Protein AF-A0A352MV51-F1 (afdb_monomer_lite)

Sequence (515 aa):
MKKEKILSKLNLNMKDYNIELEEILDKKAFNVEVQNLLLSMFYKIENFYSDYKQVKRQVPNRDEFIQELIKTISNNCKEIEVIKPKGIKKQEKYSVNSSKGIIETFPNELILIYALYKIDQIKSIEEKALINNAVIDVLNEGRTLNCSELVRDFNGWSWTTMLDKLDSIQYNLVFQNLLLLLGYEKISYISKLSDKNQIALNLQKEIESKYGEENGNEFSRLFFSICILLKSSIDEKYKKEVLNEKKKLTDKLEMLQDKARFLSRITNDKKELTNKIKEIDKILNNVDLLKEEYEKRNANLSKDDAIFSISNLAEIIEAERNEFMQDIKEYNDLIDPRKFGDMKRQIEQRQVFFNKLEVFENKKEPINKYILDIQKQFLKCFKVQIEECTLKKDMIDLIYEYRYYRFLKYNKEKNIKENRYLNKQNQEIINIIIKKAEELKVLEKISNNEEYNKIILEEIFNTRIITLENIFVQIVEDDGKMFVQYFDGNILEDKKEIQVKENGVKLRKKFRLFL

Radius of gyration: 29.6 Å; chains: 1; bounding box: 72×62×98 Å

Secondary structure (DSSP, 8-state):
--SHHHHTTS-TT---HHHHHHHHHHHHT--HHHHHHHHHHHHHHHHHHHHHHHH--SS--HHHHHHHHHHHHHHH-SEEEEPPP-S-TT--SEEEETTTTEEEE-S-HHHHHHHHHHHT--PPPSSS-HHHHHHHHHHHHHHHHHHHHHHHHB-SS-B------HHHHHHHHHHHHHHHHH-HHHHHHHHT-SSGGGHHHHHHHHHHHHHHHHHHHHHHHHHHHHHHHHHHHH-HHHHHHHHHHHHHHHHHHHHHH-HHHHHHHHHHHHHHHHHHHHHHHHHHT-HHHHHHHHHHHHTTS-TTS----HHHHHHHHHHHHHHHHHHHHHHHHTTSHHHHHHHHHHHHHHHHHHHHS---TTS---HHHHHHHHHHHHHHHHHHHHHH---HHHHHHHHHHHHHHHHSBSSSS-BGGG-GGGHHHHHHHHHHHHHHHHHTTSB----SSHHHHHHHHGGGGT---S-GGGEEEEEEEETTEEEEEEEETTEEEEEEEE---GGGS-TT-EEESB-

Structure (mmCIF, N/CA/C/O backbone):
data_AF-A0A352MV51-F1
#
_entry.id   AF-A0A352MV51-F1
#
loop_
_atom_site.group_PDB
_atom_site.id
_atom_site.type_symbol
_atom_site.label_atom_id
_atom_site.label_alt_id
_atom_site.label_comp_id
_atom_site.label_asym_id
_atom_site.label_entity_id
_atom_site.label_seq_id
_atom_site.pdbx_PDB_ins_code
_atom_site.Cartn_x
_atom_site.Cartn_y
_atom_site.Cartn_z
_atom_site.occupancy
_atom_site.B_iso_or_equiv
_atom_site.auth_seq_id
_atom_site.auth_comp_id
_atom_site.auth_asym_id
_atom_site.auth_atom_id
_atom_site.pdbx_PDB_model_num
ATOM 1 N N . MET A 1 1 ? -35.591 -31.429 -7.542 1.00 41.22 1 MET A N 1
ATOM 2 C CA . MET A 1 1 ? -36.884 -30.751 -7.829 1.00 41.22 1 MET A CA 1
ATOM 3 C C . MET A 1 1 ? -37.805 -30.322 -6.665 1.00 41.22 1 MET A C 1
ATOM 5 O O . MET A 1 1 ? -38.649 -29.469 -6.918 1.00 41.22 1 MET A O 1
ATOM 9 N N . LYS A 1 2 ? -37.694 -30.792 -5.405 1.00 35.84 2 LYS A N 1
ATOM 10 C CA . LYS A 1 2 ? -38.398 -30.142 -4.255 1.00 35.84 2 LYS A CA 1
ATOM 11 C C . LYS A 1 2 ? -37.483 -29.596 -3.145 1.00 35.84 2 LYS A C 1
ATOM 13 O O . LYS A 1 2 ? -37.966 -28.842 -2.311 1.00 35.84 2 LYS A O 1
ATOM 18 N N . LYS A 1 3 ? -36.174 -29.889 -3.176 1.00 31.33 3 LYS A N 1
ATOM 19 C CA . LYS A 1 3 ? -35.173 -29.293 -2.266 1.00 31.33 3 LYS A CA 1
ATOM 20 C C . LYS A 1 3 ? -34.492 -28.029 -2.822 1.00 31.33 3 LYS A C 1
ATOM 22 O O . LYS A 1 3 ? -34.143 -27.160 -2.039 1.00 31.33 3 LYS A O 1
ATOM 27 N N . GLU A 1 4 ? -34.416 -27.854 -4.144 1.00 36.44 4 GLU A N 1
ATOM 28 C CA . GLU A 1 4 ? -33.812 -26.651 -4.762 1.00 36.44 4 GLU A CA 1
ATOM 29 C C . GLU A 1 4 ? -34.675 -25.385 -4.624 1.00 36.44 4 GLU A C 1
ATOM 31 O O . GLU A 1 4 ? -34.157 -24.276 -4.607 1.00 36.44 4 GLU A O 1
ATOM 36 N N . LYS A 1 5 ? -35.996 -25.526 -4.442 1.00 37.03 5 LYS A N 1
ATOM 37 C CA . LYS A 1 5 ? -36.923 -24.380 -4.355 1.00 37.03 5 LYS A CA 1
ATOM 38 C C . LYS A 1 5 ? -36.963 -23.672 -2.996 1.00 37.03 5 LYS A C 1
ATOM 40 O O . LYS A 1 5 ? -37.629 -22.644 -2.884 1.00 37.03 5 LYS A O 1
ATOM 45 N N . ILE A 1 6 ? -36.309 -24.218 -1.968 1.00 32.31 6 ILE A N 1
ATOM 46 C CA . ILE A 1 6 ? -36.275 -23.596 -0.633 1.00 32.31 6 ILE A CA 1
ATOM 47 C C . ILE A 1 6 ? -35.035 -22.699 -0.484 1.00 32.31 6 ILE A C 1
ATOM 49 O O . ILE A 1 6 ? -35.129 -21.654 0.149 1.00 32.31 6 ILE A O 1
ATOM 53 N N . LEU A 1 7 ? -33.926 -23.019 -1.161 1.00 32.97 7 LEU A N 1
ATOM 54 C CA . LEU A 1 7 ? -32.728 -22.167 -1.206 1.00 32.97 7 LEU A CA 1
ATOM 55 C C . LEU A 1 7 ? -32.863 -21.011 -2.212 1.00 32.97 7 LEU A C 1
ATOM 57 O O . LEU A 1 7 ? -32.407 -19.904 -1.945 1.00 32.97 7 LEU A O 1
ATOM 61 N N . SER A 1 8 ? -33.588 -21.212 -3.317 1.00 33.09 8 SER A N 1
ATOM 62 C CA . SER A 1 8 ? -33.770 -20.181 -4.350 1.00 33.09 8 SER A CA 1
ATOM 63 C C . SER A 1 8 ? -34.720 -19.037 -3.958 1.00 33.09 8 SER A C 1
ATOM 65 O O . SER A 1 8 ? -34.856 -18.069 -4.701 1.00 33.09 8 SER A O 1
ATOM 67 N N . LYS A 1 9 ? -35.423 -19.133 -2.820 1.00 32.84 9 LYS A N 1
ATOM 68 C CA . LYS A 1 9 ? -36.375 -18.103 -2.359 1.00 32.84 9 LYS A CA 1
ATOM 69 C C . LYS A 1 9 ? -35.766 -17.043 -1.435 1.00 32.84 9 LYS A C 1
ATOM 71 O O . LYS A 1 9 ? -36.475 -16.103 -1.089 1.00 32.84 9 LYS A O 1
ATOM 76 N N . LEU A 1 10 ? -34.485 -17.159 -1.073 1.00 33.34 10 LEU A N 1
ATOM 77 C CA . LEU A 1 10 ? -33.792 -16.199 -0.199 1.00 33.34 10 LEU A CA 1
ATOM 78 C C . LEU A 1 10 ? -32.763 -15.301 -0.916 1.00 33.34 10 LEU A C 1
ATOM 80 O O . LEU A 1 10 ? -32.284 -14.363 -0.297 1.00 33.34 10 LEU A O 1
ATOM 84 N N . ASN A 1 11 ? -32.481 -15.505 -2.211 1.00 36.47 11 ASN A N 1
ATOM 85 C CA . ASN A 1 11 ? -31.472 -14.738 -2.968 1.00 36.47 11 ASN A CA 1
ATOM 86 C C . ASN A 1 11 ? -31.966 -14.333 -4.372 1.00 36.47 11 ASN A C 1
ATOM 88 O O . ASN A 1 11 ? -31.351 -14.645 -5.384 1.00 36.47 11 ASN A O 1
ATOM 92 N N . LEU A 1 12 ? -33.097 -13.632 -4.463 1.00 31.91 12 LEU A N 1
ATOM 93 C CA . LEU A 1 12 ? -33.750 -13.318 -5.746 1.00 31.91 12 LEU A CA 1
ATOM 94 C C . LEU A 1 12 ? -33.127 -12.162 -6.561 1.00 31.91 12 LEU A C 1
ATOM 96 O O . LEU A 1 12 ? -33.780 -11.676 -7.471 1.00 31.91 12 LEU A O 1
ATOM 100 N N . ASN A 1 13 ? -31.892 -11.727 -6.281 1.00 35.25 13 ASN A N 1
ATOM 101 C CA . ASN A 1 13 ? -31.204 -10.690 -7.077 1.00 35.25 13 ASN A CA 1
ATOM 102 C C . ASN A 1 13 ? -29.659 -10.749 -7.012 1.00 35.25 13 ASN A C 1
ATOM 104 O O . ASN A 1 13 ? -28.998 -9.752 -7.295 1.00 35.25 13 ASN A O 1
ATOM 108 N N . MET A 1 14 ? -29.056 -11.879 -6.626 1.00 48.78 14 MET A N 1
ATOM 109 C CA . MET A 1 14 ? -27.592 -12.010 -6.627 1.00 48.78 14 MET A CA 1
ATOM 110 C C . MET A 1 14 ? -27.138 -12.745 -7.888 1.00 48.78 14 MET A C 1
ATOM 112 O O . MET A 1 14 ? -27.683 -13.798 -8.209 1.00 48.78 14 MET A O 1
ATOM 116 N N . LYS A 1 15 ? -26.160 -12.178 -8.612 1.00 61.25 15 LYS A N 1
ATOM 117 C CA . LYS A 1 15 ? -25.418 -12.925 -9.635 1.00 61.25 15 LYS A CA 1
ATOM 118 C C . LYS A 1 15 ? -24.867 -14.189 -8.983 1.00 61.25 15 LYS A C 1
ATOM 120 O O . LYS A 1 15 ? -24.231 -14.099 -7.935 1.00 61.25 15 LYS A O 1
ATOM 125 N N . ASP A 1 16 ? -25.130 -15.337 -9.588 1.00 73.75 16 ASP A N 1
ATOM 126 C CA . ASP A 1 16 ? -24.600 -16.603 -9.101 1.00 73.75 16 ASP A CA 1
ATOM 127 C C . ASP A 1 16 ? -23.189 -16.792 -9.660 1.00 73.75 16 ASP A C 1
ATOM 129 O O . ASP A 1 16 ? -22.983 -17.314 -10.757 1.00 73.75 16 ASP A O 1
ATOM 133 N N . TYR A 1 17 ? -22.207 -16.274 -8.925 1.00 75.44 17 TYR A N 1
ATOM 134 C CA . TYR A 1 17 ? -20.803 -16.364 -9.311 1.00 75.44 17 TYR A CA 1
ATOM 135 C C . TYR A 1 17 ? -20.286 -17.800 -9.322 1.00 75.44 17 TYR A C 1
ATOM 137 O O . TYR A 1 17 ? -19.310 -18.070 -10.019 1.00 75.44 17 TYR A O 1
ATOM 145 N N . ASN A 1 18 ? -20.943 -18.719 -8.605 1.00 73.69 18 ASN A N 1
ATOM 146 C CA . ASN A 1 18 ? -20.601 -20.134 -8.669 1.00 73.69 18 ASN A CA 1
ATOM 147 C C . ASN A 1 18 ? -20.944 -20.698 -10.047 1.00 73.69 18 ASN A C 1
ATOM 149 O O . ASN A 1 18 ? -20.098 -21.357 -10.637 1.00 73.69 18 ASN A O 1
ATOM 153 N N . ILE A 1 19 ? -22.103 -20.342 -10.615 1.00 77.75 19 ILE A N 1
ATOM 154 C CA . ILE A 1 19 ? -22.465 -20.736 -11.988 1.00 77.75 19 ILE A CA 1
ATOM 155 C C . ILE A 1 19 ? -21.473 -20.149 -13.003 1.00 77.75 19 ILE A C 1
ATOM 157 O O . ILE A 1 19 ? -20.968 -20.869 -13.860 1.00 77.75 19 ILE A O 1
ATOM 161 N N . GLU A 1 20 ? -21.146 -18.856 -12.902 1.00 79.50 20 GLU A N 1
ATOM 162 C CA . GLU A 1 20 ? -20.197 -18.212 -13.827 1.00 79.50 20 GLU A CA 1
ATOM 163 C C . GLU A 1 20 ? -18.793 -18.831 -13.744 1.00 79.50 20 GLU A C 1
ATOM 165 O O . GLU A 1 20 ? -18.124 -19.021 -14.763 1.00 79.50 20 GLU A O 1
ATOM 170 N N . LEU A 1 21 ? -18.346 -19.169 -12.532 1.00 81.44 21 LEU A N 1
ATOM 171 C CA . LEU A 1 21 ? -17.084 -19.861 -12.323 1.00 81.44 21 LEU A CA 1
ATOM 172 C C . LEU A 1 21 ? -17.134 -21.282 -12.892 1.00 81.44 21 LEU A C 1
ATOM 174 O O . LEU A 1 21 ? -16.229 -21.643 -13.640 1.00 81.44 21 LEU A O 1
ATOM 178 N N . GLU A 1 22 ? -18.173 -22.063 -12.595 1.00 80.50 22 GLU A N 1
ATOM 179 C CA . GLU A 1 22 ? -18.365 -23.422 -13.121 1.00 80.50 22 GLU A CA 1
ATOM 180 C C . GLU A 1 22 ? -18.330 -23.441 -14.656 1.00 80.50 22 GLU A C 1
ATOM 182 O O . GLU A 1 22 ? -17.573 -24.214 -15.240 1.00 80.50 22 GLU A O 1
ATOM 187 N N . GLU A 1 23 ? -19.010 -22.503 -15.324 1.00 83.25 23 GLU A N 1
ATOM 188 C CA . GLU A 1 23 ? -18.965 -22.377 -16.787 1.00 83.25 23 GLU A CA 1
ATOM 189 C C . GLU A 1 23 ? -17.550 -22.123 -17.340 1.00 83.25 23 GLU A C 1
ATOM 191 O O . GLU A 1 23 ? -17.224 -22.540 -18.458 1.00 83.25 23 GLU A O 1
ATOM 196 N N . ILE A 1 24 ? -16.701 -21.399 -16.603 1.00 82.44 24 ILE A N 1
ATOM 197 C CA . ILE A 1 24 ? -15.301 -21.160 -16.984 1.00 82.44 24 ILE A CA 1
ATOM 198 C C . ILE A 1 24 ? -14.455 -22.404 -16.721 1.00 82.44 24 ILE A C 1
ATOM 200 O O . ILE A 1 24 ? -13.618 -22.756 -17.557 1.00 82.44 24 ILE A O 1
ATOM 204 N N . LEU A 1 25 ? -14.668 -23.067 -15.582 1.00 82.31 25 LEU A N 1
ATOM 205 C CA . LEU A 1 25 ? -13.963 -24.291 -15.208 1.00 82.31 25 LEU A CA 1
ATOM 206 C C . LEU A 1 25 ? -14.224 -25.413 -16.222 1.00 82.31 25 LEU A C 1
ATOM 208 O O . LEU A 1 25 ? -13.269 -26.074 -16.640 1.00 82.31 25 LEU A O 1
ATOM 212 N N . ASP A 1 26 ? -15.464 -25.541 -16.699 1.00 77.88 26 ASP A N 1
ATOM 213 C CA . ASP A 1 26 ? -15.862 -26.494 -17.740 1.00 77.88 26 ASP A CA 1
ATOM 214 C C . ASP A 1 26 ? -15.140 -26.237 -19.071 1.00 77.88 26 ASP A C 1
ATOM 216 O O . ASP A 1 26 ? -14.734 -27.170 -19.767 1.00 77.88 26 ASP A O 1
ATOM 220 N N . LYS A 1 27 ? -14.924 -24.964 -19.429 1.00 83.81 27 LYS A N 1
ATOM 221 C CA . LYS A 1 27 ? -14.249 -24.574 -20.681 1.00 83.81 27 LYS A CA 1
ATOM 222 C C . LYS A 1 27 ? -12.726 -24.710 -20.620 1.00 83.81 27 LYS A C 1
ATOM 224 O O . LYS A 1 27 ? -12.097 -24.933 -21.652 1.00 83.81 27 LYS A O 1
ATOM 229 N N . LYS A 1 28 ? -12.113 -24.521 -19.447 1.00 82.38 28 LYS A N 1
ATOM 230 C CA . LYS A 1 28 ? -10.648 -24.435 -19.272 1.00 82.38 28 LYS A CA 1
ATOM 231 C C . LYS A 1 28 ? -9.941 -25.783 -19.109 1.00 82.38 28 LYS A C 1
ATOM 233 O O . LYS A 1 28 ? -8.715 -25.800 -19.076 1.00 82.38 28 LYS A O 1
ATOM 238 N N . ALA A 1 29 ? -10.681 -26.892 -19.026 1.00 81.00 29 ALA A N 1
ATOM 239 C CA . ALA A 1 29 ? -10.139 -28.243 -18.836 1.00 81.00 29 ALA A CA 1
ATOM 240 C C . ALA A 1 29 ? -9.181 -28.374 -17.628 1.00 81.00 29 ALA A C 1
ATOM 242 O O . ALA A 1 29 ? -8.262 -29.194 -17.636 1.00 81.00 29 ALA A O 1
ATOM 243 N N . PHE A 1 30 ? -9.387 -27.575 -16.575 1.00 88.44 30 PHE A N 1
ATOM 244 C CA . PHE A 1 30 ? -8.636 -27.725 -15.329 1.00 88.44 30 PHE A CA 1
ATOM 245 C C . PHE A 1 30 ? -8.978 -29.049 -14.648 1.00 88.44 30 PHE A C 1
ATOM 247 O O . PHE A 1 30 ? -10.117 -29.512 -14.706 1.00 88.44 30 PHE A O 1
ATOM 254 N N . ASN A 1 31 ? -7.999 -29.650 -13.971 1.00 88.75 31 ASN A N 1
ATOM 255 C CA . ASN A 1 31 ? -8.231 -30.887 -13.237 1.00 88.75 31 ASN A CA 1
ATOM 256 C C . ASN A 1 31 ? -9.140 -30.659 -12.008 1.00 88.75 31 ASN A C 1
ATOM 258 O O . ASN A 1 31 ? -9.290 -29.541 -11.511 1.00 88.75 31 ASN A O 1
ATOM 262 N N . VAL A 1 32 ? -9.720 -31.743 -11.489 1.00 88.69 32 VAL A N 1
ATOM 263 C CA . VAL A 1 32 ? -10.671 -31.704 -10.361 1.00 88.69 32 VAL A CA 1
ATOM 264 C C . VAL A 1 32 ? -10.063 -31.083 -9.095 1.00 88.69 32 VAL A C 1
ATOM 266 O O . VAL A 1 32 ? -10.756 -30.403 -8.343 1.00 88.69 32 VAL A O 1
ATOM 269 N N . GLU A 1 33 ? -8.767 -31.284 -8.847 1.00 92.25 33 GLU A N 1
ATOM 270 C CA . GLU A 1 33 ? -8.085 -30.721 -7.675 1.00 92.25 33 GLU A CA 1
ATOM 271 C C . GLU A 1 33 ? -8.031 -29.186 -7.741 1.00 92.25 33 GLU A C 1
ATOM 273 O O . GLU A 1 33 ? -8.361 -28.511 -6.766 1.00 92.25 33 GLU A O 1
ATOM 278 N N . VAL A 1 34 ? -7.706 -28.632 -8.912 1.00 93.50 34 VAL A N 1
ATOM 279 C CA . VAL A 1 34 ? -7.707 -27.187 -9.186 1.00 93.50 34 VAL A CA 1
ATOM 280 C C . VAL A 1 34 ? -9.114 -26.608 -9.081 1.00 93.50 34 VAL A C 1
ATOM 282 O O . VAL A 1 34 ? -9.293 -25.564 -8.456 1.00 93.50 34 VAL A O 1
ATOM 285 N N . GLN A 1 35 ? -10.112 -27.281 -9.664 1.00 91.56 35 GLN A N 1
ATOM 286 C CA . GLN A 1 35 ? -11.510 -26.843 -9.606 1.00 91.56 35 GLN A CA 1
ATOM 287 C C . GLN A 1 35 ? -11.987 -26.723 -8.154 1.00 91.56 35 GLN A C 1
ATOM 289 O O . GLN A 1 35 ? -12.488 -25.674 -7.751 1.00 91.56 35 GLN A O 1
ATOM 294 N N . ASN A 1 36 ? -11.741 -27.751 -7.337 1.00 91.50 36 ASN A N 1
ATOM 295 C CA . ASN A 1 36 ? -12.093 -27.740 -5.917 1.00 91.50 36 ASN A CA 1
ATOM 296 C C . ASN A 1 36 ? -11.363 -26.635 -5.141 1.00 91.50 36 ASN A C 1
ATOM 298 O O . ASN A 1 36 ? -11.957 -25.991 -4.275 1.00 91.50 36 ASN A O 1
ATOM 302 N N . LEU A 1 37 ? -10.084 -26.394 -5.448 1.00 95.06 37 LEU A N 1
ATOM 303 C CA . LEU A 1 37 ? -9.303 -25.345 -4.796 1.00 95.06 37 LEU A CA 1
ATOM 304 C C . LEU A 1 37 ? -9.835 -23.943 -5.132 1.00 95.06 37 LEU A C 1
ATOM 306 O O . LEU A 1 37 ? -9.934 -23.096 -4.241 1.00 95.06 37 LEU A O 1
ATOM 310 N N . LEU A 1 38 ? -10.219 -23.709 -6.391 1.00 94.75 38 LEU A N 1
ATOM 311 C CA . LEU A 1 38 ? -10.862 -22.469 -6.824 1.00 94.75 38 LEU A CA 1
ATOM 312 C C . LEU A 1 38 ? -12.217 -22.290 -6.135 1.00 94.75 38 LEU A C 1
ATOM 314 O O . LEU A 1 38 ? -12.432 -21.257 -5.507 1.00 94.75 38 LEU A O 1
ATOM 318 N N . LEU A 1 39 ? -13.090 -23.300 -6.161 1.00 91.88 39 LEU A N 1
ATOM 319 C CA . LEU A 1 39 ? -14.399 -23.243 -5.497 1.00 91.88 39 LEU A CA 1
ATOM 320 C C . LEU A 1 39 ? -14.273 -22.941 -3.993 1.00 91.88 39 LEU A C 1
ATOM 322 O O . LEU A 1 39 ? -14.964 -22.060 -3.483 1.00 91.88 39 LEU A O 1
ATOM 326 N N . SER A 1 40 ? -13.338 -23.592 -3.288 1.00 92.81 40 SER A N 1
ATOM 327 C CA . SER A 1 40 ? -13.062 -23.305 -1.867 1.00 92.81 40 SER A CA 1
ATOM 328 C C . SER A 1 40 ? -12.617 -21.854 -1.647 1.00 92.81 40 SER A C 1
ATOM 330 O O . SER A 1 40 ? -13.064 -21.186 -0.710 1.00 92.81 40 SER A O 1
ATOM 332 N N . MET A 1 41 ? -11.754 -21.334 -2.527 1.00 94.94 41 MET A N 1
ATOM 333 C CA . MET A 1 41 ? -11.285 -19.949 -2.465 1.00 94.94 41 MET A CA 1
ATOM 334 C C . MET A 1 41 ? -12.440 -18.953 -2.640 1.00 94.94 41 MET A C 1
ATOM 336 O O . MET A 1 41 ? -12.561 -18.035 -1.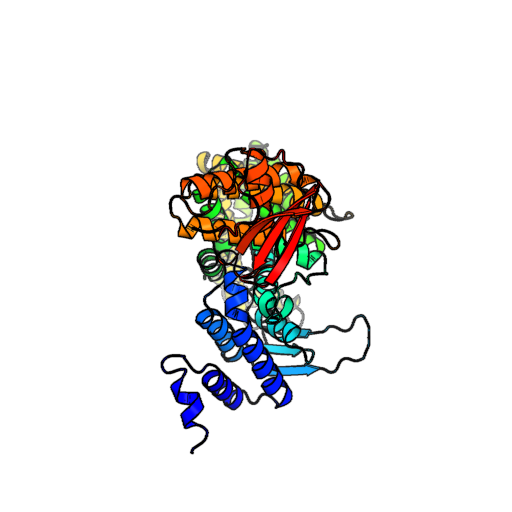829 1.00 94.94 41 MET A O 1
ATOM 340 N N . PHE A 1 42 ? -13.305 -19.140 -3.644 1.00 93.62 42 PHE A N 1
ATOM 341 C CA . PHE A 1 42 ? -14.471 -18.274 -3.862 1.00 93.62 42 PHE A CA 1
ATOM 342 C C . PHE A 1 42 ? -15.476 -18.366 -2.711 1.00 93.62 42 PHE A C 1
ATOM 344 O O . PHE A 1 42 ? -15.923 -17.330 -2.227 1.00 93.62 42 PHE A O 1
ATOM 351 N N . TYR A 1 43 ? -15.723 -19.560 -2.167 1.00 90.31 43 TYR A N 1
ATOM 352 C CA . TYR A 1 43 ? -16.561 -19.724 -0.979 1.00 90.31 43 TYR A CA 1
ATOM 353 C C . TYR A 1 43 ? -16.027 -18.927 0.225 1.00 90.31 43 TYR A C 1
ATOM 355 O O . TYR A 1 43 ? -16.788 -18.243 0.912 1.00 90.31 43 TYR A O 1
ATOM 363 N N . LYS A 1 44 ? -14.711 -18.955 0.492 1.00 91.44 44 LYS A N 1
ATOM 364 C CA . LYS A 1 44 ? -14.107 -18.125 1.556 1.00 91.44 44 LYS A CA 1
ATOM 365 C C . LYS A 1 44 ? -14.290 -16.632 1.285 1.00 91.44 44 LYS A C 1
ATOM 367 O O . LYS A 1 44 ? -14.627 -15.889 2.205 1.00 91.44 44 LYS A O 1
ATOM 372 N N . ILE A 1 45 ? -14.087 -16.199 0.039 1.00 92.88 45 ILE A N 1
ATOM 373 C CA . ILE A 1 45 ? -14.279 -14.801 -0.363 1.00 92.88 45 ILE A CA 1
ATOM 374 C C . ILE A 1 45 ? -15.716 -14.368 -0.072 1.00 92.88 45 ILE A C 1
ATOM 376 O O . ILE A 1 45 ? -15.912 -13.361 0.602 1.00 92.88 45 ILE A O 1
ATOM 380 N N . GLU A 1 46 ? -16.711 -15.137 -0.515 1.00 89.94 46 GLU A N 1
ATOM 381 C CA . GLU A 1 46 ? -18.128 -14.806 -0.337 1.00 89.94 46 GLU A CA 1
ATOM 382 C C . GLU A 1 46 ? -18.531 -14.682 1.134 1.00 89.94 46 GLU A C 1
ATOM 384 O O . GLU A 1 46 ? -19.230 -13.734 1.495 1.00 89.94 46 GLU A O 1
ATOM 389 N N . ASN A 1 47 ? -18.056 -15.593 1.985 1.00 89.62 47 ASN A N 1
ATOM 390 C CA . ASN A 1 47 ? -18.420 -15.605 3.401 1.00 89.62 47 ASN A CA 1
ATOM 391 C C . ASN A 1 47 ? -17.760 -14.489 4.213 1.00 89.62 47 ASN A C 1
ATOM 393 O O . ASN A 1 47 ? -18.341 -14.035 5.194 1.00 89.62 47 ASN A O 1
ATOM 397 N N . PHE A 1 48 ? -16.549 -14.061 3.846 1.00 92.44 48 PHE A N 1
ATOM 398 C CA . PHE A 1 48 ? -15.769 -13.125 4.665 1.00 92.44 48 PHE A CA 1
ATOM 399 C C . PHE A 1 48 ? -15.770 -11.689 4.120 1.00 92.44 48 PHE A C 1
ATOM 401 O O . PHE A 1 48 ? -15.275 -10.780 4.790 1.00 92.44 48 PHE A O 1
ATOM 408 N N . TYR A 1 49 ? -16.322 -11.447 2.922 1.00 93.38 49 TYR A N 1
ATOM 409 C CA . TYR A 1 49 ? -16.212 -10.141 2.262 1.00 93.38 49 TYR A CA 1
ATOM 410 C C . TYR A 1 49 ? -16.885 -9.001 3.028 1.00 93.38 49 TYR A C 1
ATOM 412 O O . TYR A 1 49 ? -16.371 -7.883 3.032 1.00 93.38 49 TYR A O 1
ATOM 420 N N . SER A 1 50 ? -18.045 -9.251 3.647 1.00 92.88 50 SER A N 1
ATOM 421 C CA . SER A 1 50 ? -18.772 -8.220 4.401 1.00 92.88 50 SER A CA 1
ATOM 422 C C . SER A 1 50 ? -17.917 -7.669 5.534 1.00 92.88 50 SER A C 1
ATOM 424 O O . SER A 1 50 ? -17.774 -6.455 5.666 1.00 92.88 50 SER A O 1
ATOM 426 N N . ASP A 1 51 ? -17.288 -8.566 6.286 1.00 93.56 51 ASP A N 1
ATOM 427 C CA . ASP A 1 51 ? -16.462 -8.226 7.439 1.00 93.56 51 ASP A CA 1
ATOM 428 C C . ASP A 1 51 ? -15.161 -7.567 6.990 1.00 93.56 51 ASP A C 1
ATOM 430 O O . ASP A 1 51 ? -14.743 -6.555 7.553 1.00 93.56 51 ASP A O 1
ATOM 434 N N . TYR A 1 52 ? -14.559 -8.086 5.917 1.00 94.38 52 TYR A N 1
ATOM 435 C CA . TYR A 1 52 ? -13.395 -7.483 5.276 1.00 94.38 52 TYR A CA 1
ATOM 436 C C . TYR A 1 52 ? -13.654 -6.047 4.841 1.00 94.38 52 TYR A C 1
ATOM 438 O O . TYR A 1 52 ? -12.894 -5.155 5.210 1.00 94.38 52 TYR A O 1
ATOM 446 N N . LYS A 1 53 ? -14.753 -5.800 4.125 1.00 95.12 53 LYS A N 1
ATOM 447 C CA . LYS A 1 53 ? -15.135 -4.459 3.674 1.00 95.12 53 LYS A CA 1
ATOM 448 C C . LYS A 1 53 ? -15.509 -3.540 4.837 1.00 95.12 53 LYS A C 1
ATOM 450 O O . LYS A 1 53 ? -15.255 -2.337 4.770 1.00 95.12 53 LYS A O 1
ATOM 455 N N . GLN A 1 54 ? -16.108 -4.082 5.898 1.00 94.25 54 GLN A N 1
ATOM 456 C CA . GLN A 1 54 ? -16.422 -3.306 7.094 1.00 94.25 54 GLN A CA 1
ATOM 457 C C . GLN A 1 54 ? -15.140 -2.853 7.800 1.00 94.25 54 GLN A C 1
ATOM 459 O O . GLN A 1 54 ? -15.013 -1.680 8.133 1.00 94.25 54 GLN A O 1
ATOM 464 N N . VAL A 1 55 ? -14.171 -3.753 7.993 1.00 93.50 55 VAL A N 1
ATOM 465 C CA . VAL A 1 55 ? -12.897 -3.447 8.661 1.00 93.50 55 VAL A CA 1
ATOM 466 C C . VAL A 1 55 ? -11.999 -2.564 7.794 1.00 93.50 55 VAL A C 1
ATOM 468 O O . VAL A 1 55 ? -11.438 -1.591 8.298 1.00 93.50 55 VAL A O 1
ATOM 471 N N . LYS A 1 56 ? -11.864 -2.894 6.509 1.00 94.44 56 LYS A N 1
ATOM 472 C CA . LYS A 1 56 ? -10.970 -2.245 5.550 1.00 94.44 56 LYS A CA 1
ATOM 473 C C . LYS A 1 56 ? -11.797 -1.511 4.498 1.00 94.44 56 LYS A C 1
ATOM 475 O O . LYS A 1 56 ? -12.109 -2.059 3.449 1.00 94.44 56 LYS A O 1
ATOM 480 N N . ARG A 1 57 ? -12.144 -0.254 4.785 1.00 94.50 57 ARG A N 1
ATOM 481 C CA . ARG A 1 57 ? -13.037 0.574 3.949 1.00 94.50 57 ARG A CA 1
ATOM 482 C C . ARG A 1 57 ? -12.563 0.733 2.500 1.00 94.50 57 ARG A C 1
ATOM 484 O O . ARG A 1 57 ? -13.381 0.708 1.585 1.00 94.50 57 ARG A O 1
ATOM 491 N N . GLN A 1 58 ? -11.250 0.852 2.289 1.00 95.75 58 GLN A N 1
ATOM 492 C CA . GLN A 1 58 ? -10.638 1.109 0.979 1.00 95.75 58 GLN A CA 1
ATOM 493 C C . GLN A 1 58 ? -10.398 -0.175 0.172 1.00 95.75 58 GLN A C 1
ATOM 495 O O . GLN A 1 58 ? -9.260 -0.588 -0.063 1.00 95.75 58 GLN A O 1
ATOM 500 N N . VAL A 1 59 ? -11.495 -0.809 -0.246 1.00 95.62 59 VAL A N 1
ATOM 501 C CA . VAL A 1 59 ? -11.533 -2.054 -1.034 1.00 95.62 59 VAL A CA 1
ATOM 502 C C . VAL A 1 59 ? -12.646 -1.978 -2.088 1.00 95.62 59 VAL A C 1
ATOM 504 O O . VAL A 1 59 ? -13.591 -1.204 -1.906 1.00 95.62 59 VAL A O 1
ATOM 507 N N . PRO A 1 60 ? -12.588 -2.769 -3.179 1.00 95.19 60 PRO A N 1
ATOM 508 C CA . PRO A 1 60 ? -13.685 -2.821 -4.146 1.00 95.19 60 PRO A CA 1
ATOM 509 C C . PRO A 1 60 ? -14.978 -3.316 -3.490 1.00 95.19 60 PRO A C 1
ATOM 511 O O . PRO A 1 60 ? -14.987 -3.846 -2.372 1.00 95.19 60 PRO A O 1
ATOM 514 N N . ASN A 1 61 ? -16.108 -3.202 -4.184 1.00 93.69 61 ASN A N 1
ATOM 515 C CA . ASN A 1 61 ? -17.265 -3.992 -3.764 1.00 93.69 61 ASN A CA 1
ATOM 516 C C . ASN A 1 61 ? -17.041 -5.489 -4.070 1.00 93.69 61 ASN A C 1
ATOM 518 O O . ASN A 1 61 ? -16.156 -5.862 -4.840 1.00 93.69 61 ASN A O 1
ATOM 522 N N . ARG A 1 62 ? -17.823 -6.355 -3.415 1.00 93.62 62 ARG A N 1
ATOM 523 C CA . ARG A 1 62 ? -17.676 -7.817 -3.521 1.00 93.62 62 ARG A CA 1
ATOM 524 C C . ARG A 1 62 ? -17.745 -8.285 -4.971 1.00 93.62 62 ARG A C 1
ATOM 526 O O . ARG A 1 62 ? -16.943 -9.103 -5.407 1.00 93.62 62 ARG A O 1
ATOM 533 N N . ASP A 1 63 ? -18.707 -7.741 -5.698 1.00 91.56 63 ASP A N 1
ATOM 534 C CA . ASP A 1 63 ? -19.028 -8.140 -7.057 1.00 91.56 63 ASP A CA 1
ATOM 535 C C . ASP A 1 63 ? -17.882 -7.781 -8.019 1.00 91.56 63 ASP A C 1
ATOM 537 O O . ASP A 1 63 ? -17.492 -8.602 -8.845 1.00 91.56 63 ASP A O 1
ATOM 541 N N . GLU A 1 64 ? -17.279 -6.599 -7.864 1.00 93.75 64 GLU A N 1
ATOM 542 C CA . GLU A 1 64 ? -16.059 -6.187 -8.570 1.00 93.75 64 GLU A CA 1
ATOM 543 C C . GLU A 1 64 ? -14.866 -7.089 -8.249 1.00 93.75 64 GLU A C 1
ATOM 545 O O . GLU A 1 64 ? -14.157 -7.506 -9.165 1.00 93.75 64 GLU A O 1
ATOM 550 N N . PHE A 1 65 ? -14.658 -7.417 -6.970 1.00 95.06 65 PHE A N 1
ATOM 551 C CA . PHE A 1 65 ? -13.553 -8.272 -6.531 1.00 95.06 65 PHE A CA 1
ATOM 552 C C . PHE A 1 65 ? -13.631 -9.668 -7.158 1.00 95.06 65 PHE A C 1
ATOM 554 O O . PHE A 1 65 ? -12.658 -10.161 -7.730 1.00 95.06 65 PHE A O 1
ATOM 561 N N . ILE A 1 66 ? -14.810 -10.293 -7.091 1.00 94.12 66 ILE A N 1
ATOM 562 C CA . ILE A 1 66 ? -15.063 -11.619 -7.663 1.00 94.12 66 ILE A CA 1
ATOM 563 C C . ILE A 1 66 ? -14.895 -11.583 -9.186 1.00 94.12 66 ILE A C 1
ATOM 565 O O . ILE A 1 66 ? -14.210 -12.431 -9.757 1.00 94.12 66 ILE A O 1
ATOM 569 N N . GLN A 1 67 ? -15.452 -10.569 -9.848 1.00 92.12 67 GLN A N 1
ATOM 570 C CA . GLN A 1 67 ? -15.350 -10.407 -11.299 1.00 92.12 67 GLN A CA 1
ATOM 571 C C . GLN A 1 67 ? -13.913 -10.198 -11.785 1.00 92.12 67 GLN A C 1
ATOM 573 O O . GLN A 1 67 ? -13.548 -10.681 -12.855 1.00 92.12 67 GLN A O 1
ATOM 578 N N . GLU A 1 68 ? -13.080 -9.496 -11.020 1.00 93.75 68 GLU A N 1
ATOM 579 C CA . GLU A 1 68 ? -11.661 -9.329 -11.335 1.00 93.75 68 GLU A CA 1
ATOM 580 C C . GLU A 1 68 ? -10.915 -10.675 -11.322 1.00 93.75 68 GLU A C 1
ATOM 582 O O . GLU A 1 68 ? -10.162 -10.978 -12.254 1.00 93.75 68 GLU A O 1
ATOM 587 N N . LEU A 1 69 ? -11.177 -11.520 -10.318 1.00 95.44 69 LEU A N 1
ATOM 588 C CA . LEU A 1 69 ? -10.601 -12.865 -10.227 1.00 95.44 69 LEU A CA 1
ATOM 589 C C . LEU A 1 69 ? -11.087 -13.770 -11.361 1.00 95.44 69 LEU A C 1
ATOM 591 O O . LEU A 1 69 ? -10.271 -14.404 -12.029 1.00 95.44 69 LEU A O 1
ATOM 595 N N . ILE A 1 70 ? -12.395 -13.780 -11.625 1.00 93.38 70 ILE A N 1
ATOM 596 C CA . ILE A 1 70 ? -13.007 -14.525 -12.732 1.00 93.38 70 ILE A CA 1
ATOM 597 C C . ILE A 1 70 ? -12.359 -14.137 -14.068 1.00 93.38 70 ILE A C 1
ATOM 599 O O . ILE A 1 70 ? -11.929 -15.004 -14.830 1.00 93.38 70 ILE A O 1
ATOM 603 N N . LYS A 1 71 ? -12.200 -12.834 -14.335 1.00 92.94 71 LYS A N 1
ATOM 604 C CA . LYS A 1 71 ? -11.530 -12.337 -15.549 1.00 92.94 71 LYS A CA 1
ATOM 605 C C . LYS A 1 71 ? -10.071 -12.763 -15.618 1.00 92.94 71 LYS A C 1
ATOM 607 O O . LYS A 1 71 ? -9.608 -13.140 -16.690 1.00 92.94 71 LYS A O 1
ATOM 612 N N . THR A 1 72 ? -9.358 -12.739 -14.497 1.00 94.75 72 THR A N 1
ATOM 613 C CA . THR A 1 72 ? -7.961 -13.186 -14.429 1.00 94.75 72 THR A CA 1
ATOM 614 C C . THR A 1 72 ? -7.836 -14.669 -14.781 1.00 94.75 72 THR A C 1
ATOM 616 O O . THR A 1 72 ? -7.004 -15.046 -15.607 1.00 94.75 72 THR A O 1
ATOM 619 N N . ILE A 1 73 ? -8.707 -15.511 -14.222 1.00 94.69 73 ILE A N 1
ATOM 620 C CA . ILE A 1 73 ? -8.746 -16.951 -14.508 1.00 94.69 73 ILE A CA 1
ATOM 621 C C . ILE A 1 73 ? -9.108 -17.195 -15.979 1.00 94.69 73 ILE A C 1
ATOM 623 O O . ILE A 1 73 ? -8.437 -17.954 -16.676 1.00 94.69 73 ILE A O 1
ATOM 627 N N . SER A 1 74 ? -10.134 -16.508 -16.483 1.00 91.81 74 SER A N 1
ATOM 628 C CA . SER A 1 74 ? -10.593 -16.653 -17.865 1.00 91.81 74 SER A CA 1
ATOM 629 C C . SER A 1 74 ? -9.545 -16.199 -18.886 1.00 91.81 74 SER A C 1
ATOM 631 O O . SER A 1 74 ? -9.299 -16.891 -19.874 1.00 91.81 74 SER A O 1
ATOM 633 N N . ASN A 1 75 ? -8.906 -15.051 -18.667 1.00 91.94 75 ASN A N 1
ATOM 634 C CA . ASN A 1 75 ? -8.141 -14.378 -19.718 1.00 91.94 75 ASN A CA 1
ATOM 635 C C . ASN A 1 75 ? -6.634 -14.614 -19.603 1.00 91.94 75 ASN A C 1
ATOM 637 O O . ASN A 1 75 ? -5.959 -14.720 -20.626 1.00 91.94 75 ASN A O 1
ATOM 641 N N . ASN A 1 76 ? -6.112 -14.737 -18.380 1.00 92.81 76 ASN A N 1
ATOM 642 C CA . ASN A 1 76 ? -4.670 -14.774 -18.136 1.00 92.81 76 ASN A CA 1
ATOM 643 C C . ASN A 1 76 ? -4.168 -16.177 -17.762 1.00 92.81 76 ASN A C 1
ATOM 645 O O . ASN A 1 76 ? -2.985 -16.461 -17.936 1.00 92.81 76 ASN A O 1
ATOM 649 N N . CYS A 1 77 ? -5.049 -17.068 -17.291 1.00 93.12 77 CYS A N 1
ATOM 650 C CA . CYS A 1 77 ? -4.680 -18.428 -16.896 1.00 93.12 77 CYS A CA 1
ATOM 651 C C . CYS A 1 77 ? -5.021 -19.427 -18.010 1.00 93.12 77 CYS A C 1
ATOM 653 O O . CYS A 1 77 ? -6.188 -19.641 -18.347 1.00 93.12 77 CYS A O 1
ATOM 655 N N . LYS A 1 78 ? -3.997 -20.046 -18.596 1.00 92.56 78 LYS A N 1
ATOM 656 C CA . LYS A 1 78 ? -4.133 -21.186 -19.512 1.00 92.56 78 LYS A CA 1
ATOM 657 C C . LYS A 1 78 ? -4.092 -22.510 -18.762 1.00 92.56 78 LYS A C 1
ATOM 659 O O . LYS A 1 78 ? -4.864 -23.397 -19.095 1.00 92.56 78 LYS A O 1
ATOM 664 N N . GLU A 1 79 ? -3.236 -22.616 -17.750 1.00 93.38 79 GLU A N 1
ATOM 665 C CA . GLU A 1 79 ? -3.042 -23.835 -16.968 1.00 93.38 79 GLU A CA 1
ATOM 666 C C . GLU A 1 79 ? -2.759 -23.493 -15.503 1.00 93.38 79 GLU A C 1
ATOM 668 O O . GLU A 1 79 ? -2.057 -22.523 -15.203 1.00 93.38 79 GLU A O 1
ATOM 673 N N . ILE A 1 80 ? -3.321 -24.292 -14.597 1.00 95.06 80 ILE A N 1
ATOM 674 C CA . ILE A 1 80 ? -3.008 -24.259 -13.170 1.00 95.06 80 ILE A CA 1
ATOM 675 C C . ILE A 1 80 ? -2.672 -25.690 -12.756 1.00 95.06 80 ILE A C 1
ATOM 677 O O . ILE A 1 80 ? -3.478 -26.594 -12.968 1.00 95.06 80 ILE A O 1
ATOM 681 N N . GLU A 1 81 ? -1.506 -25.888 -12.155 1.00 94.12 81 GLU A N 1
ATOM 682 C CA . GLU A 1 81 ? -1.050 -27.176 -11.643 1.00 94.12 81 GLU A CA 1
ATOM 683 C C . GLU A 1 81 ? -0.918 -27.125 -10.118 1.00 94.12 81 GLU A C 1
ATOM 685 O O . GLU A 1 81 ? -0.300 -26.219 -9.549 1.00 94.12 81 GLU A O 1
ATOM 690 N N . VAL A 1 82 ? -1.495 -28.121 -9.439 1.00 94.12 82 VAL A N 1
ATOM 691 C CA . VAL A 1 82 ? -1.338 -28.283 -7.992 1.00 94.12 82 VAL A CA 1
ATOM 692 C C . VAL A 1 82 ? -0.118 -29.153 -7.710 1.00 94.12 82 VAL A C 1
ATOM 694 O O . VAL A 1 82 ? -0.093 -30.342 -8.026 1.00 94.12 82 VAL A O 1
ATOM 697 N N . ILE A 1 83 ? 0.897 -28.567 -7.077 1.00 92.88 83 ILE A N 1
ATOM 698 C CA . ILE A 1 83 ? 2.146 -29.255 -6.738 1.00 92.88 83 ILE A CA 1
ATOM 699 C C . ILE A 1 83 ? 2.135 -29.730 -5.281 1.00 92.88 83 ILE A C 1
ATOM 701 O O . ILE A 1 83 ? 1.735 -29.019 -4.354 1.00 92.88 83 ILE A O 1
ATOM 705 N N . LYS A 1 84 ? 2.621 -30.955 -5.053 1.00 87.00 84 LYS A N 1
ATOM 706 C CA . LYS A 1 84 ? 2.641 -31.563 -3.715 1.00 87.00 84 LYS A CA 1
ATOM 707 C C . LYS A 1 84 ? 3.778 -30.996 -2.848 1.00 87.00 84 LYS A C 1
ATOM 709 O O . LYS A 1 84 ? 4.936 -30.972 -3.290 1.00 87.00 84 LYS A O 1
ATOM 714 N N . PRO A 1 85 ? 3.504 -30.609 -1.586 1.00 86.19 85 PRO A N 1
ATOM 715 C CA . PRO A 1 85 ? 4.550 -30.249 -0.637 1.00 86.19 85 PRO A CA 1
ATOM 716 C C . PRO A 1 85 ? 5.475 -31.443 -0.368 1.00 86.19 85 PRO A C 1
ATOM 718 O O . PRO A 1 85 ? 5.032 -32.513 0.039 1.00 86.19 85 PRO A O 1
ATOM 721 N N . LYS A 1 86 ? 6.781 -31.252 -0.550 1.00 84.31 86 LYS A N 1
ATOM 722 C CA . LYS A 1 86 ? 7.828 -32.263 -0.320 1.00 84.31 86 LYS A CA 1
ATOM 723 C C . LYS A 1 86 ? 8.395 -32.221 1.107 1.00 84.31 86 LYS A C 1
ATOM 725 O O . LYS A 1 86 ? 9.394 -32.869 1.389 1.00 84.31 86 LYS A O 1
ATOM 730 N N . GLY A 1 87 ? 7.809 -31.417 2.002 1.00 76.12 87 GLY A N 1
ATOM 731 C CA . GLY A 1 87 ? 8.265 -31.263 3.393 1.00 76.12 87 GLY A CA 1
ATOM 732 C C . GLY A 1 87 ? 9.585 -30.493 3.565 1.00 76.12 87 GLY A C 1
ATOM 733 O O . GLY A 1 87 ? 10.144 -30.459 4.659 1.00 76.12 87 GLY A O 1
ATOM 734 N N . ILE A 1 88 ? 10.097 -29.851 2.510 1.00 79.12 88 ILE A N 1
ATOM 735 C CA . ILE A 1 88 ? 11.354 -29.093 2.547 1.00 79.12 88 ILE A CA 1
ATOM 736 C C . ILE A 1 88 ? 11.062 -27.654 2.991 1.00 79.12 88 ILE A C 1
ATOM 738 O O . ILE A 1 88 ? 10.283 -26.948 2.354 1.00 79.12 88 ILE A O 1
ATOM 742 N N . LYS A 1 89 ? 11.740 -27.177 4.048 1.00 70.44 89 LYS A N 1
ATOM 743 C CA . LYS A 1 89 ? 11.516 -25.845 4.659 1.00 70.44 89 LYS A CA 1
ATOM 744 C C . LYS A 1 89 ? 11.603 -24.647 3.694 1.00 70.44 89 LYS A C 1
ATOM 746 O O . LYS A 1 89 ? 11.090 -23.585 4.025 1.00 70.44 89 LYS A O 1
ATOM 751 N N . LYS A 1 90 ? 12.271 -24.789 2.544 1.00 77.12 90 LYS A N 1
ATOM 752 C CA . LYS A 1 90 ? 12.483 -23.727 1.540 1.00 77.12 90 LYS A CA 1
ATOM 753 C C . LYS A 1 90 ? 11.876 -24.042 0.169 1.00 77.12 90 LYS A C 1
ATOM 755 O O . LYS A 1 90 ? 12.295 -23.454 -0.819 1.00 77.12 90 LYS A O 1
ATOM 760 N N . GLN A 1 91 ? 10.943 -24.987 0.084 1.00 82.12 91 GLN A N 1
ATOM 761 C CA . GLN A 1 91 ? 10.273 -25.250 -1.186 1.00 82.12 91 GLN A CA 1
ATOM 762 C C . GLN A 1 91 ? 9.470 -24.015 -1.616 1.00 82.12 91 GLN A C 1
ATOM 764 O O . GLN A 1 91 ? 8.719 -23.454 -0.811 1.00 82.12 91 GLN A O 1
ATOM 769 N N . GLU A 1 92 ? 9.630 -23.603 -2.874 1.00 85.81 92 GLU A N 1
ATOM 770 C CA . GLU A 1 92 ? 8.771 -22.586 -3.471 1.00 85.81 92 GLU A CA 1
ATOM 771 C C . GLU A 1 92 ? 7.332 -23.084 -3.470 1.00 85.81 92 GLU A C 1
ATOM 773 O O . GLU A 1 92 ? 7.034 -24.202 -3.895 1.00 85.81 92 GLU A O 1
ATOM 778 N N . LYS A 1 93 ? 6.449 -22.264 -2.902 1.00 91.19 93 LYS A N 1
ATOM 779 C CA . LYS A 1 93 ? 5.052 -22.643 -2.712 1.00 91.19 93 LYS A CA 1
ATOM 780 C C . LYS A 1 93 ? 4.199 -22.401 -3.955 1.00 91.19 93 LYS A C 1
ATOM 782 O O . LYS A 1 93 ? 3.091 -22.921 -4.036 1.00 91.19 93 LYS A O 1
ATOM 787 N N . TYR A 1 94 ? 4.692 -21.571 -4.865 1.00 94.38 94 TYR A N 1
ATOM 788 C CA . TYR A 1 94 ? 4.059 -21.265 -6.133 1.00 94.38 94 TYR A CA 1
ATOM 789 C C . TYR A 1 94 ? 5.119 -20.822 -7.145 1.00 94.38 94 TYR A C 1
ATOM 791 O O . TYR A 1 94 ? 6.171 -20.316 -6.747 1.00 94.38 94 TYR A O 1
ATOM 799 N N . SER A 1 95 ? 4.807 -20.957 -8.428 1.00 94.62 95 SER A N 1
ATOM 800 C CA . SER A 1 95 ? 5.541 -20.367 -9.545 1.00 94.62 95 SER A CA 1
ATOM 801 C C . SER A 1 95 ? 4.528 -19.793 -10.544 1.00 94.62 95 SER A C 1
ATOM 803 O O . SER A 1 95 ? 3.406 -20.289 -10.665 1.00 94.62 95 SER A O 1
ATOM 805 N N . VAL A 1 96 ? 4.875 -18.692 -11.215 1.00 95.50 96 VAL A N 1
ATOM 806 C CA . VAL A 1 96 ? 3.997 -18.057 -12.208 1.00 95.50 96 VAL A CA 1
ATOM 807 C C . VAL A 1 96 ? 4.787 -17.750 -13.463 1.00 95.50 96 VAL A C 1
ATOM 809 O O . VAL A 1 96 ? 5.802 -17.057 -13.425 1.00 95.50 96 VAL A O 1
ATOM 812 N N . ASN A 1 97 ? 4.277 -18.228 -14.593 1.00 93.81 97 ASN A N 1
ATOM 813 C CA . ASN A 1 97 ? 4.764 -17.880 -15.914 1.00 93.81 97 ASN A CA 1
ATOM 814 C C . ASN A 1 97 ? 3.704 -17.050 -16.646 1.00 93.81 97 ASN A C 1
ATOM 816 O O . ASN A 1 97 ? 2.850 -17.589 -17.354 1.00 93.81 97 ASN A O 1
ATOM 820 N N . SER A 1 98 ? 3.770 -15.726 -16.493 1.00 91.12 98 SER A N 1
ATOM 821 C CA . SER A 1 98 ? 2.765 -14.812 -17.050 1.00 91.12 98 SER A CA 1
ATOM 822 C C . SER A 1 98 ? 2.746 -14.764 -18.581 1.00 91.12 98 SER A C 1
ATOM 824 O O . SER A 1 98 ? 1.712 -14.439 -19.155 1.00 91.12 98 SER A O 1
ATOM 826 N N . SER A 1 99 ? 3.845 -15.101 -19.271 1.00 88.81 99 SER A N 1
ATOM 827 C CA . SER A 1 99 ? 3.862 -15.136 -20.744 1.00 88.81 99 SER A CA 1
ATOM 828 C C . SER A 1 99 ? 3.178 -16.384 -21.299 1.00 88.81 99 SER A C 1
ATOM 830 O O . SER A 1 99 ? 2.495 -16.316 -22.322 1.00 88.81 99 SER A O 1
ATOM 832 N N . LYS A 1 100 ? 3.318 -17.523 -20.611 1.00 92.38 100 LYS A N 1
ATOM 833 C CA . LYS A 1 100 ? 2.635 -18.768 -20.978 1.00 92.38 100 LYS A CA 1
ATOM 834 C C . LYS A 1 100 ? 1.233 -18.882 -20.386 1.00 92.38 100 LYS A C 1
ATOM 836 O O . LYS A 1 100 ? 0.432 -19.633 -20.930 1.00 92.38 100 LYS A O 1
ATOM 841 N N . GLY A 1 101 ? 0.915 -18.123 -19.341 1.00 93.62 101 GLY A N 1
ATOM 842 C CA . GLY A 1 101 ? -0.357 -18.231 -18.633 1.00 93.62 101 GLY A CA 1
ATOM 843 C C . GLY A 1 101 ? -0.405 -19.431 -17.680 1.00 93.62 101 GLY A C 1
ATOM 844 O O . GLY A 1 101 ? -1.470 -20.017 -17.518 1.00 93.62 101 GLY A O 1
ATOM 845 N N . ILE A 1 102 ? 0.736 -19.852 -17.125 1.00 95.69 102 ILE A N 1
ATOM 846 C CA . ILE A 1 102 ? 0.849 -21.071 -16.306 1.00 95.69 102 ILE A CA 1
ATOM 847 C C . ILE A 1 102 ? 1.074 -20.688 -14.843 1.00 95.69 102 ILE A C 1
ATOM 849 O O . ILE A 1 102 ? 1.916 -19.832 -14.553 1.00 95.69 102 ILE A O 1
ATOM 853 N N . ILE A 1 103 ? 0.342 -21.336 -13.937 1.00 96.88 103 ILE A N 1
ATOM 854 C CA . ILE A 1 103 ? 0.514 -21.231 -12.485 1.00 96.88 103 ILE A CA 1
ATOM 855 C C . ILE A 1 103 ? 0.801 -22.618 -11.919 1.00 96.88 103 ILE A C 1
ATOM 857 O O . ILE A 1 103 ? 0.007 -23.530 -12.111 1.00 96.88 103 ILE A O 1
ATOM 861 N N . GLU A 1 104 ? 1.866 -22.758 -11.141 1.00 95.44 104 GLU A N 1
ATOM 862 C CA . GLU A 1 104 ? 2.061 -23.913 -10.262 1.00 95.44 104 GLU A CA 1
ATOM 863 C C . GLU A 1 104 ? 1.828 -23.450 -8.824 1.00 95.44 104 GLU A C 1
ATOM 865 O O . GLU A 1 104 ? 2.336 -22.403 -8.419 1.00 95.44 104 GLU A O 1
ATOM 870 N N . THR A 1 105 ? 1.053 -24.186 -8.030 1.00 95.94 105 THR A N 1
ATOM 871 C CA . THR A 1 105 ? 0.682 -23.744 -6.678 1.00 95.94 105 THR A CA 1
ATOM 872 C C . THR A 1 105 ? 0.498 -24.902 -5.706 1.00 95.94 105 THR A C 1
ATOM 874 O O . THR A 1 105 ? 0.091 -25.999 -6.077 1.00 95.94 105 THR A O 1
ATOM 877 N N . PHE A 1 106 ? 0.788 -24.671 -4.429 1.00 94.62 106 PHE A N 1
ATOM 878 C CA . PHE A 1 106 ? 0.421 -25.601 -3.361 1.00 94.62 106 PHE A CA 1
ATOM 879 C C . PHE A 1 106 ? -1.110 -25.658 -3.194 1.00 94.62 106 PHE A C 1
ATOM 881 O O . PHE A 1 106 ? -1.788 -24.667 -3.479 1.00 94.62 106 PHE A O 1
ATOM 888 N N . PRO A 1 107 ? -1.671 -26.763 -2.660 1.00 94.06 107 PRO A N 1
ATOM 889 C CA . PRO A 1 107 ? -3.108 -26.906 -2.404 1.00 94.06 107 PRO A CA 1
ATOM 890 C C . PRO A 1 107 ? -3.559 -26.038 -1.213 1.00 94.06 107 PRO A C 1
ATOM 892 O O . PRO A 1 107 ? -3.808 -26.526 -0.112 1.00 94.06 107 PRO A O 1
ATOM 895 N N . ASN A 1 108 ? -3.583 -24.720 -1.402 1.00 94.25 108 ASN A N 1
ATOM 896 C CA . ASN A 1 108 ? -3.922 -23.731 -0.386 1.00 94.25 108 ASN A CA 1
ATOM 897 C C . ASN A 1 108 ? -4.487 -22.459 -1.038 1.00 94.25 108 ASN A C 1
ATOM 899 O O . ASN A 1 108 ? -3.856 -21.874 -1.920 1.00 94.25 108 ASN A O 1
ATOM 903 N N . GLU A 1 109 ? -5.650 -21.998 -0.576 1.00 94.81 109 GLU A N 1
ATOM 904 C CA . GLU A 1 109 ? -6.380 -20.896 -1.215 1.00 94.81 109 GLU A CA 1
ATOM 905 C C . GLU A 1 109 ? -5.632 -19.564 -1.126 1.00 94.81 109 GLU A C 1
ATOM 907 O O . GLU A 1 109 ? -5.676 -18.773 -2.065 1.00 94.81 109 GLU A O 1
ATOM 912 N N . LEU A 1 110 ? -4.902 -19.325 -0.029 1.00 94.56 110 LEU A N 1
ATOM 913 C CA . LEU A 1 110 ? -4.094 -18.116 0.129 1.00 94.56 110 LEU A CA 1
ATOM 914 C C . LEU A 1 110 ? -2.956 -18.076 -0.899 1.00 94.56 110 LEU A C 1
ATOM 916 O O . LEU A 1 110 ? -2.632 -17.019 -1.436 1.00 94.56 110 LEU A O 1
ATOM 920 N N . ILE A 1 111 ? -2.339 -19.221 -1.176 1.00 95.06 111 ILE A N 1
ATOM 921 C CA . ILE A 1 111 ? -1.228 -19.306 -2.128 1.00 95.06 111 ILE A CA 1
ATOM 922 C C . ILE A 1 111 ? -1.761 -19.172 -3.559 1.00 95.06 111 ILE A C 1
ATOM 924 O O . ILE A 1 111 ? -1.181 -18.433 -4.353 1.00 95.06 111 ILE A O 1
ATOM 928 N N . LEU A 1 112 ? -2.903 -19.800 -3.858 1.00 96.44 112 LEU A N 1
ATOM 929 C CA . LEU A 1 112 ? -3.572 -19.675 -5.151 1.00 96.44 112 LEU A CA 1
ATOM 930 C C . LEU A 1 112 ? -4.000 -18.231 -5.446 1.00 96.44 112 LEU A C 1
ATOM 932 O O . LEU A 1 112 ? -3.637 -17.712 -6.498 1.00 96.44 112 LEU A O 1
ATOM 936 N N . ILE A 1 113 ? -4.715 -17.557 -4.534 1.00 96.56 113 ILE A N 1
ATOM 937 C CA . ILE A 1 113 ? -5.141 -16.167 -4.771 1.00 96.56 113 ILE A CA 1
ATOM 938 C C . ILE A 1 113 ? -3.929 -15.252 -4.961 1.00 96.56 113 ILE A C 1
ATOM 940 O O . ILE A 1 113 ? -3.925 -14.394 -5.841 1.00 96.56 113 ILE A O 1
ATOM 944 N N . TYR A 1 114 ? -2.861 -15.477 -4.190 1.00 95.94 114 TYR A N 1
ATOM 945 C CA . TYR A 1 114 ? -1.613 -14.741 -4.342 1.00 95.94 114 TYR A CA 1
ATOM 946 C C . TYR A 1 114 ? -1.021 -14.944 -5.749 1.00 95.94 114 TYR A C 1
ATOM 948 O O . TYR A 1 114 ? -0.682 -13.966 -6.412 1.00 95.94 114 TYR A O 1
ATOM 956 N N . ALA A 1 115 ? -0.962 -16.184 -6.246 1.00 96.69 115 ALA A N 1
ATOM 957 C CA . ALA A 1 115 ? -0.469 -16.499 -7.589 1.00 96.69 115 ALA A CA 1
ATOM 958 C C . ALA A 1 115 ? -1.358 -15.932 -8.717 1.00 96.69 115 ALA A C 1
ATOM 960 O O . ALA A 1 115 ? -0.833 -15.444 -9.719 1.00 96.69 115 ALA A O 1
ATOM 961 N N . LEU A 1 116 ? -2.684 -15.907 -8.543 1.00 97.19 116 LEU A N 1
ATOM 962 C CA . LEU A 1 116 ? -3.610 -15.279 -9.496 1.00 97.19 116 LEU A CA 1
ATOM 963 C C . LEU A 1 116 ? -3.334 -13.774 -9.648 1.00 97.19 116 LEU A C 1
ATOM 965 O O . LEU A 1 116 ? -3.299 -13.250 -10.757 1.00 97.19 116 LEU A O 1
ATOM 969 N N . TYR A 1 117 ? -3.037 -13.067 -8.559 1.00 95.94 117 TYR A N 1
ATOM 970 C CA . TYR A 1 117 ? -2.640 -11.657 -8.653 1.00 95.94 117 TYR A CA 1
ATOM 971 C C . TYR A 1 117 ? -1.229 -11.454 -9.221 1.00 95.94 117 TYR A C 1
ATOM 973 O O . TYR A 1 117 ? -0.952 -10.410 -9.810 1.00 95.94 117 TYR A O 1
ATOM 981 N N . LYS A 1 118 ? -0.337 -12.446 -9.093 1.00 95.44 118 LYS A N 1
ATOM 982 C CA . LYS A 1 118 ? 0.985 -12.423 -9.741 1.00 95.44 118 LYS A CA 1
ATOM 983 C C . LYS A 1 118 ? 0.913 -12.586 -11.256 1.00 95.44 118 LYS A C 1
ATOM 985 O O . LYS A 1 118 ? 1.756 -12.024 -11.951 1.00 95.44 118 LYS A O 1
ATOM 990 N N . ILE A 1 119 ? -0.064 -13.327 -11.781 1.00 95.06 119 ILE A N 1
ATOM 991 C CA . ILE A 1 119 ? -0.174 -13.512 -13.232 1.00 95.06 119 ILE A CA 1
ATOM 992 C C . ILE A 1 119 ? -0.705 -12.257 -13.944 1.00 95.06 119 ILE A C 1
ATOM 994 O O . ILE A 1 119 ? -0.292 -11.977 -15.067 1.00 95.06 119 ILE A O 1
ATOM 998 N N . ASP A 1 120 ? -1.542 -11.463 -13.267 1.00 91.75 120 ASP A N 1
ATOM 999 C CA . ASP A 1 120 ? -2.155 -10.214 -13.758 1.00 91.75 120 ASP A CA 1
ATOM 1000 C C . ASP A 1 120 ? -1.388 -8.943 -13.325 1.00 91.75 120 ASP A C 1
ATOM 1002 O O . ASP A 1 120 ? -1.959 -7.944 -12.879 1.00 91.75 120 ASP A O 1
ATOM 1006 N N . GLN A 1 121 ? -0.058 -8.976 -13.401 1.00 93.38 121 GLN A N 1
ATOM 1007 C CA . GLN A 1 121 ? 0.774 -7.839 -13.006 1.00 93.38 121 GLN A CA 1
ATOM 1008 C C . GLN A 1 121 ? 0.913 -6.780 -14.101 1.00 93.38 121 GLN A C 1
ATOM 1010 O O . GLN A 1 121 ? 1.000 -7.069 -15.298 1.00 93.38 121 GLN A O 1
ATOM 1015 N N . ILE A 1 122 ? 1.054 -5.525 -13.668 1.00 93.50 122 ILE A N 1
ATOM 1016 C CA . ILE A 1 122 ? 1.476 -4.431 -14.540 1.00 93.50 122 ILE A CA 1
ATOM 1017 C C . ILE A 1 122 ? 2.896 -4.755 -15.011 1.00 93.50 122 ILE A C 1
ATOM 1019 O O . ILE A 1 122 ? 3.826 -4.792 -14.202 1.00 93.50 122 ILE A O 1
ATOM 1023 N N . LYS A 1 123 ? 3.082 -5.002 -16.315 1.00 90.81 123 LYS A N 1
ATOM 1024 C CA . LYS A 1 123 ? 4.427 -5.290 -16.845 1.00 90.81 123 LYS A CA 1
ATOM 1025 C C . LYS A 1 123 ? 5.325 -4.066 -16.684 1.00 90.81 123 LYS A C 1
ATOM 1027 O O . LYS A 1 123 ? 4.850 -2.953 -16.921 1.00 90.81 123 LYS A O 1
ATOM 1032 N N . SER A 1 124 ? 6.601 -4.285 -16.383 1.00 86.81 124 SER A N 1
ATOM 1033 C CA . SER A 1 124 ? 7.623 -3.238 -16.383 1.00 86.81 124 SER A CA 1
ATOM 1034 C C . SER A 1 124 ? 7.674 -2.486 -17.713 1.00 86.81 124 SER A C 1
ATOM 1036 O O . SER A 1 124 ? 7.263 -2.996 -18.758 1.00 86.81 124 SER A O 1
ATOM 1038 N N . ILE A 1 125 ? 8.176 -1.263 -17.649 1.00 86.12 125 ILE A N 1
ATOM 1039 C CA . ILE A 1 125 ? 8.427 -0.406 -18.799 1.00 86.12 125 ILE A CA 1
ATOM 1040 C C . ILE A 1 125 ? 9.814 -0.753 -19.345 1.00 86.12 125 ILE A C 1
ATOM 1042 O O . ILE A 1 125 ? 10.774 -0.848 -18.572 1.00 86.12 125 ILE A O 1
ATOM 1046 N N . GLU A 1 126 ? 9.891 -0.986 -20.654 1.00 67.56 126 GLU A N 1
ATOM 1047 C CA . GLU A 1 126 ? 11.149 -1.095 -21.399 1.00 67.56 126 GLU A CA 1
ATOM 1048 C C . GLU A 1 126 ? 11.801 0.299 -21.455 1.00 67.56 126 GLU A C 1
ATOM 1050 O O . GLU A 1 126 ? 11.083 1.288 -21.497 1.00 67.56 126 GLU A O 1
ATOM 1055 N N . GLU A 1 127 ? 13.136 0.393 -21.422 1.00 60.91 127 GLU A N 1
ATOM 1056 C CA . GLU A 1 127 ? 13.920 1.636 -21.217 1.00 60.91 127 GLU A CA 1
ATOM 1057 C C . GLU A 1 127 ? 14.121 2.068 -19.743 1.00 60.91 127 GLU A C 1
ATOM 1059 O O . GLU A 1 127 ? 13.531 1.534 -18.804 1.00 60.91 127 GLU A O 1
ATOM 1064 N N . LYS A 1 128 ? 15.040 3.025 -19.514 1.00 62.22 128 LYS A N 1
ATOM 1065 C CA . LYS A 1 128 ? 15.603 3.436 -18.201 1.00 62.22 128 LYS A CA 1
ATOM 1066 C C . LYS A 1 128 ? 14.617 4.211 -17.298 1.00 62.22 128 LYS A C 1
ATOM 1068 O O . LYS A 1 128 ? 14.978 5.215 -16.682 1.00 62.22 128 LYS A O 1
ATOM 1073 N N . ALA A 1 129 ? 13.376 3.753 -17.170 1.00 83.69 129 ALA A N 1
ATOM 1074 C CA . ALA A 1 129 ? 12.332 4.365 -16.353 1.00 83.69 129 ALA A CA 1
ATOM 1075 C C . ALA A 1 129 ? 12.408 3.911 -14.879 1.00 83.69 129 ALA A C 1
ATOM 1077 O O . ALA A 1 129 ? 11.468 3.320 -14.348 1.00 83.69 129 ALA A O 1
ATOM 1078 N N . LEU A 1 130 ? 13.535 4.185 -14.204 1.00 89.75 130 LEU A N 1
ATOM 1079 C CA . LEU A 1 130 ? 13.837 3.674 -12.854 1.00 89.75 130 LEU A CA 1
ATOM 1080 C C . LEU A 1 130 ? 12.703 3.907 -11.843 1.00 89.75 130 LEU A C 1
ATOM 1082 O O . LEU A 1 130 ? 12.209 2.961 -11.235 1.00 89.75 130 LEU A O 1
ATOM 1086 N N . ILE A 1 131 ? 12.254 5.160 -11.702 1.00 92.31 131 ILE A N 1
ATOM 1087 C CA . ILE A 1 131 ? 11.204 5.528 -10.739 1.00 92.31 131 ILE A CA 1
ATOM 1088 C C . ILE A 1 131 ? 9.896 4.804 -11.068 1.00 92.31 131 ILE A C 1
ATOM 1090 O O . ILE A 1 131 ? 9.308 4.191 -10.183 1.00 92.31 131 ILE A O 1
ATOM 1094 N N . ASN A 1 132 ? 9.464 4.820 -12.333 1.00 93.31 132 ASN A N 1
ATOM 1095 C CA . ASN A 1 132 ? 8.230 4.152 -12.748 1.00 93.31 132 ASN A CA 1
ATOM 1096 C C . ASN A 1 132 ? 8.290 2.643 -12.491 1.00 93.31 132 ASN A C 1
ATOM 1098 O O . ASN A 1 132 ? 7.360 2.089 -11.916 1.00 93.31 132 ASN A O 1
ATOM 1102 N N . ASN A 1 133 ? 9.396 1.983 -12.841 1.00 94.50 133 ASN A N 1
ATOM 1103 C CA . ASN A 1 133 ? 9.563 0.548 -12.616 1.00 94.50 133 ASN A CA 1
ATOM 1104 C C . ASN A 1 133 ? 9.600 0.185 -11.124 1.00 94.50 133 ASN A C 1
ATOM 1106 O O . ASN A 1 133 ? 9.095 -0.871 -10.748 1.00 94.50 133 ASN A O 1
ATOM 1110 N N . ALA A 1 134 ? 10.142 1.051 -10.265 1.00 96.19 134 ALA A N 1
ATOM 1111 C CA . ALA A 1 134 ? 10.073 0.884 -8.815 1.00 96.19 134 ALA A CA 1
ATOM 1112 C C . ALA A 1 134 ? 8.665 1.110 -8.246 1.00 96.19 134 ALA A C 1
ATOM 1114 O O . ALA A 1 134 ? 8.240 0.388 -7.349 1.00 96.19 134 ALA A O 1
ATOM 1115 N N . VAL A 1 135 ? 7.922 2.086 -8.768 1.00 97.81 135 VAL A N 1
ATOM 1116 C CA . VAL A 1 135 ? 6.529 2.329 -8.369 1.00 97.81 135 VAL A CA 1
ATOM 1117 C C . VAL A 1 135 ? 5.635 1.164 -8.794 1.00 97.81 135 VAL A C 1
ATOM 1119 O O . VAL A 1 135 ? 4.859 0.670 -7.983 1.00 97.81 135 VAL A O 1
ATOM 1122 N N . ILE A 1 136 ? 5.779 0.680 -10.030 1.00 96.88 136 ILE A N 1
ATOM 1123 C CA . ILE A 1 136 ? 5.054 -0.487 -10.553 1.00 96.88 136 ILE A CA 1
ATOM 1124 C C . ILE A 1 136 ? 5.307 -1.724 -9.684 1.00 96.88 136 ILE A C 1
ATOM 1126 O O . ILE A 1 136 ? 4.371 -2.456 -9.378 1.00 96.88 136 ILE A O 1
ATOM 1130 N N . ASP A 1 137 ? 6.550 -1.933 -9.248 1.00 96.50 137 ASP A N 1
ATOM 1131 C CA . ASP A 1 137 ? 6.931 -3.015 -8.336 1.00 96.50 137 ASP A CA 1
ATOM 1132 C C . ASP A 1 137 ? 6.139 -2.952 -7.019 1.00 96.50 137 ASP A C 1
ATOM 1134 O O . ASP A 1 137 ? 5.480 -3.922 -6.638 1.00 96.50 137 ASP A O 1
ATOM 1138 N N . VAL A 1 138 ? 6.092 -1.773 -6.384 1.00 97.94 138 VAL A N 1
ATOM 1139 C CA . VAL A 1 138 ? 5.311 -1.552 -5.157 1.00 97.94 138 VAL A CA 1
ATOM 1140 C C . VAL A 1 138 ? 3.809 -1.717 -5.385 1.00 97.94 138 VAL A C 1
ATOM 1142 O O . VAL A 1 138 ? 3.141 -2.318 -4.545 1.00 97.94 138 VAL A O 1
ATOM 1145 N N . LEU A 1 139 ? 3.264 -1.228 -6.503 1.00 98.00 139 LEU A N 1
ATOM 1146 C CA . LEU A 1 139 ? 1.845 -1.394 -6.831 1.00 98.00 139 LEU A CA 1
ATOM 1147 C C . LEU A 1 139 ? 1.482 -2.869 -7.053 1.00 98.00 139 LEU A C 1
ATOM 1149 O O . LEU A 1 139 ? 0.457 -3.324 -6.552 1.00 98.00 139 LEU A O 1
ATOM 1153 N N . ASN A 1 140 ? 2.328 -3.630 -7.750 1.00 96.88 140 ASN A N 1
ATOM 1154 C CA . ASN A 1 140 ? 2.115 -5.054 -8.005 1.00 96.88 140 ASN A CA 1
ATOM 1155 C C . ASN A 1 140 ? 2.190 -5.884 -6.713 1.00 96.88 140 ASN A C 1
ATOM 1157 O O . ASN A 1 140 ? 1.276 -6.662 -6.422 1.00 96.88 140 ASN A O 1
ATOM 1161 N N . GLU A 1 141 ? 3.254 -5.727 -5.917 1.00 96.56 141 GLU A N 1
ATOM 1162 C CA . GLU A 1 141 ? 3.400 -6.425 -4.632 1.00 96.56 141 GLU A CA 1
ATOM 1163 C C . GLU A 1 141 ? 2.306 -6.013 -3.642 1.00 96.56 141 GLU A C 1
ATOM 1165 O O . GLU A 1 141 ? 1.660 -6.867 -3.029 1.00 96.56 141 GLU A O 1
ATOM 1170 N N . GLY A 1 142 ? 2.048 -4.709 -3.539 1.00 97.06 142 GLY A N 1
ATOM 1171 C CA . GLY A 1 142 ? 1.014 -4.128 -2.694 1.00 97.06 142 GLY A CA 1
ATOM 1172 C C . GLY A 1 142 ? -0.386 -4.636 -3.035 1.00 97.06 142 GLY A C 1
ATOM 1173 O O . GLY A 1 142 ? -1.076 -5.124 -2.142 1.00 97.06 142 GLY A O 1
ATOM 1174 N N . ARG A 1 143 ? -0.785 -4.624 -4.318 1.00 96.50 143 ARG A N 1
ATOM 1175 C CA . ARG A 1 143 ? -2.073 -5.177 -4.789 1.00 96.50 143 ARG A CA 1
ATOM 1176 C C . ARG A 1 143 ? -2.199 -6.659 -4.446 1.00 96.50 143 ARG A C 1
ATOM 1178 O O . ARG A 1 143 ? -3.222 -7.071 -3.906 1.00 96.50 143 ARG A O 1
ATOM 1185 N N . THR A 1 144 ? -1.147 -7.443 -4.683 1.00 96.12 144 THR A N 1
ATOM 1186 C CA . THR A 1 144 ? -1.138 -8.883 -4.371 1.00 96.12 144 THR A CA 1
ATOM 1187 C C . THR A 1 144 ? -1.376 -9.127 -2.871 1.00 96.12 144 THR A C 1
ATOM 1189 O O . THR A 1 144 ? -2.215 -9.942 -2.477 1.00 96.12 144 THR A O 1
ATOM 1192 N N . LEU A 1 145 ? -0.668 -8.396 -2.004 1.00 96.12 145 LEU A N 1
ATOM 1193 C CA . LEU A 1 145 ? -0.799 -8.502 -0.545 1.00 96.12 145 LEU A CA 1
ATOM 1194 C C . LEU A 1 145 ? -2.153 -7.999 -0.033 1.00 96.12 145 LEU A C 1
ATOM 1196 O O . LEU A 1 145 ? -2.714 -8.593 0.890 1.00 96.12 145 LEU A O 1
ATOM 1200 N N . ASN A 1 146 ? -2.666 -6.934 -0.648 1.00 95.38 146 ASN A N 1
ATOM 1201 C CA . ASN A 1 146 ? -3.944 -6.315 -0.330 1.00 95.38 146 ASN A CA 1
ATOM 1202 C C . ASN A 1 146 ? -5.127 -7.237 -0.629 1.00 95.38 146 ASN A C 1
ATOM 1204 O O . ASN A 1 146 ? -6.025 -7.356 0.200 1.00 95.38 146 ASN A O 1
ATOM 1208 N N . CYS A 1 147 ? -5.133 -7.881 -1.797 1.00 93.69 147 CYS A N 1
ATOM 1209 C CA . CYS A 1 147 ? -6.250 -8.721 -2.219 1.00 93.69 147 CYS A CA 1
ATOM 1210 C C . CYS A 1 147 ? -6.202 -10.126 -1.604 1.00 93.69 147 CYS A C 1
ATOM 1212 O O . CYS A 1 147 ? -7.242 -10.723 -1.347 1.00 93.69 147 CYS A O 1
ATOM 1214 N N . SER A 1 148 ? -5.010 -10.638 -1.284 1.00 94.75 148 SER A N 1
ATOM 1215 C CA . SER A 1 148 ? -4.870 -11.888 -0.520 1.00 94.75 148 SER A CA 1
ATOM 1216 C C . SER A 1 148 ? -5.229 -11.742 0.966 1.00 94.75 148 SER A C 1
ATOM 1218 O O . SER A 1 148 ? -5.417 -12.744 1.652 1.00 94.75 148 SER A O 1
ATOM 1220 N N . GLU A 1 149 ? -5.356 -10.512 1.473 1.00 95.06 149 GLU A N 1
ATOM 1221 C CA . GLU A 1 149 ? -5.674 -10.221 2.875 1.00 95.06 149 GLU A CA 1
ATOM 1222 C C . GLU A 1 149 ? -6.995 -10.828 3.340 1.00 95.06 149 GLU A C 1
ATOM 1224 O O . GLU A 1 149 ? -7.049 -11.373 4.436 1.00 95.06 149 GLU A O 1
ATOM 1229 N N . LEU A 1 150 ? -8.025 -10.792 2.494 1.00 94.25 150 LEU A N 1
ATOM 1230 C CA . LEU A 1 150 ? -9.331 -11.379 2.786 1.00 94.25 150 LEU A CA 1
ATOM 1231 C C . LEU A 1 150 ? -9.219 -12.864 3.165 1.00 94.25 150 LEU A C 1
ATOM 1233 O O . LEU A 1 150 ? -9.837 -13.308 4.123 1.00 94.25 150 LEU A O 1
ATOM 1237 N N . VAL A 1 151 ? -8.393 -13.627 2.445 1.00 93.75 151 VAL A N 1
ATOM 1238 C CA . VAL A 1 151 ? -8.187 -15.063 2.703 1.00 93.75 151 VAL A CA 1
ATOM 1239 C C . VAL A 1 151 ? -7.169 -15.293 3.826 1.00 93.75 151 VAL A C 1
ATOM 1241 O O . VAL A 1 151 ? -7.224 -16.309 4.516 1.00 93.75 151 VAL A O 1
ATOM 1244 N N . ARG A 1 152 ? -6.221 -14.366 4.004 1.00 93.06 152 ARG A N 1
ATOM 1245 C CA . ARG A 1 152 ? -5.133 -14.468 4.985 1.00 93.06 152 ARG A CA 1
ATOM 1246 C C . ARG A 1 152 ? -5.584 -14.147 6.408 1.00 93.06 152 ARG A C 1
ATOM 1248 O O . ARG A 1 152 ? -5.203 -14.850 7.337 1.00 93.06 152 ARG A O 1
ATOM 1255 N N . ASP A 1 153 ? -6.325 -13.057 6.570 1.00 92.81 153 ASP A N 1
ATOM 1256 C CA . ASP A 1 153 ? -6.494 -12.389 7.859 1.00 92.81 153 ASP A CA 1
ATOM 1257 C C . ASP A 1 153 ? -7.914 -12.533 8.432 1.00 92.81 153 ASP A C 1
ATOM 1259 O O . ASP A 1 153 ? -8.094 -12.236 9.613 1.00 92.81 153 ASP A O 1
ATOM 1263 N N . PHE A 1 154 ? -8.893 -13.026 7.659 1.00 91.44 154 PHE A N 1
ATOM 1264 C CA . PHE A 1 154 ? -10.296 -13.173 8.076 1.00 91.44 154 PHE A CA 1
ATOM 1265 C C . PHE A 1 154 ? -10.715 -14.645 8.158 1.00 91.44 154 PHE A C 1
ATOM 1267 O O . PHE A 1 154 ? -10.347 -15.462 7.316 1.00 91.44 154 PHE A O 1
ATOM 1274 N N . ASN A 1 155 ? -11.498 -14.984 9.188 1.00 81.19 155 ASN A N 1
ATOM 1275 C CA . ASN A 1 155 ? -11.971 -16.353 9.440 1.00 81.19 155 ASN A CA 1
ATOM 1276 C C . ASN A 1 155 ? -13.479 -16.455 9.753 1.00 81.19 155 ASN A C 1
ATOM 1278 O O . ASN A 1 155 ? -13.926 -17.485 10.257 1.00 81.19 155 ASN A O 1
ATOM 1282 N N . GLY A 1 156 ? -14.247 -15.394 9.485 1.00 69.06 156 GLY A N 1
ATOM 1283 C CA . GLY A 1 156 ? -15.704 -15.339 9.688 1.00 69.06 156 GLY A CA 1
ATOM 1284 C C . GLY A 1 156 ? -16.169 -15.012 11.109 1.00 69.06 156 GLY A C 1
ATOM 1285 O O . GLY A 1 156 ? -17.366 -14.897 11.337 1.00 69.06 156 GLY A O 1
ATOM 1286 N N . TRP A 1 157 ? -15.246 -14.860 12.061 1.00 68.31 157 TRP A N 1
ATOM 1287 C CA . TRP A 1 157 ? -15.558 -14.461 13.443 1.00 68.31 157 TRP A CA 1
ATOM 1288 C C . TRP A 1 157 ? -14.679 -13.316 13.928 1.00 68.31 157 TRP A C 1
ATOM 1290 O O . TRP A 1 157 ? -15.064 -12.526 14.782 1.00 68.31 157 TRP A O 1
ATOM 1300 N N . SER A 1 158 ? -13.461 -13.245 13.401 1.00 76.94 158 SER A N 1
ATOM 1301 C CA . SER A 1 158 ? -12.486 -12.226 13.743 1.00 76.94 158 SER A CA 1
ATOM 1302 C C . SER A 1 158 ? -11.611 -11.913 12.541 1.00 76.94 158 SER A C 1
ATOM 1304 O O . SER A 1 158 ? -11.568 -12.638 11.541 1.00 76.94 158 SER A O 1
ATOM 1306 N N . TRP A 1 159 ? -10.874 -10.821 12.677 1.00 89.88 159 TRP A N 1
ATOM 1307 C CA . TRP A 1 159 ? -9.796 -10.475 11.775 1.00 89.88 159 TRP A CA 1
ATOM 1308 C C . TRP A 1 159 ? -8.492 -10.394 12.558 1.00 89.88 159 TRP A C 1
ATOM 1310 O O . TRP A 1 159 ? -8.454 -9.969 13.715 1.00 89.88 159 TRP A O 1
ATOM 1320 N N . THR A 1 160 ? -7.402 -10.800 11.926 1.00 86.19 160 THR A N 1
ATOM 1321 C CA . THR A 1 160 ? -6.057 -10.834 12.507 1.00 86.19 160 THR A CA 1
ATOM 1322 C C . THR A 1 160 ? -5.084 -10.061 11.614 1.00 86.19 160 THR A C 1
ATOM 1324 O O . THR A 1 160 ? -5.497 -9.225 10.814 1.00 86.19 160 THR A O 1
ATOM 1327 N N . THR A 1 161 ? -3.777 -10.219 11.810 1.00 82.19 161 THR A N 1
ATOM 1328 C CA . THR A 1 161 ? -2.767 -9.608 10.935 1.00 82.19 161 THR A CA 1
ATOM 1329 C C . THR A 1 161 ? -1.604 -10.584 10.820 1.00 82.19 161 THR A C 1
ATOM 1331 O O . THR A 1 161 ? -0.657 -10.520 11.606 1.00 82.19 161 THR A O 1
ATOM 1334 N N . MET A 1 162 ? -1.709 -11.533 9.888 1.00 79.25 162 MET A N 1
ATOM 1335 C CA . MET A 1 162 ? -0.826 -12.704 9.795 1.00 79.25 162 MET A CA 1
ATOM 1336 C C . MET A 1 162 ? 0.359 -12.513 8.831 1.00 79.25 162 MET A C 1
ATOM 1338 O O . MET A 1 162 ? 0.897 -13.480 8.297 1.00 79.25 162 MET A O 1
ATOM 1342 N N . LEU A 1 163 ? 0.790 -11.271 8.593 1.00 83.19 163 LEU A N 1
ATOM 1343 C CA . LEU A 1 163 ? 1.913 -10.970 7.702 1.00 83.19 163 LEU A CA 1
ATOM 1344 C C . LEU A 1 163 ? 3.259 -11.016 8.449 1.00 83.19 163 LEU A C 1
ATOM 1346 O O . LEU A 1 163 ? 3.475 -10.248 9.387 1.00 83.19 163 LEU A O 1
ATOM 1350 N N . ASP A 1 164 ? 4.170 -11.897 8.024 1.00 76.56 164 ASP A N 1
ATOM 1351 C CA . ASP A 1 164 ? 5.398 -12.248 8.758 1.00 76.56 164 ASP A CA 1
ATOM 1352 C C . ASP A 1 164 ? 6.714 -11.985 7.989 1.00 76.56 164 ASP A C 1
ATOM 1354 O O . ASP A 1 164 ? 7.771 -11.755 8.595 1.00 76.56 164 ASP A O 1
ATOM 1358 N N . LYS A 1 165 ? 6.680 -11.974 6.649 1.00 78.75 165 LYS A N 1
ATOM 1359 C CA . LYS A 1 165 ? 7.841 -11.641 5.809 1.00 78.75 165 LYS A CA 1
ATOM 1360 C C . LYS A 1 165 ? 8.103 -10.132 5.827 1.00 78.75 165 LYS A C 1
ATOM 1362 O O . LYS A 1 165 ? 7.229 -9.346 5.483 1.00 78.75 165 LYS A O 1
ATOM 1367 N N . LEU A 1 166 ? 9.332 -9.730 6.178 1.00 70.62 166 LEU A N 1
ATOM 1368 C CA . LEU A 1 166 ? 9.695 -8.315 6.364 1.00 70.62 166 LEU A CA 1
ATOM 1369 C C . LEU A 1 166 ? 9.478 -7.472 5.104 1.00 70.62 166 LEU A C 1
ATOM 1371 O O . LEU A 1 166 ? 8.861 -6.418 5.201 1.00 70.62 166 LEU A O 1
ATOM 1375 N N . ASP A 1 167 ? 9.933 -7.943 3.943 1.00 76.75 167 ASP A N 1
ATOM 1376 C CA . ASP A 1 167 ? 9.764 -7.198 2.690 1.00 76.75 167 ASP A CA 1
ATOM 1377 C C . ASP A 1 167 ? 8.273 -7.017 2.395 1.00 76.75 167 ASP A C 1
ATOM 1379 O O . ASP A 1 167 ? 7.814 -5.911 2.132 1.00 76.75 167 ASP A O 1
ATOM 1383 N N . SER A 1 168 ? 7.480 -8.082 2.557 1.00 86.44 168 SER A N 1
ATOM 1384 C CA . SER A 1 168 ? 6.027 -8.020 2.401 1.00 86.44 168 SER A CA 1
ATOM 1385 C C . SER A 1 168 ? 5.381 -7.041 3.381 1.00 86.44 168 SER A C 1
ATOM 1387 O O . SER A 1 168 ? 4.467 -6.322 2.995 1.00 86.44 168 SER A O 1
ATOM 1389 N N . ILE A 1 169 ? 5.867 -6.958 4.624 1.00 92.69 169 ILE A N 1
ATOM 1390 C CA . ILE A 1 169 ? 5.405 -5.959 5.599 1.00 92.69 169 ILE A CA 1
ATOM 1391 C C . ILE A 1 169 ? 5.671 -4.540 5.084 1.00 92.69 169 ILE A C 1
ATOM 1393 O O . ILE A 1 169 ? 4.774 -3.701 5.144 1.00 92.69 169 ILE A O 1
ATOM 1397 N N . GLN A 1 170 ? 6.860 -4.272 4.542 1.00 94.88 170 GLN A N 1
ATOM 1398 C CA . GLN A 1 170 ? 7.219 -2.948 4.027 1.00 94.88 170 GLN A CA 1
ATOM 1399 C C . GLN A 1 170 ? 6.422 -2.579 2.767 1.00 94.88 170 GLN A C 1
ATOM 1401 O O . GLN A 1 170 ? 5.864 -1.483 2.715 1.00 94.88 170 GLN A O 1
ATOM 1406 N N . TYR A 1 171 ? 6.294 -3.494 1.798 1.00 96.62 171 TYR A N 1
ATOM 1407 C CA . TYR A 1 171 ? 5.438 -3.304 0.620 1.00 96.62 171 TYR A CA 1
ATOM 1408 C C . TYR A 1 171 ? 3.984 -3.039 1.017 1.00 96.62 171 TYR A C 1
ATOM 1410 O O . TYR A 1 171 ? 3.381 -2.079 0.537 1.00 96.62 171 TYR A O 1
ATOM 1418 N N . ASN A 1 172 ? 3.433 -3.851 1.929 1.00 97.06 172 ASN A N 1
ATOM 1419 C CA . ASN A 1 172 ? 2.062 -3.684 2.395 1.00 97.06 172 ASN A CA 1
ATOM 1420 C C . ASN A 1 172 ? 1.872 -2.320 3.060 1.00 97.06 172 ASN A C 1
ATOM 1422 O O . ASN A 1 172 ? 0.962 -1.592 2.691 1.00 97.06 172 ASN A O 1
ATOM 1426 N N . LEU A 1 173 ? 2.741 -1.940 3.999 1.00 97.06 173 LEU A N 1
ATOM 1427 C CA . LEU A 1 173 ? 2.595 -0.690 4.741 1.00 97.06 173 LEU A CA 1
ATOM 1428 C C . LEU A 1 173 ? 2.603 0.539 3.816 1.00 97.06 173 LEU A C 1
ATOM 1430 O O . LEU A 1 173 ? 1.762 1.422 3.949 1.00 97.06 173 LEU A O 1
ATOM 1434 N N . VAL A 1 174 ? 3.514 0.577 2.841 1.00 97.88 174 VAL A N 1
ATOM 1435 C CA . VAL A 1 174 ? 3.601 1.681 1.872 1.00 97.88 174 VAL A CA 1
ATOM 1436 C C . VAL A 1 174 ? 2.372 1.721 0.961 1.00 97.88 174 VAL A C 1
ATOM 1438 O O . VAL A 1 174 ? 1.824 2.795 0.715 1.00 97.88 174 VAL A O 1
ATOM 1441 N N . PHE A 1 175 ? 1.909 0.564 0.488 1.00 98.44 175 PHE A N 1
ATOM 1442 C CA . PHE A 1 175 ? 0.726 0.477 -0.365 1.00 98.44 175 PHE A CA 1
ATOM 1443 C C . PHE A 1 175 ? -0.566 0.844 0.381 1.00 98.44 175 PHE A C 1
ATOM 1445 O O . PHE A 1 175 ? -1.409 1.553 -0.163 1.00 98.44 175 PHE A O 1
ATOM 1452 N N . GLN A 1 176 ? -0.713 0.428 1.643 1.00 98.19 176 GLN A N 1
ATOM 1453 C CA . GLN A 1 176 ? -1.865 0.810 2.463 1.00 98.19 176 GLN A CA 1
ATOM 1454 C C . GLN A 1 176 ? -1.894 2.321 2.722 1.00 98.19 176 GLN A C 1
ATOM 1456 O O . GLN A 1 176 ? -2.966 2.913 2.655 1.00 98.19 176 GLN A O 1
ATOM 1461 N N . ASN A 1 177 ? -0.743 2.977 2.909 1.00 98.56 177 ASN A N 1
ATOM 1462 C CA . ASN A 1 177 ? -0.705 4.440 3.005 1.00 98.56 177 ASN A CA 1
ATOM 1463 C C . ASN A 1 177 ? -1.269 5.105 1.739 1.00 98.56 177 ASN A C 1
ATOM 1465 O O . ASN A 1 177 ? -2.031 6.060 1.848 1.00 98.56 177 ASN A O 1
ATOM 1469 N N . LEU A 1 178 ? -0.959 4.588 0.544 1.00 98.25 178 LEU A N 1
ATOM 1470 C CA . LEU A 1 178 ? -1.553 5.095 -0.698 1.00 98.25 178 LEU A CA 1
ATOM 1471 C C . LEU A 1 178 ? -3.071 4.893 -0.749 1.00 98.25 178 LEU A C 1
ATOM 1473 O O . LEU A 1 178 ? -3.786 5.819 -1.119 1.00 98.25 178 LEU A O 1
ATOM 1477 N N . LEU A 1 179 ? -3.564 3.709 -0.373 1.00 98.25 179 LEU A N 1
ATOM 1478 C CA . LEU A 1 179 ? -5.002 3.421 -0.366 1.00 98.25 179 LEU A CA 1
ATOM 1479 C C . LEU A 1 179 ? -5.766 4.328 0.599 1.00 98.25 179 LEU A C 1
ATOM 1481 O O . LEU A 1 179 ? -6.810 4.849 0.231 1.00 98.25 179 LEU A O 1
ATOM 1485 N N . LEU A 1 180 ? -5.243 4.545 1.804 1.00 98.38 180 LEU A N 1
ATOM 1486 C CA . LEU A 1 180 ? -5.886 5.388 2.814 1.00 98.38 180 LEU A CA 1
ATOM 1487 C C . LEU A 1 180 ? -5.875 6.877 2.429 1.00 98.38 180 LEU A C 1
ATOM 1489 O O . LEU A 1 180 ? -6.816 7.609 2.731 1.00 98.38 180 LEU A O 1
ATOM 1493 N N . LEU A 1 181 ? -4.834 7.336 1.726 1.00 97.88 181 LEU A N 1
ATOM 1494 C CA . LEU A 1 181 ? -4.761 8.724 1.270 1.00 97.88 181 LEU A CA 1
ATOM 1495 C C . LEU A 1 181 ? -5.571 8.970 -0.013 1.00 97.88 181 LEU A C 1
ATOM 1497 O O . LEU A 1 181 ? -6.272 9.973 -0.115 1.00 97.88 181 LEU A O 1
ATOM 1501 N N . LEU A 1 182 ? -5.501 8.087 -1.010 1.00 97.19 182 LEU A N 1
ATOM 1502 C CA . LEU A 1 182 ? -6.068 8.340 -2.346 1.00 97.19 182 LEU A CA 1
ATOM 1503 C C . LEU A 1 182 ? -7.364 7.575 -2.634 1.00 97.19 182 LEU A C 1
ATOM 1505 O O . LEU A 1 182 ? -8.134 7.988 -3.499 1.00 97.19 182 LEU A O 1
ATOM 1509 N N . GLY A 1 183 ? -7.616 6.492 -1.906 1.00 97.19 183 GLY A N 1
ATOM 1510 C CA . GLY A 1 183 ? -8.759 5.608 -2.091 1.00 97.19 183 GLY A CA 1
ATOM 1511 C C . GLY A 1 183 ? -8.534 4.503 -3.127 1.00 97.19 183 GLY A C 1
ATOM 1512 O O . GLY A 1 183 ? -7.751 4.647 -4.072 1.00 97.19 183 GLY A O 1
ATOM 1513 N N . TYR A 1 184 ? -9.244 3.381 -2.963 1.00 96.19 184 TYR A N 1
ATOM 1514 C CA . TYR A 1 184 ? -9.103 2.209 -3.842 1.00 96.19 184 TYR A CA 1
ATOM 1515 C C . TYR A 1 184 ? -9.384 2.533 -5.315 1.00 96.19 184 TYR A C 1
ATOM 1517 O O . TYR A 1 184 ? -8.597 2.158 -6.185 1.00 96.19 184 TYR A O 1
ATOM 1525 N N . GLU A 1 185 ? -10.472 3.254 -5.600 1.00 95.69 185 GLU A N 1
ATOM 1526 C CA . GLU A 1 185 ? -10.883 3.569 -6.973 1.00 95.69 185 GLU A CA 1
ATOM 1527 C C . GLU A 1 185 ? -9.788 4.326 -7.731 1.00 95.69 185 GLU A C 1
ATOM 1529 O O . GLU A 1 185 ? -9.445 3.969 -8.861 1.00 95.69 185 GLU A O 1
ATOM 1534 N N . LYS A 1 186 ? -9.171 5.323 -7.084 1.00 97.38 186 LYS A N 1
ATOM 1535 C CA . LYS A 1 186 ? -8.107 6.133 -7.682 1.00 97.38 186 LYS A CA 1
ATOM 1536 C C . LYS A 1 186 ? -6.846 5.312 -7.941 1.00 97.38 186 LYS A C 1
ATOM 1538 O O . LYS A 1 186 ? -6.296 5.376 -9.040 1.00 97.38 186 LYS A O 1
ATOM 1543 N N . ILE A 1 187 ? -6.409 4.508 -6.969 1.00 97.19 187 ILE A N 1
ATOM 1544 C CA . ILE A 1 187 ? -5.242 3.627 -7.135 1.00 97.19 187 ILE A CA 1
ATOM 1545 C C . ILE A 1 187 ? -5.488 2.594 -8.241 1.00 97.19 187 ILE A C 1
ATOM 1547 O O . ILE A 1 187 ? -4.602 2.359 -9.064 1.00 97.19 187 ILE A O 1
ATOM 1551 N N . SER A 1 188 ? -6.691 2.014 -8.295 1.00 94.94 188 SER A N 1
ATOM 1552 C CA . SER A 1 188 ? -7.105 1.044 -9.318 1.00 94.94 188 SER A CA 1
ATOM 1553 C C . SER A 1 188 ? -7.096 1.672 -10.713 1.00 94.94 188 SER A C 1
ATOM 1555 O O . SER A 1 188 ? -6.543 1.084 -11.642 1.00 94.94 188 SER A O 1
ATOM 1557 N N . TYR A 1 189 ? -7.626 2.892 -10.853 1.00 96.38 189 TYR A N 1
ATOM 1558 C CA . TYR A 1 189 ? -7.593 3.654 -12.102 1.00 96.38 189 TYR A CA 1
ATOM 1559 C C . TYR A 1 189 ? -6.158 3.927 -12.572 1.00 96.38 189 TYR A C 1
ATOM 1561 O O . TYR A 1 189 ? -5.808 3.583 -13.699 1.00 96.38 189 TYR A O 1
ATOM 1569 N N . ILE A 1 190 ? -5.304 4.479 -11.701 1.00 96.81 190 ILE A N 1
ATOM 1570 C CA . ILE A 1 190 ? -3.919 4.821 -12.062 1.00 96.81 190 ILE A CA 1
ATOM 1571 C C . ILE A 1 190 ? -3.125 3.565 -12.441 1.00 96.81 190 ILE A C 1
ATOM 1573 O O . ILE A 1 190 ? -2.371 3.571 -13.410 1.00 96.81 190 ILE A O 1
ATOM 1577 N N . SER A 1 191 ? -3.336 2.463 -11.721 1.00 93.81 191 SER A N 1
ATOM 1578 C CA . SER A 1 191 ? -2.678 1.177 -11.987 1.00 93.81 191 SER A CA 1
ATOM 1579 C C . SER A 1 191 ? -3.057 0.565 -13.343 1.00 93.81 191 SER A C 1
ATOM 1581 O O . SER A 1 191 ? -2.324 -0.275 -13.857 1.00 93.81 191 SER A O 1
ATOM 1583 N N . LYS A 1 192 ? -4.193 0.974 -13.924 1.00 93.38 192 LYS A N 1
ATOM 1584 C CA . LYS A 1 192 ? -4.728 0.478 -15.203 1.00 93.38 192 LYS A CA 1
ATOM 1585 C C . LYS A 1 192 ? -4.474 1.431 -16.379 1.00 93.38 192 LYS A C 1
ATOM 1587 O O . LYS A 1 192 ? -4.999 1.193 -17.466 1.00 93.38 192 LYS A O 1
ATOM 1592 N N . LEU A 1 193 ? -3.690 2.497 -16.189 1.00 93.06 193 LEU A N 1
ATOM 1593 C CA . LEU A 1 193 ? -3.326 3.410 -17.276 1.00 93.06 193 LEU A CA 1
ATOM 1594 C C . LEU A 1 193 ? -2.622 2.657 -18.413 1.00 93.06 193 LEU A C 1
ATOM 1596 O O . LEU A 1 193 ? -1.717 1.855 -18.179 1.00 93.06 193 LEU A O 1
ATOM 1600 N N . SER A 1 194 ? -3.027 2.948 -19.652 1.00 89.50 194 SER A N 1
ATOM 1601 C CA . SER A 1 194 ? -2.414 2.367 -20.851 1.00 89.50 194 SER A CA 1
ATOM 1602 C C . SER A 1 194 ? -0.959 2.811 -21.008 1.00 89.50 194 SER A C 1
ATOM 1604 O O . SER A 1 194 ? -0.084 1.978 -21.245 1.00 89.50 194 SER A O 1
ATOM 1606 N N . ASP A 1 195 ? -0.691 4.109 -20.822 1.00 90.81 195 ASP A N 1
ATOM 1607 C CA . ASP A 1 195 ? 0.666 4.644 -20.739 1.00 90.81 195 ASP A CA 1
ATOM 1608 C C . ASP A 1 195 ? 1.203 4.513 -19.312 1.00 90.81 195 ASP A C 1
ATOM 1610 O O . ASP A 1 195 ? 0.971 5.344 -18.429 1.00 90.81 195 ASP A O 1
ATOM 1614 N N . LYS A 1 196 ? 1.972 3.448 -19.100 1.00 92.00 196 LYS A N 1
ATOM 1615 C CA . LYS A 1 196 ? 2.588 3.133 -17.810 1.00 92.00 196 LYS A CA 1
ATOM 1616 C C . LYS A 1 196 ? 3.582 4.194 -17.346 1.00 92.00 196 LYS A C 1
ATOM 1618 O O . LYS A 1 196 ? 3.811 4.308 -16.142 1.00 92.00 196 LYS A O 1
ATOM 1623 N N . ASN A 1 197 ? 4.148 4.996 -18.254 1.00 89.44 197 ASN A N 1
ATOM 1624 C CA . ASN A 1 197 ? 5.061 6.077 -17.875 1.00 89.44 197 ASN A CA 1
ATOM 1625 C C . ASN A 1 197 ? 4.361 7.172 -17.067 1.00 89.44 197 ASN A C 1
ATOM 1627 O O . ASN A 1 197 ? 5.019 7.915 -16.338 1.00 89.44 197 ASN A O 1
ATOM 1631 N N . GLN A 1 198 ? 3.031 7.246 -17.162 1.00 92.12 198 GLN A N 1
ATOM 1632 C CA . GLN A 1 198 ? 2.216 8.217 -16.446 1.00 92.12 198 GLN A CA 1
ATOM 1633 C C . GLN A 1 198 ? 1.861 7.776 -15.023 1.00 92.12 198 GLN A C 1
ATOM 1635 O O . GLN A 1 198 ? 1.347 8.598 -14.266 1.00 92.12 198 GLN A O 1
ATOM 1640 N N . ILE A 1 199 ? 2.124 6.524 -14.630 1.00 95.12 199 ILE A N 1
ATOM 1641 C CA . ILE A 1 199 ? 1.701 5.981 -13.329 1.00 95.12 199 ILE A CA 1
ATOM 1642 C C . ILE A 1 199 ? 2.292 6.793 -12.170 1.00 95.12 199 ILE A C 1
ATOM 1644 O O . ILE A 1 199 ? 1.539 7.306 -11.341 1.00 95.12 199 ILE A O 1
ATOM 1648 N N . ALA A 1 200 ? 3.620 6.963 -12.116 1.00 95.19 200 ALA A N 1
ATOM 1649 C CA . ALA A 1 200 ? 4.246 7.706 -11.020 1.00 95.19 200 ALA A CA 1
ATOM 1650 C C . ALA A 1 200 ? 3.830 9.184 -11.024 1.00 95.19 200 ALA A C 1
ATOM 1652 O O . ALA A 1 200 ? 3.551 9.745 -9.967 1.00 95.19 200 ALA A O 1
ATOM 1653 N N . LEU A 1 201 ? 3.726 9.795 -12.210 1.00 94.00 201 LEU A N 1
ATOM 1654 C CA . LEU A 1 201 ? 3.329 11.195 -12.346 1.00 94.00 201 LEU A CA 1
ATOM 1655 C C . LEU A 1 201 ? 1.889 11.436 -11.874 1.00 94.00 201 LEU A C 1
ATOM 1657 O O . LEU A 1 201 ? 1.628 12.434 -11.208 1.00 94.00 201 LEU A O 1
ATOM 1661 N N . ASN A 1 202 ? 0.951 10.544 -12.204 1.00 96.44 202 ASN A N 1
ATOM 1662 C CA . ASN A 1 202 ? -0.437 10.678 -11.759 1.00 96.44 202 ASN A CA 1
ATOM 1663 C C . ASN A 1 202 ? -0.558 10.467 -10.250 1.00 96.44 202 ASN A C 1
ATOM 1665 O O . ASN A 1 202 ? -1.263 11.234 -9.605 1.00 96.44 202 ASN A O 1
ATOM 1669 N N . LEU A 1 203 ? 0.172 9.504 -9.670 1.00 96.88 203 LEU A N 1
ATOM 1670 C CA . LEU A 1 203 ? 0.224 9.360 -8.211 1.00 96.88 203 LEU A CA 1
ATOM 1671 C C . LEU A 1 203 ? 0.726 10.642 -7.543 1.00 96.88 203 LEU A C 1
ATOM 1673 O O . LEU A 1 203 ? 0.088 11.131 -6.616 1.00 96.88 203 LEU A O 1
ATOM 1677 N N . GLN A 1 204 ? 1.830 11.204 -8.040 1.00 95.31 204 GLN A N 1
ATOM 1678 C CA . GLN A 1 204 ? 2.389 12.446 -7.515 1.00 95.31 204 GLN A CA 1
ATOM 1679 C C . GLN A 1 204 ? 1.373 13.591 -7.584 1.00 95.31 204 GLN A C 1
ATOM 1681 O O . GLN A 1 204 ? 1.082 14.207 -6.564 1.00 95.31 204 GLN A O 1
ATOM 1686 N N . LYS A 1 205 ? 0.776 13.829 -8.757 1.00 95.19 205 LYS A N 1
ATOM 1687 C CA . LYS A 1 205 ? -0.206 14.905 -8.956 1.00 95.19 205 LYS A CA 1
ATOM 1688 C C . LYS A 1 205 ? -1.412 14.784 -8.031 1.00 95.19 205 LYS A C 1
ATOM 1690 O O . LYS A 1 205 ? -1.861 15.788 -7.493 1.00 95.19 205 LYS A O 1
ATOM 1695 N N . GLU A 1 206 ? -1.936 13.577 -7.838 1.00 96.31 206 GLU A N 1
ATOM 1696 C CA . GLU A 1 206 ? -3.093 13.349 -6.964 1.00 96.31 206 GLU A CA 1
ATOM 1697 C C . GLU A 1 206 ? -2.750 13.611 -5.492 1.00 96.31 206 GLU A C 1
ATOM 1699 O O . GLU A 1 206 ? -3.524 14.245 -4.778 1.00 96.31 206 GLU A O 1
ATOM 1704 N N . ILE A 1 207 ? -1.563 13.190 -5.046 1.00 96.62 207 ILE A N 1
ATOM 1705 C CA . ILE A 1 207 ? -1.075 13.447 -3.684 1.00 96.62 207 ILE A CA 1
ATOM 1706 C C . ILE A 1 207 ? -0.857 14.949 -3.468 1.00 96.62 207 ILE A C 1
ATOM 1708 O O . ILE A 1 207 ? -1.328 15.512 -2.483 1.00 96.62 207 ILE A O 1
ATOM 1712 N N . GLU A 1 208 ? -0.163 15.614 -4.388 1.00 94.06 208 GLU A N 1
ATOM 1713 C CA . GLU A 1 208 ? 0.135 17.047 -4.301 1.00 94.06 208 GLU A CA 1
ATOM 1714 C C . GLU A 1 208 ? -1.135 17.896 -4.369 1.00 94.06 208 GLU A C 1
ATOM 1716 O O . GLU A 1 208 ? -1.297 18.827 -3.582 1.00 94.06 208 GLU A O 1
ATOM 1721 N N . SER A 1 209 ? -2.081 17.536 -5.240 1.00 94.38 209 SER A N 1
ATOM 1722 C CA . SER A 1 209 ? -3.367 18.227 -5.344 1.00 94.38 209 SER A CA 1
ATOM 1723 C C . SER A 1 209 ? -4.203 18.104 -4.073 1.00 94.38 209 SER A C 1
ATOM 1725 O O . SER A 1 209 ? -4.952 19.028 -3.767 1.00 94.38 209 SER A O 1
ATOM 1727 N N . LYS A 1 210 ? -4.126 16.971 -3.364 1.00 95.31 210 LYS A N 1
ATOM 1728 C CA . LYS A 1 210 ? -4.954 16.711 -2.180 1.00 95.31 210 LYS A CA 1
ATOM 1729 C C . LYS A 1 210 ? -4.337 17.241 -0.885 1.00 95.31 210 LYS A C 1
ATOM 1731 O O . LYS A 1 210 ? -5.068 17.608 0.023 1.00 95.31 210 LYS A O 1
ATOM 1736 N N . TYR A 1 211 ? -3.009 17.279 -0.789 1.00 95.50 211 TYR A N 1
ATOM 1737 C CA . TYR A 1 211 ? -2.305 17.604 0.461 1.00 95.50 211 TYR A CA 1
ATOM 1738 C C . TYR A 1 211 ? -1.417 18.852 0.378 1.00 95.50 211 TYR A C 1
ATOM 1740 O O . TYR A 1 211 ? -0.772 19.214 1.364 1.00 95.50 211 TYR A O 1
ATOM 1748 N N . GLY A 1 212 ? -1.384 19.517 -0.776 1.00 90.25 212 GLY A N 1
ATOM 1749 C CA . GLY A 1 212 ? -0.623 20.739 -1.006 1.00 90.25 212 GLY A CA 1
ATOM 1750 C C . GLY A 1 212 ? 0.883 20.518 -1.173 1.00 90.25 212 GLY A C 1
ATOM 1751 O O . GLY A 1 212 ? 1.408 19.412 -1.024 1.00 90.25 212 GLY A O 1
ATOM 1752 N N . GLU A 1 213 ? 1.585 21.614 -1.470 1.00 83.50 213 GLU A N 1
ATOM 1753 C CA . GLU A 1 213 ? 3.005 21.603 -1.842 1.00 83.50 213 GLU A CA 1
ATOM 1754 C C . GLU A 1 213 ? 3.918 21.118 -0.707 1.00 83.50 213 GLU A C 1
ATOM 1756 O O . GLU A 1 213 ? 4.903 20.436 -0.959 1.00 83.50 213 GLU A O 1
ATOM 1761 N N . GLU A 1 214 ? 3.610 21.408 0.558 1.00 90.88 214 GLU A N 1
ATOM 1762 C CA . GLU A 1 214 ? 4.464 20.957 1.662 1.00 90.88 214 GLU A CA 1
ATOM 1763 C C . GLU A 1 214 ? 4.269 19.460 1.949 1.00 90.88 214 GLU A C 1
ATOM 1765 O O . GLU A 1 214 ? 5.205 18.663 1.835 1.00 90.88 214 GLU A O 1
ATOM 1770 N N . ASN A 1 215 ? 3.044 19.054 2.305 1.00 93.69 215 ASN A N 1
ATOM 1771 C CA . ASN A 1 215 ? 2.796 17.683 2.743 1.00 93.69 215 ASN A CA 1
ATOM 1772 C C . ASN A 1 215 ? 2.807 16.680 1.586 1.00 93.69 215 ASN A C 1
ATOM 1774 O O . ASN A 1 215 ? 3.328 15.571 1.749 1.00 93.69 215 ASN A O 1
ATOM 1778 N N . GLY A 1 216 ? 2.247 17.062 0.437 1.00 95.00 216 GLY A N 1
ATOM 1779 C CA . GLY A 1 216 ? 2.152 16.207 -0.738 1.00 95.00 216 GLY A CA 1
ATOM 1780 C C . GLY A 1 216 ? 3.508 15.949 -1.393 1.00 95.00 216 GLY A C 1
ATOM 1781 O O . GLY A 1 216 ? 3.835 14.792 -1.678 1.00 95.00 216 GLY A O 1
ATOM 1782 N N . ASN A 1 217 ? 4.345 16.984 -1.549 1.00 93.38 217 ASN A N 1
ATOM 1783 C CA . ASN A 1 217 ? 5.680 16.816 -2.133 1.00 93.38 217 ASN A CA 1
ATOM 1784 C C . ASN A 1 217 ? 6.572 15.957 -1.233 1.00 93.38 217 ASN A C 1
ATOM 1786 O O . ASN A 1 217 ? 7.281 15.077 -1.722 1.00 93.38 217 ASN A O 1
ATOM 1790 N N . GLU A 1 218 ? 6.537 16.180 0.085 1.00 96.25 218 GLU A N 1
ATOM 1791 C CA . GLU A 1 218 ? 7.359 15.408 1.020 1.00 96.25 218 GLU A CA 1
ATOM 1792 C C . GLU A 1 218 ? 6.923 13.938 1.078 1.00 96.25 218 GLU A C 1
ATOM 1794 O O . GLU A 1 218 ? 7.773 13.043 1.064 1.00 96.25 218 GLU A O 1
ATOM 1799 N N . PHE A 1 219 ? 5.611 13.667 1.067 1.00 97.94 219 PHE A N 1
ATOM 1800 C CA . PHE A 1 219 ? 5.107 12.297 0.968 1.00 97.94 219 PHE A CA 1
ATOM 1801 C C . PHE A 1 219 ? 5.561 11.639 -0.339 1.00 97.94 219 PHE A C 1
ATOM 1803 O O . PHE A 1 219 ? 6.122 10.545 -0.299 1.00 97.94 219 PHE A O 1
ATOM 1810 N N . SER A 1 220 ? 5.388 12.312 -1.482 1.00 96.88 220 SER A N 1
ATOM 1811 C CA . SER A 1 220 ? 5.780 11.795 -2.802 1.00 96.88 220 SER A CA 1
ATOM 1812 C C . SER A 1 220 ? 7.280 11.510 -2.873 1.00 96.88 220 SER A C 1
ATOM 1814 O O . SER A 1 220 ? 7.701 10.438 -3.313 1.00 96.88 220 SER A O 1
ATOM 1816 N N . ARG A 1 221 ? 8.106 12.421 -2.346 1.00 95.44 221 ARG A N 1
ATOM 1817 C CA . ARG A 1 221 ? 9.557 12.239 -2.248 1.00 95.44 221 ARG A CA 1
ATOM 1818 C C . ARG A 1 221 ? 9.908 10.992 -1.438 1.00 95.44 221 ARG A C 1
ATOM 1820 O O . ARG A 1 221 ? 10.732 10.191 -1.889 1.00 95.44 221 ARG A O 1
ATOM 1827 N N . LEU A 1 222 ? 9.319 10.816 -0.252 1.00 97.44 222 LEU A N 1
ATOM 1828 C CA . LEU A 1 222 ? 9.563 9.647 0.599 1.00 97.44 222 LEU A CA 1
ATOM 1829 C C . LEU A 1 222 ? 9.069 8.356 -0.063 1.00 97.44 222 LEU A C 1
ATOM 1831 O O . LEU A 1 222 ? 9.800 7.367 -0.075 1.00 97.44 222 LEU A O 1
ATOM 1835 N N . PHE A 1 223 ? 7.879 8.385 -0.661 1.00 98.12 223 PHE A N 1
ATOM 1836 C CA . PHE A 1 223 ? 7.276 7.262 -1.373 1.00 98.12 223 PHE A CA 1
ATOM 1837 C C . PHE A 1 223 ? 8.174 6.764 -2.509 1.00 98.12 223 PHE A C 1
ATOM 1839 O O . PHE A 1 223 ? 8.562 5.595 -2.513 1.00 98.12 223 PHE A O 1
ATOM 1846 N N . PHE A 1 224 ? 8.595 7.646 -3.422 1.00 96.94 224 PHE A N 1
ATOM 1847 C CA . PHE A 1 224 ? 9.492 7.269 -4.519 1.00 96.94 224 PHE A CA 1
ATOM 1848 C C . PHE A 1 224 ? 10.855 6.792 -4.019 1.00 96.94 224 PHE A C 1
ATOM 1850 O O . PHE A 1 224 ? 11.406 5.833 -4.561 1.00 96.94 224 PHE A O 1
ATOM 1857 N N . SER A 1 225 ? 11.377 7.409 -2.954 1.00 96.75 225 SER A N 1
ATOM 1858 C CA . SER A 1 225 ? 12.620 6.949 -2.326 1.00 96.75 225 SER A CA 1
ATOM 1859 C C . SER A 1 225 ? 12.489 5.505 -1.837 1.00 96.75 225 SER A C 1
ATOM 1861 O O . SER A 1 225 ? 13.347 4.676 -2.130 1.00 96.75 225 SER A O 1
ATOM 1863 N N . ILE A 1 226 ? 11.396 5.181 -1.138 1.00 97.19 226 ILE A N 1
ATOM 1864 C CA . ILE A 1 226 ? 11.142 3.831 -0.621 1.00 97.19 226 ILE A CA 1
ATOM 1865 C C . ILE A 1 226 ? 10.946 2.828 -1.752 1.00 97.19 226 ILE A C 1
ATOM 1867 O O . ILE A 1 226 ? 11.514 1.745 -1.672 1.00 97.19 226 ILE A O 1
ATOM 1871 N N . CYS A 1 227 ? 10.215 3.183 -2.812 1.00 97.25 227 CYS A N 1
ATOM 1872 C CA . CYS A 1 227 ? 10.040 2.308 -3.972 1.00 97.25 227 CYS A CA 1
ATOM 1873 C C . CYS A 1 227 ? 11.400 1.878 -4.544 1.00 97.25 227 CYS A C 1
ATOM 1875 O O . CYS A 1 227 ? 11.649 0.690 -4.750 1.00 97.25 227 CYS A O 1
ATOM 1877 N N . ILE A 1 228 ? 12.308 2.839 -4.756 1.00 96.12 228 ILE A N 1
ATOM 1878 C CA . ILE A 1 228 ? 13.649 2.561 -5.286 1.00 96.12 228 ILE A CA 1
ATOM 1879 C C . ILE A 1 228 ? 14.450 1.690 -4.316 1.00 96.12 228 ILE A C 1
ATOM 1881 O O . ILE A 1 228 ? 15.107 0.748 -4.757 1.00 96.12 228 ILE A O 1
ATOM 1885 N N . LEU A 1 229 ? 14.412 1.991 -3.015 1.00 95.50 229 LEU A N 1
ATOM 1886 C CA . LEU A 1 229 ? 15.162 1.246 -2.002 1.00 95.50 229 LEU A CA 1
ATOM 1887 C C . LEU A 1 229 ? 14.651 -0.194 -1.850 1.00 95.50 229 LEU A C 1
ATOM 1889 O O . LEU A 1 229 ? 15.469 -1.105 -1.762 1.00 95.50 229 LEU A O 1
ATOM 1893 N N . LEU A 1 230 ? 13.330 -0.405 -1.869 1.00 94.75 230 LEU A N 1
ATOM 1894 C CA . LEU A 1 230 ? 12.725 -1.739 -1.817 1.00 94.75 230 LEU A CA 1
ATOM 1895 C C . LEU A 1 230 ? 13.189 -2.573 -3.009 1.00 94.75 230 LEU A C 1
ATOM 1897 O O . LEU A 1 230 ? 13.817 -3.613 -2.813 1.00 94.75 230 LEU A O 1
ATOM 1901 N N . LYS A 1 231 ? 13.002 -2.061 -4.231 1.00 93.81 231 LYS A N 1
ATOM 1902 C CA . LYS A 1 231 ? 13.412 -2.770 -5.448 1.00 93.81 231 LYS A CA 1
ATOM 1903 C C . LYS A 1 231 ? 14.921 -3.029 -5.491 1.00 93.81 231 LYS A C 1
ATOM 1905 O O . LYS A 1 231 ? 15.344 -4.130 -5.822 1.00 93.81 231 LYS A O 1
ATOM 1910 N N . SER A 1 232 ? 15.741 -2.058 -5.082 1.00 93.62 232 SER A N 1
ATOM 1911 C CA . SER A 1 232 ? 17.207 -2.219 -5.034 1.00 93.62 232 SER A CA 1
ATOM 1912 C C . SER A 1 232 ? 17.664 -3.273 -4.026 1.00 93.62 232 SER A C 1
ATOM 1914 O O . SER A 1 232 ? 18.728 -3.850 -4.209 1.00 93.62 232 SER A O 1
ATOM 1916 N N . SER A 1 233 ? 16.886 -3.533 -2.970 1.00 91.06 233 SER A N 1
ATOM 1917 C CA . SER A 1 233 ? 17.255 -4.529 -1.957 1.00 91.06 233 SER A CA 1
ATOM 1918 C C . SER A 1 233 ? 16.978 -5.974 -2.386 1.00 91.06 233 SER A C 1
ATOM 1920 O O . SER A 1 233 ? 17.499 -6.903 -1.767 1.00 91.06 233 SER A O 1
ATOM 1922 N N . ILE A 1 234 ? 16.177 -6.165 -3.442 1.00 89.56 234 ILE A N 1
ATOM 1923 C CA . ILE A 1 234 ? 15.816 -7.482 -3.989 1.00 89.56 234 ILE A CA 1
ATOM 1924 C C . ILE A 1 234 ? 16.392 -7.741 -5.391 1.00 89.56 234 ILE A C 1
ATOM 1926 O O . ILE A 1 234 ? 16.587 -8.899 -5.751 1.00 89.56 234 ILE A O 1
ATOM 1930 N N . ASP A 1 235 ? 16.677 -6.692 -6.171 1.00 90.81 235 ASP A N 1
ATOM 1931 C CA . ASP A 1 235 ? 17.168 -6.775 -7.551 1.00 90.81 235 ASP A CA 1
ATOM 1932 C C . ASP A 1 235 ? 18.521 -6.055 -7.704 1.00 90.81 235 ASP A C 1
ATOM 1934 O O . ASP A 1 235 ? 18.612 -4.827 -7.814 1.00 90.81 235 ASP A O 1
ATOM 1938 N N . GLU A 1 236 ? 19.592 -6.850 -7.757 1.00 90.38 236 GLU A N 1
ATOM 1939 C CA . GLU A 1 236 ? 20.969 -6.371 -7.928 1.00 90.38 236 GLU A CA 1
ATOM 1940 C C . GLU A 1 236 ? 21.219 -5.697 -9.286 1.00 90.38 236 GLU A C 1
ATOM 1942 O O . GLU A 1 236 ? 22.059 -4.796 -9.391 1.00 90.38 236 GLU A O 1
ATOM 1947 N N . LYS A 1 237 ? 20.500 -6.094 -10.345 1.00 90.88 237 LYS A N 1
ATOM 1948 C CA . LYS A 1 237 ? 20.615 -5.435 -11.653 1.00 90.88 237 LYS A CA 1
ATOM 1949 C C . LYS A 1 237 ? 20.036 -4.028 -11.556 1.00 90.88 237 LYS A C 1
ATOM 1951 O O . LYS A 1 237 ? 20.715 -3.064 -11.909 1.00 90.88 237 LYS A O 1
ATOM 1956 N N . TYR A 1 238 ? 18.835 -3.906 -10.996 1.00 91.75 238 TYR A N 1
ATOM 1957 C CA . TYR A 1 238 ? 18.190 -2.616 -10.766 1.00 91.75 238 TYR A CA 1
ATOM 1958 C C . TYR A 1 238 ? 19.036 -1.704 -9.863 1.00 91.75 238 TYR A C 1
ATOM 1960 O O . TYR A 1 238 ? 19.239 -0.526 -10.166 1.00 91.75 238 TYR A O 1
ATOM 1968 N N . LYS A 1 239 ? 19.623 -2.252 -8.794 1.00 92.62 239 LYS A N 1
ATOM 1969 C CA . LYS A 1 239 ? 20.539 -1.520 -7.909 1.00 92.62 239 LYS A CA 1
ATOM 1970 C C . LYS A 1 239 ? 21.724 -0.907 -8.663 1.00 92.62 239 LYS A C 1
ATOM 1972 O O . LYS A 1 239 ? 22.039 0.271 -8.472 1.00 92.62 239 LYS A O 1
ATOM 1977 N N . LYS A 1 240 ? 22.360 -1.671 -9.559 1.00 90.81 240 LYS A N 1
ATOM 1978 C CA . LYS A 1 240 ? 23.449 -1.168 -10.417 1.00 90.81 240 LYS A CA 1
ATOM 1979 C C . LYS A 1 240 ? 22.976 -0.066 -11.361 1.00 90.81 240 LYS A C 1
ATOM 1981 O O . LYS A 1 240 ? 23.701 0.907 -11.567 1.00 90.81 240 LYS A O 1
ATOM 1986 N N . GLU A 1 241 ? 21.767 -0.174 -11.906 1.00 91.06 241 GLU A N 1
ATOM 1987 C CA . GLU A 1 241 ? 21.189 0.866 -12.763 1.00 91.06 241 GLU A CA 1
ATOM 1988 C C . GLU A 1 241 ? 20.969 2.182 -11.998 1.00 91.06 241 GLU A C 1
ATOM 1990 O O . GLU A 1 241 ? 21.314 3.246 -12.515 1.00 91.06 241 GLU A O 1
ATOM 1995 N N . VAL A 1 242 ? 20.506 2.124 -10.744 1.00 91.88 242 VAL A N 1
ATOM 1996 C CA . VAL A 1 242 ? 20.354 3.304 -9.870 1.00 91.88 242 VAL A CA 1
ATOM 1997 C C . VAL A 1 242 ? 21.701 3.971 -9.576 1.00 91.88 242 VAL A C 1
ATOM 1999 O O . VAL A 1 242 ? 21.818 5.197 -9.648 1.00 91.88 242 VAL A O 1
ATOM 2002 N N . LEU A 1 243 ? 22.738 3.186 -9.265 1.00 91.44 243 LEU A N 1
ATOM 2003 C CA . LEU A 1 243 ? 24.092 3.709 -9.034 1.00 91.44 243 LEU A CA 1
ATOM 2004 C C . LEU A 1 243 ? 24.683 4.347 -10.301 1.00 91.44 243 LEU A C 1
ATOM 2006 O O . LEU A 1 243 ? 25.312 5.404 -10.234 1.00 91.44 243 LEU A O 1
ATOM 2010 N N . ASN A 1 244 ? 24.438 3.745 -11.465 1.00 89.50 244 ASN A N 1
ATOM 2011 C CA . ASN A 1 244 ? 24.854 4.300 -12.749 1.00 89.50 244 ASN A CA 1
ATOM 2012 C C . ASN A 1 244 ? 24.126 5.617 -13.066 1.00 89.50 244 ASN A C 1
ATOM 2014 O O . ASN A 1 244 ? 24.752 6.563 -13.535 1.00 89.50 244 ASN A O 1
ATOM 2018 N N . GLU A 1 245 ? 22.825 5.713 -12.780 1.00 88.88 245 GLU A N 1
ATOM 2019 C CA . GLU A 1 245 ? 22.059 6.950 -12.977 1.00 88.88 245 GLU A CA 1
ATOM 2020 C C . GLU A 1 245 ? 22.573 8.087 -12.083 1.00 88.88 245 GLU A C 1
ATOM 2022 O O . GLU A 1 245 ? 22.763 9.205 -12.560 1.00 88.88 245 GLU A O 1
ATOM 2027 N N . LYS A 1 246 ? 22.896 7.801 -10.813 1.00 90.56 246 LYS A N 1
ATOM 2028 C CA . LYS A 1 246 ? 23.550 8.765 -9.907 1.00 90.56 246 LYS A CA 1
ATOM 2029 C C . LYS A 1 246 ? 24.840 9.336 -10.499 1.00 90.56 246 LYS A C 1
ATOM 2031 O O . LYS A 1 246 ? 25.039 10.554 -10.502 1.00 90.56 246 LYS A O 1
ATOM 2036 N N . LYS A 1 247 ? 25.708 8.456 -11.010 1.00 88.38 247 LYS A N 1
ATOM 2037 C CA . LYS A 1 247 ? 26.968 8.854 -11.646 1.00 88.38 247 LYS A CA 1
ATOM 2038 C C . LYS A 1 247 ? 26.705 9.710 -12.887 1.00 88.38 247 LYS A C 1
ATOM 2040 O O . LYS A 1 247 ? 27.207 10.822 -12.972 1.00 88.38 247 LYS A O 1
ATOM 2045 N N . LYS A 1 248 ? 25.822 9.254 -13.781 1.00 86.75 248 LYS A N 1
ATOM 2046 C CA . LYS A 1 248 ? 25.444 9.982 -15.004 1.00 86.75 248 LYS A CA 1
ATOM 2047 C C . LYS A 1 248 ? 24.901 11.380 -14.734 1.00 86.75 248 LYS A C 1
ATOM 2049 O O . LYS A 1 248 ? 25.243 12.303 -15.463 1.00 86.75 248 LYS A O 1
ATOM 2054 N N . LEU A 1 249 ? 24.046 11.549 -13.725 1.00 86.81 249 LEU A N 1
ATOM 2055 C CA . LEU A 1 249 ? 23.503 12.862 -13.361 1.00 86.81 249 LEU A CA 1
ATOM 2056 C C . LEU A 1 249 ? 24.600 13.807 -12.855 1.00 86.81 249 LEU A C 1
ATOM 2058 O O . LEU A 1 249 ? 24.560 14.998 -13.151 1.00 86.81 249 LEU A O 1
ATOM 2062 N N . THR A 1 250 ? 25.586 13.270 -12.136 1.00 86.25 250 THR A N 1
ATOM 2063 C CA . THR A 1 250 ? 26.739 14.036 -11.645 1.00 86.25 250 THR A CA 1
ATOM 2064 C C . THR A 1 250 ? 27.651 14.453 -12.793 1.00 86.25 250 THR A C 1
ATOM 2066 O O . THR A 1 250 ? 27.882 15.648 -12.964 1.00 86.25 250 THR A O 1
ATOM 2069 N N . ASP A 1 251 ? 28.030 13.511 -13.658 1.00 82.19 251 ASP A N 1
ATOM 2070 C CA . ASP A 1 251 ? 28.846 13.781 -14.846 1.00 82.19 251 ASP A CA 1
ATOM 2071 C C . ASP A 1 251 ? 28.157 14.809 -15.771 1.00 82.19 251 ASP A C 1
ATOM 2073 O O . ASP A 1 251 ? 28.784 15.760 -16.242 1.00 82.19 251 ASP A O 1
ATOM 2077 N N . LYS A 1 252 ? 26.837 14.679 -15.995 1.00 79.94 252 LYS A N 1
ATOM 2078 C CA . LYS A 1 252 ? 26.053 15.641 -16.793 1.00 79.94 252 LYS A CA 1
ATOM 2079 C C . LYS A 1 252 ? 26.061 17.045 -16.185 1.00 79.94 252 LYS A C 1
ATOM 2081 O O . LYS A 1 252 ? 26.150 18.015 -16.932 1.00 79.94 252 LYS A O 1
ATOM 2086 N N . LEU A 1 253 ? 25.966 17.187 -14.863 1.00 82.25 253 LEU A N 1
ATOM 2087 C CA . LEU A 1 253 ? 25.976 18.508 -14.225 1.00 82.25 253 LEU A CA 1
ATOM 2088 C C . LEU A 1 253 ? 27.346 19.166 -14.246 1.00 82.25 253 LEU A C 1
ATOM 2090 O O . LEU A 1 253 ? 27.417 20.362 -14.519 1.00 82.25 253 LEU A O 1
ATOM 2094 N N . GLU A 1 254 ? 28.417 18.404 -14.028 1.00 81.19 254 GLU A N 1
ATOM 2095 C CA . GLU A 1 254 ? 29.786 18.903 -14.193 1.00 81.19 254 GLU A CA 1
ATOM 2096 C C . GLU A 1 254 ? 30.008 19.415 -15.623 1.00 81.19 254 GLU A C 1
ATOM 2098 O O . GLU A 1 254 ? 30.517 20.520 -15.821 1.00 81.19 254 GLU A O 1
ATOM 2103 N N . MET A 1 255 ? 29.521 18.676 -16.627 1.00 71.88 255 MET A N 1
ATOM 2104 C CA . MET A 1 255 ? 29.557 19.120 -18.023 1.00 71.88 255 MET A CA 1
ATOM 2105 C C . MET A 1 255 ? 28.790 20.431 -18.254 1.00 71.88 255 MET A C 1
ATOM 2107 O O . MET A 1 255 ? 29.251 21.269 -19.021 1.00 71.88 255 MET A O 1
ATOM 2111 N N . LEU A 1 256 ? 27.645 20.636 -17.595 1.00 73.06 256 LEU A N 1
ATOM 2112 C CA . LEU A 1 256 ? 26.821 21.847 -17.734 1.00 73.06 256 LEU A CA 1
ATOM 2113 C C . LEU A 1 256 ? 27.375 23.069 -16.978 1.00 73.06 256 LEU A C 1
ATOM 2115 O O . LEU A 1 256 ? 26.895 24.189 -17.186 1.00 73.06 256 LEU A O 1
ATOM 2119 N N . GLN A 1 257 ? 28.344 22.882 -16.080 1.00 71.88 257 GLN A N 1
ATOM 2120 C CA . GLN A 1 257 ? 28.999 23.980 -15.363 1.00 71.88 257 GLN A CA 1
ATOM 2121 C C . GLN A 1 257 ? 30.075 24.670 -16.219 1.00 71.88 257 GLN A C 1
ATOM 2123 O O . GLN A 1 257 ? 30.221 25.891 -16.133 1.00 71.88 257 GLN A O 1
ATOM 2128 N N . ASP A 1 258 ? 30.763 23.938 -17.101 1.00 74.19 258 ASP A N 1
ATOM 2129 C CA . ASP A 1 258 ? 31.765 24.492 -18.021 1.00 74.19 258 ASP A CA 1
ATOM 2130 C C . ASP A 1 258 ? 31.141 24.865 -19.376 1.00 74.19 258 ASP A C 1
ATOM 2132 O O . ASP A 1 258 ? 31.145 24.084 -20.328 1.00 74.19 258 ASP A O 1
ATOM 2136 N N . LYS A 1 259 ? 30.614 26.093 -19.486 1.00 66.12 259 LYS A N 1
ATOM 2137 C CA . LYS A 1 259 ? 29.958 26.589 -20.713 1.00 66.12 259 LYS A CA 1
ATOM 2138 C C . LYS A 1 259 ? 30.840 26.489 -21.965 1.00 66.12 259 LYS A C 1
ATOM 2140 O O . LYS A 1 259 ? 30.317 26.246 -23.050 1.00 66.12 259 LYS A O 1
ATOM 2145 N N . ALA A 1 260 ? 32.153 26.689 -21.839 1.00 63.38 260 ALA A N 1
ATOM 2146 C CA . ALA A 1 260 ? 33.063 26.721 -22.982 1.00 63.38 260 ALA A CA 1
ATOM 2147 C C . ALA A 1 260 ? 33.364 25.308 -23.504 1.00 63.38 260 ALA A C 1
ATOM 2149 O O . ALA A 1 260 ? 33.283 25.072 -24.711 1.00 63.38 260 ALA A O 1
ATOM 2150 N N . ARG A 1 261 ? 33.645 24.351 -22.606 1.00 68.12 261 ARG A N 1
ATOM 2151 C CA . ARG A 1 261 ? 33.810 22.935 -22.983 1.00 68.12 261 ARG A CA 1
ATOM 2152 C C . ARG A 1 261 ? 32.498 22.288 -23.410 1.00 68.12 261 ARG A C 1
ATOM 2154 O O . ARG A 1 261 ? 32.499 21.443 -24.298 1.00 68.12 261 ARG A O 1
ATOM 2161 N N . PHE A 1 262 ? 31.384 22.692 -22.809 1.00 72.00 262 PHE A N 1
ATOM 2162 C CA . PHE A 1 262 ? 30.058 22.216 -23.178 1.00 72.00 262 PHE A CA 1
ATOM 2163 C C . PHE A 1 262 ? 29.700 22.603 -24.616 1.00 72.00 262 PHE A C 1
ATOM 2165 O O . PHE A 1 262 ? 29.368 21.734 -25.418 1.00 72.00 262 PHE A O 1
ATOM 2172 N N . LEU A 1 263 ? 29.846 23.884 -24.977 1.00 69.62 263 LEU A N 1
ATOM 2173 C CA . LEU A 1 263 ? 29.556 24.358 -26.333 1.00 69.62 263 LEU A CA 1
ATOM 2174 C C . LEU A 1 263 ? 30.490 23.740 -27.379 1.00 69.62 263 LEU A C 1
ATOM 2176 O O . LEU A 1 263 ? 30.025 23.355 -28.453 1.00 69.62 263 LEU A O 1
ATOM 2180 N N . SER A 1 264 ? 31.787 23.600 -27.079 1.00 71.25 264 SER A N 1
ATOM 2181 C CA . SER A 1 264 ? 32.734 22.989 -28.019 1.00 71.25 264 SER A CA 1
ATOM 2182 C C . SER A 1 264 ? 32.449 21.502 -28.237 1.00 71.25 264 SER A C 1
ATOM 2184 O O . SER A 1 264 ? 32.455 21.040 -29.378 1.00 71.25 264 SER A O 1
ATOM 2186 N N . ARG A 1 265 ? 32.113 20.763 -27.172 1.00 72.94 265 ARG A N 1
ATOM 2187 C CA . ARG A 1 265 ? 31.756 19.346 -27.260 1.00 72.94 265 ARG A CA 1
ATOM 2188 C C . ARG A 1 265 ? 30.431 19.129 -27.976 1.00 72.94 265 ARG A C 1
ATOM 2190 O O . ARG A 1 265 ? 30.405 18.327 -28.893 1.00 72.94 265 ARG A O 1
ATOM 2197 N N . ILE A 1 266 ? 29.375 19.882 -27.654 1.00 78.62 266 ILE A N 1
ATOM 2198 C CA . ILE A 1 266 ? 28.100 19.808 -28.392 1.00 78.62 266 ILE A CA 1
ATOM 2199 C C . ILE A 1 266 ? 28.313 20.063 -29.880 1.00 78.62 266 ILE A C 1
ATOM 2201 O O . ILE A 1 266 ? 27.748 19.373 -30.724 1.00 78.62 266 ILE A O 1
ATOM 2205 N N . THR A 1 267 ? 29.141 21.051 -30.213 1.00 76.25 267 THR A N 1
ATOM 2206 C CA . THR A 1 267 ? 29.440 21.371 -31.609 1.00 76.25 267 THR A CA 1
ATOM 2207 C C . THR A 1 267 ? 30.165 20.213 -32.304 1.00 76.25 267 THR A C 1
ATOM 2209 O O . THR A 1 267 ? 29.833 19.887 -33.445 1.00 76.25 267 THR A O 1
ATOM 2212 N N . ASN A 1 268 ? 31.107 19.554 -31.621 1.00 82.94 268 ASN A N 1
ATOM 2213 C CA . ASN A 1 268 ? 31.828 18.394 -32.148 1.00 82.94 268 ASN A CA 1
ATOM 2214 C C . ASN A 1 268 ? 30.945 17.140 -32.243 1.00 82.94 268 ASN A C 1
ATOM 2216 O O . ASN A 1 268 ? 30.890 16.534 -33.310 1.00 82.94 268 ASN A O 1
ATOM 2220 N N . ASP A 1 269 ? 30.201 16.799 -31.191 1.00 81.62 269 ASP A N 1
ATOM 2221 C CA . ASP A 1 269 ? 29.305 15.638 -31.147 1.00 81.62 269 ASP A CA 1
ATOM 2222 C C . ASP A 1 269 ? 28.217 15.760 -32.232 1.00 81.62 269 ASP A C 1
ATOM 2224 O O . ASP A 1 269 ? 27.982 14.822 -32.993 1.00 81.62 269 ASP A O 1
ATOM 2228 N N . LYS A 1 270 ? 27.617 16.950 -32.413 1.00 82.38 270 LYS A N 1
ATOM 2229 C CA . LYS A 1 270 ? 26.672 17.197 -33.520 1.00 82.38 270 LYS A CA 1
ATOM 2230 C C . LYS A 1 270 ? 27.318 17.020 -34.886 1.00 82.38 270 LYS A C 1
ATOM 2232 O O . LYS A 1 270 ? 26.660 16.531 -35.804 1.00 82.38 270 LYS A O 1
ATOM 2237 N N . LYS A 1 271 ? 28.579 17.426 -35.049 1.00 86.19 271 LYS A N 1
ATOM 2238 C CA . LYS A 1 271 ? 29.315 17.253 -36.306 1.00 86.19 271 LYS A CA 1
ATOM 2239 C C . LYS A 1 271 ? 29.553 15.770 -36.595 1.00 86.19 271 LYS A C 1
ATOM 2241 O O . LYS A 1 271 ? 29.348 15.346 -37.730 1.00 86.19 271 LYS A O 1
ATOM 2246 N N . GLU A 1 272 ? 29.918 14.982 -35.585 1.00 88.19 272 GLU A N 1
ATOM 2247 C CA . GLU A 1 272 ? 30.063 13.529 -35.713 1.00 88.19 272 GLU A CA 1
ATOM 2248 C C . GLU A 1 272 ? 28.738 12.842 -36.044 1.00 88.19 272 GLU A C 1
ATOM 2250 O O . GLU A 1 272 ? 28.685 12.070 -36.999 1.00 88.19 272 GLU A O 1
ATOM 2255 N N . LEU A 1 273 ? 27.658 13.157 -35.325 1.00 86.25 273 LEU A N 1
ATOM 2256 C CA . LEU A 1 273 ? 26.327 12.605 -35.599 1.00 86.25 273 LEU A CA 1
ATOM 2257 C C . LEU A 1 273 ? 25.835 12.975 -36.999 1.00 86.25 273 LEU A C 1
ATOM 2259 O O . LEU A 1 273 ? 25.339 12.119 -37.724 1.00 86.25 273 LEU A O 1
ATOM 2263 N N . THR A 1 274 ? 26.051 14.221 -37.428 1.00 86.56 274 THR A N 1
ATOM 2264 C CA . THR A 1 274 ? 25.712 14.658 -38.792 1.00 86.56 274 THR A CA 1
ATOM 2265 C C . THR A 1 274 ? 26.485 13.854 -39.839 1.00 86.56 274 THR A C 1
ATOM 2267 O O . THR A 1 274 ? 25.936 13.515 -40.883 1.00 86.56 274 THR A O 1
ATOM 2270 N N . ASN A 1 275 ? 27.753 13.525 -39.577 1.00 90.06 275 ASN A N 1
ATOM 2271 C CA . ASN A 1 275 ? 28.539 12.684 -40.477 1.00 90.06 275 ASN A CA 1
ATOM 2272 C C . ASN A 1 275 ? 28.043 11.231 -40.477 1.00 90.06 275 ASN A C 1
ATOM 2274 O O . ASN A 1 275 ? 27.921 10.650 -41.548 1.00 90.06 275 ASN A O 1
ATOM 2278 N N . LYS A 1 276 ? 27.690 10.665 -39.316 1.00 88.38 276 LYS A N 1
ATOM 2279 C CA . LYS A 1 276 ? 27.104 9.316 -39.229 1.00 88.38 276 LYS A CA 1
ATOM 2280 C C . LYS A 1 276 ? 25.775 9.216 -39.976 1.00 88.38 276 LYS A C 1
ATOM 2282 O O . LYS A 1 276 ? 25.573 8.257 -40.708 1.00 88.38 276 LYS A O 1
ATOM 2287 N N . ILE A 1 277 ? 24.908 10.223 -39.855 1.00 89.00 277 ILE A N 1
ATOM 2288 C CA . ILE A 1 277 ? 23.645 10.289 -40.604 1.00 89.00 277 ILE A CA 1
ATOM 2289 C C . ILE A 1 277 ? 23.915 10.346 -42.109 1.00 89.00 277 ILE A C 1
ATOM 2291 O O . ILE A 1 277 ? 23.266 9.628 -42.857 1.00 89.00 277 ILE A O 1
ATOM 2295 N N . LYS A 1 278 ? 24.909 11.126 -42.560 1.00 90.69 278 LYS A N 1
ATOM 2296 C CA . LYS A 1 278 ? 25.302 11.157 -43.980 1.00 90.69 278 LYS A CA 1
ATOM 2297 C C . LYS A 1 278 ? 25.788 9.800 -44.489 1.00 90.69 278 LYS A C 1
ATOM 2299 O O . LYS A 1 278 ? 25.462 9.436 -45.614 1.00 90.69 278 LYS A O 1
ATOM 2304 N N . GLU A 1 279 ? 26.564 9.069 -43.691 1.00 89.31 279 GLU A N 1
ATOM 2305 C CA . GLU A 1 279 ? 27.008 7.718 -44.052 1.00 89.31 279 GLU A CA 1
ATOM 2306 C C . GLU A 1 279 ? 25.829 6.737 -44.098 1.00 89.31 279 GLU A C 1
ATOM 2308 O O . GLU A 1 279 ? 25.708 5.982 -45.060 1.00 89.31 279 GLU A O 1
ATOM 2313 N N . ILE A 1 280 ? 24.907 6.800 -43.131 1.00 88.81 280 ILE A N 1
ATOM 2314 C CA . ILE A 1 280 ? 23.673 6.005 -43.162 1.00 88.81 280 ILE A CA 1
ATOM 2315 C C . ILE A 1 280 ? 22.837 6.333 -44.406 1.00 88.81 280 ILE A C 1
ATOM 2317 O O . ILE A 1 280 ? 22.446 5.422 -45.132 1.00 88.81 280 ILE A O 1
ATOM 2321 N N . ASP A 1 281 ? 22.608 7.615 -44.694 1.00 87.75 281 ASP A N 1
ATOM 2322 C CA . ASP A 1 281 ? 21.860 8.059 -45.874 1.00 87.75 281 ASP A CA 1
ATOM 2323 C C . ASP A 1 281 ? 22.518 7.547 -47.164 1.00 87.75 281 ASP A C 1
ATOM 2325 O O . ASP A 1 281 ? 21.832 7.176 -48.114 1.00 87.75 281 ASP A O 1
ATOM 2329 N N . LYS A 1 282 ? 23.851 7.483 -47.212 1.00 91.31 282 LYS A N 1
ATOM 2330 C CA . LYS A 1 282 ? 24.592 6.935 -48.352 1.00 91.31 282 LYS A CA 1
ATOM 2331 C C . LYS A 1 282 ? 24.402 5.421 -48.499 1.00 91.31 282 LYS A C 1
ATOM 2333 O O . LYS A 1 282 ? 24.260 4.953 -49.627 1.00 91.31 282 LYS A O 1
ATOM 2338 N N . ILE A 1 283 ? 24.401 4.676 -47.392 1.00 87.31 283 ILE A N 1
ATOM 2339 C CA . ILE A 1 283 ? 24.196 3.219 -47.380 1.00 87.31 283 ILE A CA 1
ATOM 2340 C C . ILE A 1 283 ? 22.752 2.879 -47.767 1.00 87.31 283 ILE A C 1
ATOM 2342 O O . ILE A 1 283 ? 22.542 2.077 -48.670 1.00 87.31 283 ILE A O 1
ATOM 2346 N N . LEU A 1 284 ? 21.756 3.525 -47.154 1.00 87.56 284 LEU A N 1
ATOM 2347 C CA . LEU A 1 284 ? 20.336 3.267 -47.432 1.00 87.56 284 LEU A CA 1
ATOM 2348 C C . LEU A 1 284 ? 19.947 3.591 -48.883 1.00 87.56 284 LEU A C 1
ATOM 2350 O O . LEU A 1 284 ? 19.119 2.896 -49.467 1.00 87.56 284 LEU A O 1
ATOM 2354 N N . ASN A 1 285 ? 20.567 4.609 -49.490 1.00 88.69 285 ASN A N 1
ATOM 2355 C CA . ASN A 1 285 ? 20.286 5.009 -50.872 1.00 88.69 285 ASN A CA 1
ATOM 2356 C C . ASN A 1 285 ? 21.071 4.209 -51.933 1.00 88.69 285 ASN A C 1
ATOM 2358 O O . ASN A 1 285 ? 20.884 4.450 -53.127 1.00 88.69 285 ASN A O 1
ATOM 2362 N N . ASN A 1 286 ? 21.951 3.279 -51.541 1.00 91.25 286 ASN A N 1
ATOM 2363 C CA . ASN A 1 286 ? 22.744 2.473 -52.469 1.00 91.25 286 ASN A CA 1
ATOM 2364 C C . ASN A 1 286 ? 22.636 0.976 -52.142 1.00 91.25 286 ASN A C 1
ATOM 2366 O O . ASN A 1 286 ? 23.185 0.487 -51.158 1.00 91.25 286 ASN A O 1
ATOM 2370 N N . VAL A 1 287 ? 21.971 0.239 -53.034 1.00 84.88 287 VAL A N 1
ATOM 2371 C CA . VAL A 1 287 ? 21.684 -1.195 -52.886 1.00 84.88 287 VAL A CA 1
ATOM 2372 C C . VAL A 1 287 ? 22.948 -2.046 -52.719 1.00 84.88 287 VAL A C 1
ATOM 2374 O O . VAL A 1 287 ? 22.910 -3.037 -51.990 1.00 84.88 287 VAL A O 1
ATOM 2377 N N . ASP A 1 288 ? 24.057 -1.681 -53.362 1.00 88.12 288 ASP A N 1
ATOM 2378 C CA . ASP A 1 288 ? 25.303 -2.446 -53.276 1.00 88.12 288 ASP A CA 1
ATOM 2379 C C . ASP A 1 288 ? 26.022 -2.186 -51.944 1.00 88.12 288 ASP A C 1
ATOM 2381 O O . ASP A 1 288 ? 26.439 -3.133 -51.281 1.00 88.12 288 ASP A O 1
ATOM 2385 N N . LEU A 1 289 ? 26.042 -0.936 -51.466 1.00 89.25 289 LEU A N 1
ATOM 2386 C CA . LEU A 1 289 ? 26.587 -0.602 -50.139 1.00 89.25 289 LEU A CA 1
ATOM 2387 C C . LEU A 1 289 ? 25.765 -1.218 -49.000 1.00 89.25 289 LEU A C 1
ATOM 2389 O O . LEU A 1 289 ? 26.322 -1.643 -47.989 1.00 89.25 289 LEU A O 1
ATOM 2393 N N . LEU A 1 290 ? 24.443 -1.294 -49.157 1.00 88.19 290 LEU A N 1
ATOM 2394 C CA . LEU A 1 290 ? 23.565 -1.930 -48.177 1.00 88.19 290 LEU A CA 1
ATOM 2395 C C . LEU A 1 290 ? 23.807 -3.447 -48.088 1.00 88.19 290 LEU A C 1
ATOM 2397 O O . LEU A 1 290 ? 23.753 -4.017 -46.999 1.00 88.19 290 LEU A O 1
ATOM 2401 N N . LYS A 1 291 ? 24.117 -4.099 -49.216 1.00 84.75 291 LYS A N 1
ATOM 2402 C CA . LYS A 1 291 ? 24.527 -5.513 -49.250 1.00 84.75 291 LYS A CA 1
ATOM 2403 C C . LYS A 1 291 ? 25.887 -5.731 -48.590 1.00 84.75 291 LYS A C 1
ATOM 2405 O O . LYS A 1 291 ? 26.022 -6.654 -47.794 1.00 84.75 291 LYS A O 1
ATOM 2410 N N . GLU A 1 292 ? 26.866 -4.875 -48.870 1.00 87.94 292 GLU A N 1
ATOM 2411 C CA . GLU A 1 292 ? 28.189 -4.948 -48.235 1.00 87.94 292 GLU A CA 1
ATOM 2412 C C . GLU A 1 292 ? 28.099 -4.768 -46.709 1.00 87.94 292 GLU A C 1
ATOM 2414 O O . GLU A 1 292 ? 28.706 -5.524 -45.946 1.00 87.94 292 GLU A O 1
ATOM 2419 N N . GLU A 1 293 ? 27.296 -3.809 -46.238 1.00 87.75 293 GLU A N 1
ATOM 2420 C CA . GLU A 1 293 ? 27.082 -3.583 -44.805 1.00 87.75 293 GLU A CA 1
ATOM 2421 C C . GLU A 1 293 ? 26.327 -4.755 -44.149 1.00 87.75 293 GLU A C 1
ATOM 2423 O O . GLU A 1 293 ? 26.634 -5.131 -43.015 1.00 87.75 293 GLU A O 1
ATOM 2428 N N . TYR A 1 294 ? 25.401 -5.396 -44.871 1.00 87.25 294 TYR A N 1
ATOM 2429 C CA . TYR A 1 294 ? 24.724 -6.619 -44.429 1.00 87.25 294 TYR A CA 1
ATOM 2430 C C . TYR A 1 294 ? 25.690 -7.776 -44.206 1.00 87.25 294 TYR A C 1
ATOM 2432 O O . TYR A 1 294 ? 25.676 -8.393 -43.138 1.00 87.25 294 TYR A O 1
ATOM 2440 N N . GLU A 1 295 ? 26.560 -8.044 -45.177 1.00 84.94 295 GLU A N 1
ATOM 2441 C CA . GLU A 1 295 ? 27.572 -9.094 -45.060 1.00 84.94 295 GLU A CA 1
ATOM 2442 C C . GLU A 1 295 ? 28.535 -8.808 -43.903 1.00 84.94 295 GLU A C 1
ATOM 2444 O O . GLU A 1 295 ? 28.820 -9.687 -43.087 1.00 84.94 295 GLU A O 1
ATOM 2449 N N . LYS A 1 296 ? 28.971 -7.553 -43.765 1.00 87.56 296 LYS A N 1
ATOM 2450 C CA . LYS A 1 296 ? 29.893 -7.118 -42.714 1.00 87.56 296 LYS A CA 1
ATOM 2451 C C . LYS A 1 296 ? 29.304 -7.219 -41.305 1.00 87.56 296 LYS A C 1
ATOM 2453 O O . LYS A 1 296 ? 30.009 -7.632 -40.383 1.00 87.56 296 LYS A O 1
ATOM 2458 N N . ARG A 1 297 ? 28.039 -6.835 -41.106 1.00 85.50 297 ARG A N 1
ATOM 2459 C CA . ARG A 1 297 ? 27.388 -6.918 -39.786 1.00 85.50 297 ARG A CA 1
ATOM 2460 C C . ARG A 1 297 ? 27.083 -8.364 -39.405 1.00 85.50 297 ARG A C 1
ATOM 2462 O O . ARG A 1 297 ? 27.358 -8.749 -38.272 1.00 85.50 297 ARG A O 1
ATOM 2469 N N . ASN A 1 298 ? 26.633 -9.185 -40.354 1.00 82.06 298 ASN A N 1
ATOM 2470 C CA . ASN A 1 298 ? 26.396 -10.610 -40.110 1.00 82.06 298 ASN A CA 1
ATOM 2471 C C . ASN A 1 298 ? 27.677 -11.416 -39.873 1.00 82.06 298 ASN A C 1
ATOM 2473 O O . ASN A 1 298 ? 27.643 -12.381 -39.114 1.00 82.06 298 ASN A O 1
ATOM 2477 N N . ALA A 1 299 ? 28.818 -11.006 -40.436 1.00 84.00 299 ALA A N 1
ATOM 2478 C CA . ALA A 1 299 ? 30.105 -11.655 -40.175 1.00 84.00 299 ALA A CA 1
ATOM 2479 C C . ALA A 1 299 ? 30.543 -11.599 -38.695 1.00 84.00 299 ALA A C 1
ATOM 2481 O O . ALA A 1 299 ? 31.359 -12.416 -38.273 1.00 84.00 299 ALA A O 1
ATOM 2482 N N . ASN A 1 300 ? 29.999 -10.663 -37.909 1.00 77.06 300 ASN A N 1
ATOM 2483 C CA . ASN A 1 300 ? 30.331 -10.467 -36.494 1.00 77.06 300 ASN A CA 1
ATOM 2484 C C . ASN A 1 300 ? 29.255 -10.990 -35.524 1.00 77.06 300 ASN A C 1
ATOM 2486 O O . ASN A 1 300 ? 29.390 -10.796 -34.315 1.00 77.06 300 ASN A O 1
ATOM 2490 N N . LEU A 1 301 ? 28.191 -11.626 -36.027 1.00 79.31 301 LEU A N 1
ATOM 2491 C CA . LEU A 1 301 ? 27.060 -12.103 -35.227 1.00 79.31 301 LEU A CA 1
ATOM 2492 C C . LEU A 1 301 ? 27.064 -13.631 -35.095 1.00 79.31 301 LEU A C 1
ATOM 2494 O O . LEU A 1 301 ? 27.567 -14.358 -35.954 1.00 79.31 301 LEU A O 1
ATOM 2498 N N . SER A 1 302 ? 26.512 -14.128 -33.985 1.00 76.00 302 SER A N 1
ATOM 2499 C CA . SER A 1 302 ? 26.296 -15.562 -33.786 1.00 76.00 302 SER A CA 1
ATOM 2500 C C . SER A 1 302 ? 25.157 -16.057 -34.692 1.00 76.00 302 SER A C 1
ATOM 2502 O O . SER A 1 302 ? 24.348 -15.262 -35.168 1.00 76.00 302 SER A O 1
ATOM 2504 N N . LYS A 1 303 ? 25.060 -17.372 -34.940 1.00 67.44 303 LYS A N 1
ATOM 2505 C CA . LYS A 1 303 ? 23.992 -17.933 -35.794 1.00 67.44 303 LYS A CA 1
ATOM 2506 C C . LYS A 1 303 ? 22.576 -17.618 -35.294 1.00 67.44 303 LYS A C 1
ATOM 2508 O O . LYS A 1 303 ? 21.675 -17.548 -36.122 1.00 67.44 303 LYS A O 1
ATOM 2513 N N . ASP A 1 304 ? 22.402 -17.422 -33.989 1.00 65.69 304 ASP A N 1
ATOM 2514 C CA . ASP A 1 304 ? 21.103 -17.123 -33.379 1.00 65.69 304 ASP A CA 1
ATOM 2515 C C . ASP A 1 304 ? 20.755 -15.621 -33.440 1.00 65.69 304 ASP A C 1
ATOM 2517 O O . ASP A 1 304 ? 19.582 -15.265 -33.352 1.00 65.69 304 ASP A O 1
ATOM 2521 N N . ASP A 1 305 ? 21.750 -14.751 -33.665 1.00 71.75 305 ASP A N 1
ATOM 2522 C CA . ASP A 1 305 ? 21.605 -13.286 -33.727 1.00 71.75 305 ASP A CA 1
ATOM 2523 C C . ASP A 1 305 ? 21.714 -12.730 -35.159 1.00 71.75 305 ASP A C 1
ATOM 2525 O O . ASP A 1 305 ? 21.801 -11.517 -35.357 1.00 71.75 305 ASP A O 1
ATOM 2529 N N . ALA A 1 306 ? 21.765 -13.602 -36.170 1.00 77.50 306 ALA A N 1
ATOM 2530 C CA . ALA A 1 306 ? 21.956 -13.202 -37.557 1.00 77.50 306 ALA A CA 1
ATOM 2531 C C . ALA A 1 306 ? 20.796 -12.325 -38.056 1.00 77.50 306 ALA A C 1
ATOM 2533 O O . ALA A 1 306 ? 19.616 -12.635 -37.883 1.00 77.50 306 ALA A O 1
ATOM 2534 N N . ILE A 1 307 ? 21.136 -11.240 -38.747 1.00 80.88 307 ILE A N 1
ATOM 2535 C CA . ILE A 1 307 ? 20.167 -10.371 -39.404 1.00 80.88 307 ILE A CA 1
ATOM 2536 C C . ILE A 1 307 ? 19.568 -11.154 -40.571 1.00 80.88 307 ILE A C 1
ATOM 2538 O O . ILE A 1 307 ? 20.278 -11.529 -41.501 1.00 80.88 307 ILE A O 1
ATOM 2542 N N . PHE A 1 308 ? 18.259 -11.397 -40.510 1.00 80.62 308 PHE A N 1
ATOM 2543 C CA . PHE A 1 308 ? 17.547 -12.314 -41.405 1.00 80.62 308 PHE A CA 1
ATOM 2544 C C . PHE A 1 308 ? 17.494 -11.872 -42.870 1.00 80.62 308 PHE A C 1
ATOM 2546 O O . PHE A 1 308 ? 17.372 -12.713 -43.761 1.00 80.62 308 PHE A O 1
ATOM 2553 N N . SER A 1 309 ? 17.527 -10.563 -43.136 1.00 85.50 309 SER A N 1
ATOM 2554 C CA . SER A 1 309 ? 17.457 -10.038 -44.499 1.00 85.50 309 SER A CA 1
ATOM 2555 C C . SER A 1 309 ? 18.042 -8.632 -44.625 1.00 85.50 309 SER A C 1
ATOM 2557 O O . SER A 1 309 ? 18.167 -7.897 -43.645 1.00 85.50 309 SER A O 1
ATOM 2559 N N . ILE A 1 310 ? 18.336 -8.232 -45.864 1.00 83.06 310 ILE A N 1
ATOM 2560 C CA . ILE A 1 310 ? 18.743 -6.861 -46.210 1.00 83.06 310 ILE A CA 1
ATOM 2561 C C . ILE A 1 310 ? 17.641 -5.851 -45.844 1.00 83.06 310 ILE A C 1
ATOM 2563 O O . ILE A 1 310 ? 17.944 -4.740 -45.424 1.00 83.06 310 ILE A O 1
ATOM 2567 N N . SER A 1 311 ? 16.365 -6.245 -45.941 1.00 82.94 311 SER A N 1
ATOM 2568 C CA . SER A 1 311 ? 15.237 -5.398 -45.527 1.00 82.94 311 SER A CA 1
ATOM 2569 C C . SER A 1 311 ? 15.225 -5.182 -44.012 1.00 82.94 311 SER A C 1
ATOM 2571 O O . SER A 1 311 ? 15.064 -4.056 -43.559 1.00 82.94 311 SER A O 1
ATOM 2573 N N . ASN A 1 312 ? 15.475 -6.236 -43.225 1.00 83.12 312 ASN A N 1
ATOM 2574 C CA . ASN A 1 312 ? 15.616 -6.121 -41.770 1.00 83.12 312 ASN A CA 1
ATOM 2575 C C . ASN A 1 312 ? 16.812 -5.240 -41.390 1.00 83.12 312 ASN A C 1
ATOM 2577 O O . ASN A 1 312 ? 16.732 -4.484 -40.429 1.00 83.12 312 ASN A O 1
ATOM 2581 N N . LEU A 1 313 ? 17.915 -5.307 -42.144 1.00 86.50 313 LEU A N 1
ATOM 2582 C CA . LEU A 1 313 ? 19.032 -4.392 -41.933 1.00 86.50 313 LEU A CA 1
ATOM 2583 C C . LEU A 1 313 ? 18.644 -2.940 -42.225 1.00 86.50 313 LEU A C 1
ATOM 2585 O O . LEU A 1 313 ? 19.029 -2.062 -41.461 1.00 86.50 313 LEU A O 1
ATOM 2589 N N . ALA A 1 314 ? 17.900 -2.682 -43.303 1.00 84.19 314 ALA A N 1
ATOM 2590 C CA . ALA A 1 314 ? 17.444 -1.334 -43.632 1.00 84.19 314 ALA A CA 1
ATOM 2591 C C . ALA A 1 314 ? 16.594 -0.736 -42.497 1.00 84.19 314 ALA A C 1
ATOM 2593 O O . ALA A 1 314 ? 16.847 0.395 -42.097 1.00 84.19 314 ALA A O 1
ATOM 2594 N N . GLU A 1 315 ? 15.680 -1.519 -41.912 1.00 83.12 315 GLU A N 1
ATOM 2595 C CA . GLU A 1 315 ? 14.881 -1.109 -40.744 1.00 83.12 315 GLU A CA 1
ATOM 2596 C C . GLU A 1 315 ? 15.753 -0.803 -39.512 1.00 83.12 315 GLU A C 1
ATOM 2598 O O . GLU A 1 315 ? 15.546 0.204 -38.835 1.00 83.12 315 GLU A O 1
ATOM 2603 N N . ILE A 1 316 ? 16.765 -1.636 -39.235 1.00 81.25 316 ILE A N 1
ATOM 2604 C CA . ILE A 1 316 ? 17.721 -1.411 -38.135 1.00 81.25 316 ILE A CA 1
ATOM 2605 C C . ILE A 1 316 ? 18.520 -0.118 -38.366 1.00 81.25 316 ILE A C 1
ATOM 2607 O O . ILE A 1 316 ? 18.652 0.701 -37.459 1.00 81.25 316 ILE A O 1
ATOM 2611 N N . ILE A 1 317 ? 19.029 0.091 -39.582 1.00 83.25 317 ILE A N 1
ATOM 2612 C CA . ILE A 1 317 ? 19.809 1.280 -39.947 1.00 83.25 317 ILE A CA 1
ATOM 2613 C C . ILE A 1 317 ? 18.929 2.547 -39.924 1.00 83.25 317 ILE A C 1
ATOM 2615 O O . ILE A 1 317 ? 19.392 3.611 -39.507 1.00 83.25 317 ILE A O 1
ATOM 2619 N N . GLU A 1 318 ? 17.655 2.463 -40.317 1.00 84.69 318 GLU A N 1
ATOM 2620 C CA . GLU A 1 318 ? 16.697 3.568 -40.172 1.00 84.69 318 GLU A CA 1
ATOM 2621 C C . GLU A 1 318 ? 16.403 3.898 -38.703 1.00 84.69 318 GLU A C 1
ATOM 2623 O O . GLU A 1 318 ? 16.300 5.077 -38.351 1.00 84.69 318 GLU A O 1
ATOM 2628 N N . ALA A 1 319 ? 16.313 2.895 -37.827 1.00 77.69 319 ALA A N 1
ATOM 2629 C CA . ALA A 1 319 ? 16.178 3.118 -36.389 1.00 77.69 319 ALA A CA 1
ATOM 2630 C C . ALA A 1 319 ? 17.413 3.840 -35.813 1.00 77.69 319 ALA A C 1
ATOM 2632 O O . ALA A 1 319 ? 17.255 4.862 -35.144 1.00 77.69 319 ALA A O 1
ATOM 2633 N N . GLU A 1 320 ? 18.629 3.399 -36.163 1.00 81.50 320 GLU A N 1
ATOM 2634 C CA . GLU A 1 320 ? 19.892 4.065 -35.786 1.00 81.50 320 GLU A CA 1
ATOM 2635 C C . GLU A 1 320 ? 19.927 5.530 -36.258 1.00 81.50 320 GLU A C 1
ATOM 2637 O O . GLU A 1 320 ? 20.314 6.442 -35.521 1.00 81.50 320 GLU A O 1
ATOM 2642 N N . ARG A 1 321 ? 19.472 5.787 -37.490 1.00 86.44 321 ARG A N 1
ATOM 2643 C CA . ARG A 1 321 ? 19.360 7.142 -38.044 1.00 86.44 321 ARG A CA 1
ATOM 2644 C C . ARG A 1 321 ? 18.424 8.024 -37.220 1.00 86.44 321 ARG A C 1
ATOM 2646 O O . ARG A 1 321 ? 18.734 9.194 -36.981 1.00 86.44 321 ARG A O 1
ATOM 2653 N N . ASN A 1 322 ? 17.277 7.485 -36.814 1.00 78.81 322 ASN A N 1
ATOM 2654 C CA . ASN A 1 322 ? 16.290 8.202 -36.012 1.00 78.81 322 ASN A CA 1
ATOM 2655 C C . ASN A 1 322 ? 16.811 8.497 -34.597 1.00 78.81 322 ASN A C 1
ATOM 2657 O O . ASN A 1 322 ? 16.578 9.599 -34.099 1.00 78.81 322 ASN A O 1
ATOM 2661 N N . GLU A 1 323 ? 17.579 7.585 -33.991 1.00 78.81 323 GLU A N 1
ATOM 2662 C CA . GLU A 1 323 ? 18.283 7.835 -32.725 1.00 78.81 323 GLU A CA 1
ATOM 2663 C C . GLU A 1 323 ? 19.276 9.002 -32.853 1.00 78.81 323 GLU A C 1
ATOM 2665 O O . GLU A 1 323 ? 19.201 9.963 -32.087 1.00 78.81 323 GLU A O 1
ATOM 2670 N N . PHE A 1 324 ? 20.136 9.008 -33.881 1.00 79.75 324 PHE A N 1
ATOM 2671 C CA . PHE A 1 324 ? 21.083 10.115 -34.094 1.00 79.75 324 PHE A CA 1
ATOM 2672 C C . PHE A 1 324 ? 20.387 11.460 -34.349 1.00 79.75 324 PHE A C 1
ATOM 2674 O O . PHE A 1 324 ? 20.869 12.511 -33.917 1.00 79.75 324 PHE A O 1
ATOM 2681 N N . MET A 1 325 ? 19.245 11.455 -35.043 1.00 80.00 325 MET A N 1
ATOM 2682 C CA . MET A 1 325 ? 18.430 12.656 -35.255 1.00 80.00 325 MET A CA 1
ATOM 2683 C C . MET A 1 325 ? 17.819 13.176 -33.949 1.00 80.00 325 MET A C 1
ATOM 2685 O O . MET A 1 325 ? 17.766 14.392 -33.735 1.00 80.00 325 MET A O 1
ATOM 2689 N N . GLN A 1 326 ? 17.387 12.273 -33.069 1.00 76.62 326 GLN A N 1
ATOM 2690 C CA . GLN A 1 326 ? 16.884 12.614 -31.744 1.00 76.62 326 GLN A CA 1
ATOM 2691 C C . GLN A 1 326 ? 18.000 13.201 -30.864 1.00 76.62 326 GLN A C 1
ATOM 2693 O O . GLN A 1 326 ? 17.795 14.261 -30.274 1.00 76.62 326 GLN A O 1
ATOM 2698 N N . ASP A 1 327 ? 19.206 12.628 -30.884 1.00 75.88 327 ASP A N 1
ATOM 2699 C CA . ASP A 1 327 ? 20.376 13.177 -30.182 1.00 75.88 327 ASP A CA 1
ATOM 2700 C C . ASP A 1 327 ? 20.729 14.596 -30.674 1.00 75.88 327 ASP A C 1
ATOM 2702 O O . ASP A 1 327 ? 20.955 15.511 -29.879 1.00 75.88 327 ASP A O 1
ATOM 2706 N N . ILE A 1 328 ? 20.717 14.842 -31.995 1.00 80.75 328 ILE A N 1
ATOM 2707 C CA . ILE A 1 328 ? 20.934 16.189 -32.560 1.00 80.75 328 ILE A CA 1
ATOM 2708 C C . ILE A 1 328 ? 19.862 17.177 -32.084 1.00 80.75 328 ILE A C 1
ATOM 2710 O O . ILE A 1 328 ? 20.171 18.349 -31.836 1.00 80.75 328 ILE A O 1
ATOM 2714 N N . LYS A 1 329 ? 18.605 16.737 -31.973 1.00 81.25 329 LYS A N 1
ATOM 2715 C CA . LYS A 1 329 ? 17.499 17.554 -31.464 1.00 81.25 329 LYS A CA 1
ATOM 2716 C C . LYS A 1 329 ? 17.707 17.910 -29.991 1.00 81.25 329 LYS A C 1
ATOM 2718 O O . LYS A 1 329 ? 17.601 19.088 -29.655 1.00 81.25 329 LYS A O 1
ATOM 2723 N N . GLU A 1 330 ? 18.109 16.952 -29.161 1.00 74.00 330 GLU A N 1
ATOM 2724 C CA . GLU A 1 330 ? 18.487 17.206 -27.766 1.00 74.00 330 GLU A CA 1
ATOM 2725 C C . GLU A 1 330 ? 19.639 18.217 -27.686 1.00 74.00 330 GLU A C 1
ATOM 2727 O O . GLU A 1 330 ? 19.543 19.218 -26.979 1.00 74.00 330 GLU A O 1
ATOM 2732 N N . TYR A 1 331 ? 20.683 18.057 -28.503 1.00 77.50 331 TYR A N 1
ATOM 2733 C CA . TYR A 1 331 ? 21.783 19.020 -28.586 1.00 77.50 331 TYR A CA 1
ATOM 2734 C C . TYR A 1 331 ? 21.367 20.420 -29.071 1.00 77.50 331 TYR A C 1
ATOM 2736 O O . TYR A 1 331 ? 22.009 21.406 -28.711 1.00 77.50 331 TYR A O 1
ATOM 2744 N N . ASN A 1 332 ? 20.334 20.548 -29.909 1.00 75.94 332 ASN A N 1
ATOM 2745 C CA . ASN A 1 332 ? 19.771 21.852 -30.279 1.00 75.94 332 ASN A CA 1
ATOM 2746 C C . ASN A 1 332 ? 19.066 22.512 -29.089 1.00 75.94 332 ASN A C 1
ATOM 2748 O O . ASN A 1 332 ? 19.273 23.700 -28.841 1.00 75.94 332 ASN A O 1
ATOM 2752 N N . ASP A 1 333 ? 18.286 21.739 -28.334 1.00 71.38 333 ASP A N 1
ATOM 2753 C CA . ASP A 1 333 ? 17.607 22.219 -27.131 1.00 71.38 333 ASP A CA 1
ATOM 2754 C C . ASP A 1 333 ? 18.610 22.660 -26.047 1.00 71.38 333 ASP A C 1
ATOM 2756 O O . ASP A 1 333 ? 18.346 23.606 -25.310 1.00 71.38 333 ASP A O 1
ATOM 2760 N N . LEU A 1 334 ? 19.804 22.058 -26.011 1.00 67.25 334 LEU A N 1
ATOM 2761 C CA . LEU A 1 334 ? 20.911 22.445 -25.128 1.00 67.25 334 LEU A CA 1
ATOM 2762 C C . LEU A 1 334 ? 21.569 23.796 -25.455 1.00 67.25 334 LEU A C 1
ATOM 2764 O O . LEU A 1 334 ? 22.236 24.366 -24.592 1.00 67.25 334 LEU A O 1
ATOM 2768 N N . ILE A 1 335 ? 21.435 24.301 -26.684 1.00 73.62 335 ILE A N 1
ATOM 2769 C CA . ILE A 1 335 ? 22.027 25.584 -27.109 1.00 73.62 335 ILE A CA 1
ATOM 2770 C C . ILE A 1 335 ? 21.060 26.748 -26.848 1.00 73.62 335 ILE A C 1
ATOM 2772 O O . ILE A 1 335 ? 21.499 27.874 -26.608 1.00 73.62 335 ILE A O 1
ATOM 2776 N N . ASP A 1 336 ? 19.749 26.490 -26.871 1.00 75.25 336 ASP A N 1
ATOM 2777 C CA . ASP A 1 336 ? 18.723 27.480 -26.541 1.00 75.25 336 ASP A CA 1
ATOM 2778 C C . ASP A 1 336 ? 18.829 27.879 -25.053 1.00 75.25 336 ASP A C 1
ATOM 2780 O O . ASP A 1 336 ? 18.657 27.028 -24.179 1.00 75.25 336 ASP A O 1
ATOM 2784 N N . PRO A 1 337 ? 19.072 29.162 -24.718 1.00 72.50 337 PRO A N 1
ATOM 2785 C CA . PRO A 1 337 ? 19.288 29.589 -23.335 1.00 72.50 337 PRO A CA 1
ATOM 2786 C C . PRO A 1 337 ? 18.127 29.299 -22.376 1.00 72.50 337 PRO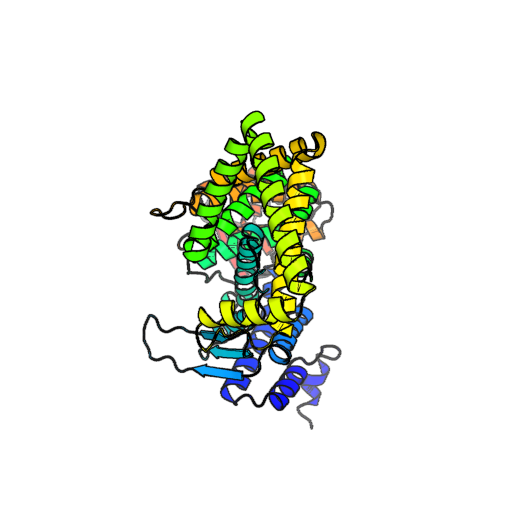 A C 1
ATOM 2788 O O . PRO A 1 337 ? 18.369 29.058 -21.191 1.00 72.50 337 PRO A O 1
ATOM 2791 N N . ARG A 1 338 ? 16.874 29.337 -22.854 1.00 74.38 338 ARG A N 1
ATOM 2792 C CA . ARG A 1 338 ? 15.694 29.064 -22.016 1.00 74.38 338 ARG A CA 1
ATOM 2793 C C . ARG A 1 338 ? 15.584 27.570 -21.746 1.00 74.38 338 ARG A C 1
ATOM 2795 O O . ARG A 1 338 ? 15.539 27.163 -20.588 1.00 74.38 338 ARG A O 1
ATOM 2802 N N . LYS A 1 339 ? 15.647 26.761 -22.806 1.00 76.12 339 LYS A N 1
ATOM 2803 C CA . LYS A 1 339 ? 15.590 25.296 -22.697 1.00 76.12 339 LYS A CA 1
ATOM 2804 C C . LYS A 1 339 ? 16.781 24.730 -21.923 1.00 76.12 339 LYS A C 1
ATOM 2806 O O . LYS A 1 339 ? 16.607 23.812 -21.126 1.00 76.12 339 LYS A O 1
ATOM 2811 N N . PHE A 1 340 ? 17.965 25.323 -22.071 1.00 73.50 340 PHE A N 1
ATOM 2812 C CA . PHE A 1 340 ? 19.145 24.997 -21.273 1.00 73.50 340 PHE A CA 1
ATOM 2813 C C . PHE A 1 340 ? 18.914 25.254 -19.781 1.00 73.50 340 PHE A C 1
ATOM 2815 O O . PHE A 1 340 ? 19.248 24.405 -18.955 1.00 73.50 340 PHE A O 1
ATOM 2822 N N . GLY A 1 341 ? 18.338 26.410 -19.426 1.00 74.00 341 GLY A N 1
ATOM 2823 C CA . GLY A 1 341 ? 18.007 26.747 -18.041 1.00 74.00 341 GLY A CA 1
ATOM 2824 C C . GLY A 1 341 ? 17.031 25.746 -17.420 1.00 74.00 341 GLY A C 1
ATOM 2825 O O . GLY A 1 341 ? 17.294 25.221 -16.336 1.00 74.00 341 GLY A O 1
ATOM 2826 N N . ASP A 1 342 ? 15.955 25.427 -18.140 1.00 79.75 342 ASP A N 1
ATOM 2827 C CA . ASP A 1 342 ? 14.940 24.469 -17.695 1.00 79.75 342 ASP A CA 1
ATOM 2828 C C . ASP A 1 342 ? 15.512 23.055 -17.556 1.00 79.75 342 ASP A C 1
ATOM 2830 O O . ASP A 1 342 ? 15.326 22.401 -16.528 1.00 79.75 342 ASP A O 1
ATOM 2834 N N . MET A 1 343 ? 16.271 22.591 -18.549 1.00 77.25 343 MET A N 1
ATOM 2835 C CA . MET A 1 343 ? 16.880 21.268 -18.509 1.00 77.25 343 MET A CA 1
ATOM 2836 C C . MET A 1 343 ? 17.932 21.161 -17.397 1.00 77.25 343 MET A C 1
ATOM 2838 O O . MET A 1 343 ? 17.948 20.175 -16.660 1.00 77.25 343 MET A O 1
ATOM 2842 N N . LYS A 1 344 ? 18.786 22.178 -17.216 1.00 81.00 344 LYS A N 1
ATOM 2843 C CA . LYS A 1 344 ? 19.753 22.206 -16.112 1.00 81.00 344 LYS A CA 1
ATOM 2844 C C . LYS A 1 344 ? 19.036 22.095 -14.768 1.00 81.00 344 LYS A C 1
ATOM 2846 O O . LYS A 1 344 ? 19.413 21.249 -13.961 1.00 81.00 344 LYS A O 1
ATOM 2851 N N . ARG A 1 345 ? 17.959 22.860 -14.565 1.00 83.81 345 ARG A N 1
ATOM 2852 C CA . ARG A 1 345 ? 17.137 22.787 -13.350 1.00 83.81 345 ARG A CA 1
ATOM 2853 C C . ARG A 1 345 ? 16.542 21.391 -13.137 1.00 83.81 345 ARG A C 1
ATOM 2855 O O . ARG A 1 345 ? 16.565 20.890 -12.016 1.00 83.81 345 ARG A O 1
ATOM 2862 N N . GLN A 1 346 ? 16.047 20.739 -14.190 1.00 83.50 346 GLN A N 1
ATOM 2863 C CA . GLN A 1 346 ? 15.522 19.369 -14.103 1.00 83.50 346 GLN A CA 1
ATOM 2864 C C . GLN A 1 346 ? 16.607 18.355 -13.712 1.00 83.50 346 GLN A C 1
ATOM 2866 O O . GLN A 1 346 ? 16.372 17.495 -12.861 1.00 83.50 346 GLN A O 1
ATOM 2871 N N . ILE A 1 347 ? 17.803 18.455 -14.299 1.00 84.06 347 ILE A N 1
ATOM 2872 C CA . ILE A 1 347 ? 18.928 17.574 -13.962 1.00 84.06 347 ILE A CA 1
ATOM 2873 C C . ILE A 1 347 ? 19.382 17.827 -12.519 1.00 84.06 347 ILE A C 1
ATOM 2875 O O . ILE A 1 347 ? 19.582 16.861 -11.788 1.00 84.06 347 ILE A O 1
ATOM 2879 N N . GLU A 1 348 ? 19.476 19.086 -12.079 1.00 86.31 348 GLU A N 1
ATOM 2880 C CA . GLU A 1 348 ? 19.794 19.451 -10.689 1.00 86.31 348 GLU A CA 1
ATOM 2881 C C . GLU A 1 348 ? 18.782 18.848 -9.708 1.00 86.31 348 GLU A C 1
ATOM 2883 O O . GLU A 1 348 ? 19.169 18.191 -8.742 1.00 86.31 348 GLU A O 1
ATOM 2888 N N . GLN A 1 349 ? 17.482 18.984 -9.976 1.00 87.00 349 GLN A N 1
ATOM 2889 C CA . GLN A 1 349 ? 16.431 18.403 -9.136 1.00 87.00 349 GLN A CA 1
ATOM 2890 C C . GLN A 1 349 ? 16.521 16.873 -9.073 1.00 87.00 349 GLN A C 1
ATOM 2892 O O . GLN A 1 349 ? 16.467 16.296 -7.981 1.00 87.00 349 GLN A O 1
ATOM 2897 N N . ARG A 1 350 ? 16.710 16.204 -10.221 1.00 87.50 350 ARG A N 1
ATOM 2898 C CA . ARG A 1 350 ? 16.896 14.745 -10.265 1.00 87.50 350 ARG A CA 1
ATOM 2899 C C . ARG A 1 350 ? 18.162 14.328 -9.521 1.00 87.50 350 ARG A C 1
ATOM 2901 O O . ARG A 1 350 ? 18.109 13.379 -8.743 1.00 87.50 350 ARG A O 1
ATOM 2908 N N . GLN A 1 351 ? 19.276 15.036 -9.696 1.00 90.44 351 GLN A N 1
ATOM 2909 C CA . GLN A 1 351 ? 20.527 14.733 -9.003 1.00 90.44 351 GLN A CA 1
ATOM 2910 C C . GLN A 1 351 ? 20.370 14.885 -7.488 1.00 90.44 351 GLN A C 1
ATOM 2912 O O . GLN A 1 351 ? 20.766 13.990 -6.748 1.00 90.44 351 GLN A O 1
ATOM 2917 N N . VAL A 1 352 ? 19.735 15.962 -7.014 1.00 89.75 352 VAL A N 1
ATOM 2918 C CA . VAL A 1 352 ? 19.453 16.169 -5.585 1.00 89.75 352 VAL A CA 1
ATOM 2919 C C . VAL A 1 352 ? 18.609 15.026 -5.023 1.00 89.75 352 VAL A C 1
ATOM 2921 O O . VAL A 1 352 ? 18.914 14.523 -3.941 1.00 89.75 352 VAL A O 1
ATOM 2924 N N . PHE A 1 353 ? 17.571 14.595 -5.744 1.00 91.81 353 PHE A N 1
ATOM 2925 C CA . PHE A 1 353 ? 16.755 13.452 -5.341 1.00 91.81 353 PHE A CA 1
ATOM 2926 C C . PHE A 1 353 ? 17.593 12.170 -5.243 1.00 91.81 353 PHE A C 1
ATOM 2928 O O . PHE A 1 353 ? 17.648 11.561 -4.176 1.00 91.81 353 PHE A O 1
ATOM 2935 N N . PHE A 1 354 ? 18.293 11.792 -6.317 1.00 90.50 354 PHE A N 1
ATOM 2936 C CA . PHE A 1 354 ? 19.068 10.552 -6.357 1.00 90.50 354 PHE A CA 1
ATOM 2937 C C . PHE A 1 354 ? 20.232 10.560 -5.360 1.00 90.50 354 PHE A C 1
ATOM 2939 O O . PHE A 1 354 ? 20.436 9.561 -4.678 1.00 90.50 354 PHE A O 1
ATOM 2946 N N . ASN A 1 355 ? 20.958 11.667 -5.196 1.00 86.75 35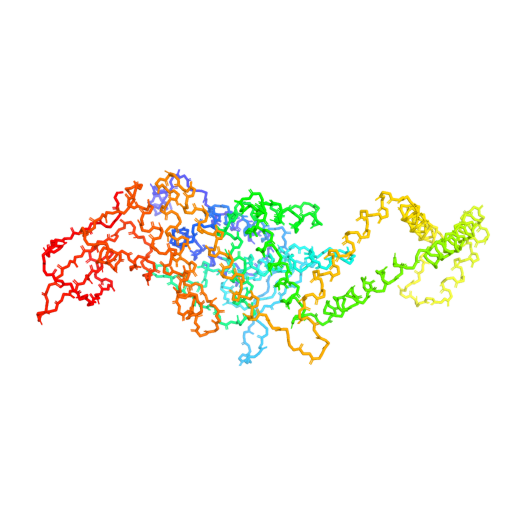5 ASN A N 1
ATOM 2947 C CA . ASN A 1 355 ? 22.075 11.765 -4.250 1.00 86.75 355 ASN A CA 1
ATOM 2948 C C . ASN A 1 355 ? 21.633 11.641 -2.789 1.00 86.75 355 ASN A C 1
ATOM 2950 O O . ASN A 1 355 ? 22.385 11.110 -1.975 1.00 86.75 355 ASN A O 1
ATOM 2954 N N . LYS A 1 356 ? 20.409 12.074 -2.455 1.00 88.44 356 LYS A N 1
ATOM 2955 C CA . LYS A 1 356 ? 19.827 11.859 -1.122 1.00 88.44 356 LYS A CA 1
ATOM 2956 C C . LYS A 1 356 ? 19.490 10.389 -0.849 1.00 88.44 356 LYS A C 1
ATOM 2958 O O . LYS A 1 356 ? 19.399 10.015 0.317 1.00 88.44 356 LYS A O 1
ATOM 2963 N N . LEU A 1 357 ? 19.313 9.556 -1.881 1.00 88.75 357 LEU A N 1
ATOM 2964 C CA . LEU A 1 357 ? 19.028 8.132 -1.699 1.00 88.75 357 LEU A CA 1
ATOM 2965 C C . LEU A 1 357 ? 20.247 7.411 -1.125 1.00 88.75 357 LEU A C 1
ATOM 2967 O O . LEU A 1 357 ? 21.325 7.399 -1.720 1.00 88.75 357 LEU A O 1
ATOM 2971 N N . GLU A 1 358 ? 20.055 6.706 -0.019 1.00 84.56 358 GLU A N 1
ATOM 2972 C CA . GLU A 1 358 ? 21.095 5.927 0.661 1.00 84.56 358 GLU A CA 1
ATOM 2973 C C . GLU A 1 358 ? 21.242 4.518 0.036 1.00 84.56 358 GLU A C 1
ATOM 2975 O O . GLU A 1 358 ? 21.199 3.501 0.723 1.00 84.56 358 GLU A O 1
ATOM 2980 N N . VAL A 1 359 ? 21.389 4.464 -1.296 1.00 84.50 359 VAL A N 1
ATOM 2981 C CA . VAL A 1 359 ? 21.719 3.247 -2.067 1.00 84.50 359 VAL A CA 1
ATOM 2982 C C . VAL A 1 359 ? 23.233 3.157 -2.222 1.00 84.50 359 VAL A C 1
ATOM 2984 O O . VAL A 1 359 ? 23.846 4.088 -2.759 1.00 84.50 359 VAL A O 1
ATOM 2987 N N . PHE A 1 360 ? 23.816 2.039 -1.787 1.00 81.69 360 PHE A N 1
ATOM 2988 C CA . PHE A 1 360 ? 25.260 1.802 -1.769 1.00 81.69 360 PHE A CA 1
ATOM 2989 C C . PHE A 1 360 ? 25.596 0.449 -2.388 1.00 81.69 360 PHE A C 1
ATOM 2991 O O . PHE A 1 360 ? 24.878 -0.517 -2.164 1.00 81.69 360 PHE A O 1
ATOM 2998 N N . GLU A 1 361 ? 26.734 0.352 -3.072 1.00 77.44 361 GLU A N 1
ATOM 2999 C CA . GLU A 1 361 ? 27.182 -0.887 -3.720 1.00 77.44 361 GLU A CA 1
ATOM 3000 C C . GLU A 1 361 ? 27.327 -2.052 -2.724 1.00 77.44 361 GLU A C 1
ATOM 3002 O O . GLU A 1 361 ? 26.743 -3.109 -2.922 1.00 77.44 361 GLU A O 1
ATOM 3007 N N . ASN A 1 362 ? 27.989 -1.816 -1.584 1.00 79.50 362 ASN A N 1
ATOM 3008 C CA . ASN A 1 362 ? 28.354 -2.868 -0.620 1.00 79.50 362 ASN A CA 1
ATOM 3009 C C . ASN A 1 362 ? 27.654 -2.754 0.748 1.00 79.50 362 ASN A C 1
ATOM 3011 O O . ASN A 1 362 ? 28.131 -3.310 1.739 1.00 79.50 362 ASN A O 1
ATOM 3015 N N . LYS A 1 363 ? 26.556 -1.994 0.857 1.00 79.50 363 LYS A N 1
ATOM 3016 C CA . LYS A 1 363 ? 25.796 -1.855 2.115 1.00 79.50 363 LYS A CA 1
ATOM 3017 C C . LYS A 1 363 ? 24.317 -2.126 1.887 1.00 79.50 363 LYS A C 1
ATOM 3019 O O . LYS A 1 363 ? 23.804 -1.885 0.798 1.00 79.50 363 LYS A O 1
ATOM 3024 N N . LYS A 1 364 ? 23.651 -2.594 2.947 1.00 79.50 364 LYS A N 1
ATOM 3025 C CA . LYS A 1 364 ? 22.193 -2.717 2.980 1.00 79.50 364 LYS A CA 1
ATOM 3026 C C . LYS A 1 364 ? 21.544 -1.341 3.008 1.00 79.50 364 LYS A C 1
ATOM 3028 O O . LYS A 1 364 ? 22.010 -0.439 3.706 1.00 79.50 364 LYS A O 1
ATOM 3033 N N . GLU A 1 365 ? 20.444 -1.230 2.289 1.00 83.44 365 GLU A N 1
ATOM 3034 C CA . GLU A 1 365 ? 19.619 -0.041 2.188 1.00 83.44 365 GLU A CA 1
ATOM 3035 C C . GLU A 1 365 ? 18.958 0.248 3.552 1.00 83.44 365 GLU A C 1
ATOM 3037 O O . GLU A 1 365 ? 18.363 -0.647 4.165 1.00 83.44 365 GLU A O 1
ATOM 3042 N N . PRO A 1 366 ? 19.013 1.489 4.064 1.00 86.06 366 PRO A N 1
ATOM 3043 C CA . PRO A 1 366 ? 18.457 1.857 5.368 1.00 86.06 366 PRO A CA 1
ATOM 3044 C C . PRO A 1 366 ? 16.937 2.102 5.309 1.00 86.06 366 PRO A C 1
ATOM 3046 O O . PRO A 1 366 ? 16.421 3.102 5.813 1.00 86.06 366 PRO A O 1
ATOM 3049 N N . ILE A 1 367 ? 16.199 1.154 4.722 1.00 89.62 367 ILE A N 1
ATOM 3050 C CA . ILE A 1 367 ? 14.757 1.245 4.434 1.00 89.62 367 ILE A CA 1
ATOM 3051 C C . ILE A 1 367 ? 13.951 1.611 5.688 1.00 89.62 367 ILE A C 1
ATOM 3053 O O . ILE A 1 367 ? 13.051 2.441 5.630 1.00 89.62 367 ILE A O 1
ATOM 3057 N N . ASN A 1 368 ? 14.317 1.070 6.854 1.00 90.12 368 ASN A N 1
ATOM 3058 C CA . ASN A 1 368 ? 13.591 1.289 8.110 1.00 90.12 368 ASN A CA 1
ATOM 3059 C C . ASN A 1 368 ? 13.470 2.768 8.516 1.00 90.12 368 ASN A C 1
ATOM 3061 O O . ASN A 1 368 ? 12.454 3.153 9.093 1.00 90.12 368 ASN A O 1
ATOM 3065 N N . LYS A 1 369 ? 14.483 3.599 8.225 1.00 92.12 369 LYS A N 1
ATOM 3066 C CA . LYS A 1 369 ? 14.430 5.041 8.511 1.00 92.12 369 LYS A CA 1
ATOM 3067 C C . LYS A 1 369 ? 13.383 5.717 7.628 1.00 92.12 369 LYS A C 1
ATOM 3069 O O . LYS A 1 369 ? 12.508 6.408 8.138 1.00 92.12 369 LYS A O 1
ATOM 3074 N N . TYR A 1 370 ? 13.419 5.429 6.329 1.00 95.56 370 TYR A N 1
ATOM 3075 C CA . TYR A 1 370 ? 12.447 5.944 5.370 1.00 95.56 370 TYR A CA 1
ATOM 3076 C C . TYR A 1 370 ? 11.024 5.472 5.686 1.00 95.56 370 TYR A C 1
ATOM 3078 O O . TYR A 1 370 ? 10.090 6.264 5.601 1.00 95.56 370 TYR A O 1
ATOM 3086 N N . ILE A 1 371 ? 10.855 4.217 6.118 1.00 96.62 371 ILE A N 1
ATOM 3087 C CA . ILE A 1 371 ? 9.559 3.683 6.558 1.00 96.62 371 ILE A CA 1
ATOM 3088 C C . ILE A 1 371 ? 9.015 4.465 7.759 1.00 96.62 371 ILE A C 1
ATOM 3090 O O . ILE A 1 371 ? 7.833 4.796 7.775 1.00 96.62 371 ILE A O 1
ATOM 3094 N N . LEU A 1 372 ? 9.848 4.800 8.748 1.00 96.88 372 LEU A N 1
ATOM 3095 C CA . LEU A 1 372 ? 9.414 5.635 9.870 1.00 96.88 372 LEU A CA 1
ATOM 3096 C C . LEU A 1 372 ? 9.011 7.042 9.409 1.00 96.88 372 LEU A C 1
ATOM 3098 O O . LEU A 1 372 ? 7.987 7.565 9.851 1.00 96.88 372 LEU A O 1
ATOM 3102 N N . ASP A 1 373 ? 9.812 7.651 8.538 1.00 97.38 373 ASP A N 1
ATOM 3103 C CA . ASP A 1 373 ? 9.585 9.017 8.072 1.00 97.38 373 ASP A CA 1
ATOM 3104 C C . ASP A 1 373 ? 8.315 9.115 7.215 1.00 97.38 373 ASP A C 1
ATOM 3106 O O . ASP A 1 373 ? 7.509 10.021 7.436 1.00 97.38 373 ASP A O 1
ATOM 3110 N N . ILE A 1 374 ? 8.048 8.138 6.337 1.00 98.06 374 ILE A N 1
ATOM 3111 C CA . ILE A 1 374 ? 6.794 8.110 5.571 1.00 98.06 374 ILE A CA 1
ATOM 3112 C C . ILE A 1 374 ? 5.578 7.850 6.466 1.00 98.06 374 ILE A C 1
ATOM 3114 O O . ILE A 1 374 ? 4.525 8.404 6.184 1.00 98.06 374 ILE A O 1
ATOM 3118 N N . GLN A 1 375 ? 5.690 7.090 7.568 1.00 98.56 375 GLN A N 1
ATOM 3119 C CA . GLN A 1 375 ? 4.569 6.943 8.514 1.00 98.56 375 GLN A CA 1
ATOM 3120 C C . GLN A 1 375 ? 4.240 8.266 9.211 1.00 98.56 375 GLN A C 1
ATOM 3122 O O . GLN A 1 375 ? 3.074 8.616 9.378 1.00 98.56 375 GLN A O 1
ATOM 3127 N N . LYS A 1 376 ? 5.259 9.039 9.603 1.00 98.38 376 LYS A N 1
ATOM 3128 C CA . LYS A 1 376 ? 5.040 10.376 10.175 1.00 98.38 376 LYS A CA 1
ATOM 3129 C C . LYS A 1 376 ? 4.400 11.311 9.156 1.00 98.38 376 LYS A C 1
ATOM 3131 O O . LYS A 1 376 ? 3.502 12.065 9.516 1.00 98.38 376 LYS A O 1
ATOM 3136 N N . GLN A 1 377 ? 4.863 11.261 7.908 1.00 98.44 377 GLN A N 1
ATOM 3137 C CA . GLN A 1 377 ? 4.322 12.095 6.843 1.00 98.44 377 GLN A CA 1
ATOM 3138 C C . GLN A 1 377 ? 2.895 11.681 6.463 1.00 98.44 377 GLN A C 1
ATOM 3140 O O . GLN A 1 377 ? 2.042 12.547 6.304 1.00 98.44 377 GLN A O 1
ATOM 3145 N N . PHE A 1 378 ? 2.602 10.379 6.429 1.00 98.62 378 PHE A N 1
ATO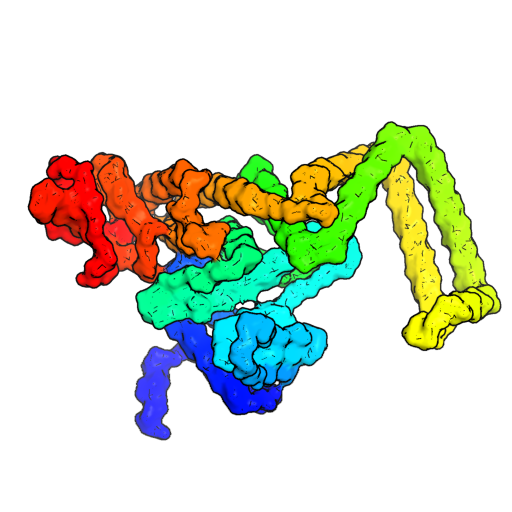M 3146 C CA . PHE A 1 378 ? 1.249 9.846 6.274 1.00 98.62 378 PHE A CA 1
ATOM 3147 C C . PHE A 1 378 ? 0.303 10.413 7.335 1.00 98.62 378 PHE A C 1
ATOM 3149 O O . PHE A 1 378 ? -0.745 10.933 6.979 1.00 98.62 378 PHE A O 1
ATOM 3156 N N . LEU A 1 379 ? 0.685 10.392 8.620 1.00 98.56 379 LEU A N 1
ATOM 3157 C CA . LEU A 1 379 ? -0.163 10.919 9.697 1.00 98.56 379 LEU A CA 1
ATOM 3158 C C . LEU A 1 379 ? -0.446 12.420 9.538 1.00 98.56 379 LEU A C 1
ATOM 3160 O O . LEU A 1 379 ? -1.550 12.859 9.841 1.00 98.56 379 LEU A O 1
ATOM 3164 N N . LYS A 1 380 ? 0.503 13.206 9.011 1.00 98.12 380 LYS A N 1
ATOM 3165 C CA . LYS A 1 380 ? 0.247 14.615 8.672 1.00 98.12 380 LYS A CA 1
ATOM 3166 C C . LYS A 1 380 ? -0.761 14.759 7.532 1.00 98.12 380 LYS A C 1
ATOM 3168 O O . LYS A 1 380 ? -1.670 15.569 7.648 1.00 98.12 380 LYS A O 1
ATOM 3173 N N . CYS A 1 381 ? -0.635 13.975 6.460 1.00 98.38 381 CYS A N 1
ATOM 3174 C CA . CYS A 1 381 ? -1.612 13.987 5.367 1.00 98.38 381 CYS A CA 1
ATOM 3175 C C . CYS A 1 381 ? -2.997 13.513 5.845 1.00 98.38 381 CYS A C 1
ATOM 3177 O O . CYS A 1 381 ? -4.012 14.116 5.514 1.00 98.38 381 CYS A O 1
ATOM 3179 N N . PHE A 1 382 ? -3.046 12.479 6.685 1.00 98.31 382 PHE A N 1
ATOM 3180 C CA . PHE A 1 382 ? -4.289 11.951 7.245 1.00 98.31 382 PHE A CA 1
ATOM 3181 C C . PHE A 1 382 ? -4.982 12.968 8.165 1.00 98.31 382 PHE A C 1
ATOM 3183 O O . PHE A 1 382 ? -6.204 13.088 8.145 1.00 98.31 382 PHE A O 1
ATOM 3190 N N . LYS A 1 383 ? -4.211 13.769 8.916 1.00 98.00 383 LYS A N 1
ATOM 3191 C CA . LYS A 1 383 ? -4.737 14.904 9.692 1.00 98.00 383 LYS A CA 1
ATOM 3192 C C . LYS A 1 383 ? -5.537 15.876 8.821 1.00 98.00 383 LYS A C 1
ATOM 3194 O O . LYS A 1 383 ? -6.632 16.253 9.226 1.00 98.00 383 LYS A O 1
ATOM 3199 N N . VAL A 1 384 ? -5.038 16.208 7.627 1.00 97.06 384 VAL A N 1
ATOM 3200 C CA . VAL A 1 384 ? -5.745 17.082 6.671 1.00 97.06 384 VAL A CA 1
ATOM 3201 C C . VAL A 1 384 ? -7.114 16.494 6.306 1.00 97.06 384 VAL A C 1
ATOM 3203 O O . VAL A 1 384 ? -8.112 17.202 6.381 1.00 97.06 384 VAL A O 1
ATOM 3206 N N . GLN A 1 385 ? -7.202 15.182 6.034 1.00 97.06 385 GLN A N 1
ATOM 3207 C CA . GLN A 1 385 ? -8.491 14.526 5.737 1.00 97.06 385 GLN A CA 1
ATOM 3208 C C . GLN A 1 385 ? -9.495 14.654 6.889 1.00 97.06 385 GLN A C 1
ATOM 3210 O O . GLN A 1 385 ? -10.683 14.855 6.649 1.00 97.06 385 GLN A O 1
ATOM 3215 N N . ILE A 1 386 ? -9.034 14.542 8.138 1.00 98.00 386 ILE A N 1
ATOM 3216 C CA . ILE A 1 386 ? -9.904 14.664 9.315 1.00 98.00 386 ILE A CA 1
ATOM 3217 C C . ILE A 1 386 ? -10.375 16.111 9.494 1.00 98.00 386 ILE A C 1
ATOM 3219 O O . ILE A 1 386 ? -11.549 16.355 9.779 1.00 98.00 386 ILE A O 1
ATOM 3223 N N . GLU A 1 387 ? -9.475 17.078 9.326 1.00 96.31 387 GLU A N 1
ATOM 3224 C CA . GLU A 1 387 ? -9.784 18.501 9.485 1.00 96.31 387 GLU A CA 1
ATOM 3225 C C . GLU A 1 387 ? -10.804 18.978 8.440 1.00 96.31 387 GLU A C 1
ATOM 3227 O O . GLU A 1 387 ? -11.763 19.671 8.801 1.00 96.31 387 GLU A O 1
ATOM 3232 N N . GLU A 1 388 ? -10.662 18.531 7.191 1.00 95.81 388 GLU A N 1
ATOM 3233 C CA . GLU A 1 388 ? -11.553 18.849 6.066 1.00 95.81 388 GLU A CA 1
ATOM 3234 C C . GLU A 1 388 ? -12.870 18.052 6.066 1.00 95.81 388 GLU A C 1
ATOM 3236 O O . GLU A 1 388 ? -13.812 18.407 5.355 1.00 95.81 388 GLU A O 1
ATOM 3241 N N . CYS A 1 389 ? -12.982 16.996 6.877 1.00 97.56 389 CYS A N 1
ATOM 3242 C CA . CYS A 1 389 ? -14.177 16.158 6.929 1.00 97.56 389 CYS A CA 1
ATOM 3243 C C . CYS A 1 389 ? -15.405 16.949 7.412 1.00 97.56 389 CYS A C 1
ATOM 3245 O O . CYS A 1 389 ? -15.389 17.590 8.464 1.00 97.56 389 CYS A O 1
ATOM 3247 N N . THR A 1 390 ? -16.509 16.873 6.668 1.00 96.88 390 THR A N 1
ATOM 3248 C CA . THR A 1 390 ? -17.774 17.551 7.016 1.00 96.88 390 THR A CA 1
ATOM 3249 C C . THR A 1 390 ? -18.962 16.599 7.118 1.00 96.88 390 THR A C 1
ATOM 3251 O O . THR A 1 390 ? -19.950 16.919 7.780 1.00 96.88 390 THR A O 1
ATOM 3254 N N . LEU A 1 391 ? -18.878 15.417 6.503 1.00 97.44 391 LEU A N 1
ATOM 3255 C CA . LEU A 1 391 ? -19.960 14.441 6.481 1.00 97.44 391 LEU A CA 1
ATOM 3256 C C . LEU A 1 391 ? -19.792 13.406 7.593 1.00 97.44 391 LEU A C 1
ATOM 3258 O O . LEU A 1 391 ? -18.706 12.879 7.824 1.00 97.44 391 LEU A O 1
ATOM 3262 N N . LYS A 1 392 ? -20.904 13.055 8.252 1.00 96.88 392 LYS A N 1
ATOM 3263 C CA . LYS A 1 392 ? -20.907 12.020 9.298 1.00 96.88 392 LYS A CA 1
ATOM 3264 C C . LYS A 1 392 ? -20.408 10.670 8.789 1.00 96.88 392 LYS A C 1
ATOM 3266 O O . LYS A 1 392 ? -19.657 10.000 9.484 1.00 96.88 392 LYS A O 1
ATOM 3271 N N . LYS A 1 393 ? -20.845 10.272 7.590 1.00 95.75 393 LYS A N 1
ATOM 3272 C CA . LYS A 1 393 ? -20.482 8.986 6.986 1.00 95.75 393 LYS A CA 1
ATOM 3273 C C . LYS A 1 393 ? -18.968 8.891 6.772 1.00 95.75 393 LYS A C 1
ATOM 3275 O O . LYS A 1 393 ? -18.359 7.938 7.236 1.00 95.75 393 LYS A O 1
ATOM 3280 N N . ASP A 1 394 ? -18.374 9.919 6.178 1.00 96.75 394 ASP A N 1
ATOM 3281 C CA . ASP A 1 394 ? -16.933 9.970 5.916 1.00 96.75 394 ASP A CA 1
ATOM 3282 C C . ASP A 1 394 ? -16.128 9.963 7.223 1.00 96.75 394 ASP A C 1
ATOM 3284 O O . ASP A 1 394 ? -15.088 9.320 7.318 1.00 96.75 394 ASP A O 1
ATOM 3288 N N . MET A 1 395 ? -16.642 10.604 8.277 1.00 98.19 395 MET A N 1
ATOM 3289 C CA . MET A 1 395 ? -16.024 10.559 9.604 1.00 98.19 395 MET A CA 1
ATOM 3290 C C . MET A 1 395 ? -16.035 9.143 10.204 1.00 98.19 395 MET A C 1
ATOM 3292 O O . MET A 1 395 ? -15.059 8.737 10.836 1.00 98.19 395 MET A O 1
ATOM 3296 N N . ILE A 1 396 ? -17.108 8.369 9.998 1.00 97.62 396 ILE A N 1
ATOM 3297 C CA . ILE A 1 396 ? -17.142 6.948 10.377 1.00 97.62 396 ILE A CA 1
ATOM 3298 C C . ILE A 1 396 ? -16.073 6.187 9.586 1.00 97.62 396 ILE A C 1
ATOM 3300 O O . ILE A 1 396 ? -15.288 5.453 10.184 1.00 97.62 396 ILE A O 1
ATOM 3304 N N . ASP A 1 397 ? -15.986 6.397 8.272 1.00 97.56 397 ASP A N 1
ATOM 3305 C CA . ASP A 1 397 ? -14.983 5.736 7.433 1.00 97.56 397 ASP A CA 1
ATOM 3306 C C . ASP A 1 397 ? -13.548 6.061 7.893 1.00 97.56 397 ASP A C 1
ATOM 3308 O O . ASP A 1 397 ? -12.756 5.137 8.085 1.00 97.56 397 ASP A O 1
ATOM 3312 N N . LEU A 1 398 ? -13.242 7.321 8.226 1.00 98.44 398 LEU A N 1
ATOM 3313 C CA . LEU A 1 398 ? -11.944 7.735 8.780 1.00 98.44 398 LEU A CA 1
ATOM 3314 C C . LEU A 1 398 ? -11.615 7.063 10.126 1.00 98.44 398 LEU A C 1
ATOM 3316 O O . LEU A 1 398 ? -10.460 6.703 10.371 1.00 98.44 398 LEU A O 1
ATOM 3320 N N . ILE A 1 399 ? -12.606 6.860 11.006 1.00 98.50 399 ILE A N 1
ATOM 3321 C CA . ILE A 1 399 ? -12.414 6.121 12.269 1.00 98.50 399 ILE A CA 1
ATOM 3322 C C . ILE A 1 399 ? -11.989 4.677 11.975 1.00 98.50 399 ILE A C 1
ATOM 3324 O O . ILE A 1 399 ? -11.032 4.168 12.569 1.00 98.50 399 ILE A O 1
ATOM 3328 N N . TYR A 1 400 ? -12.680 4.025 11.041 1.00 98.06 400 TYR A N 1
ATOM 3329 C CA . TYR A 1 400 ? -12.386 2.659 10.616 1.00 98.06 400 TYR A CA 1
ATOM 3330 C C . TYR A 1 400 ? -11.010 2.530 9.962 1.00 98.06 400 TYR A C 1
ATOM 3332 O O . TYR A 1 400 ? -10.237 1.637 10.313 1.00 98.06 400 TYR A O 1
ATOM 3340 N N . GLU A 1 401 ? -10.692 3.441 9.049 1.00 98.44 401 GLU A N 1
ATOM 3341 C CA . GLU A 1 401 ? -9.420 3.516 8.336 1.00 98.44 401 GLU A CA 1
ATOM 3342 C C . GLU A 1 401 ? -8.239 3.706 9.281 1.00 98.44 401 GLU A C 1
ATOM 3344 O O . GLU A 1 401 ? -7.249 2.974 9.202 1.00 98.44 401 GLU A O 1
ATOM 3349 N N . TYR A 1 402 ? -8.354 4.637 10.229 1.00 98.56 402 TYR A N 1
ATOM 3350 C CA . TYR A 1 402 ? -7.292 4.871 11.195 1.00 98.56 402 TYR A CA 1
ATOM 3351 C C . TYR A 1 402 ? -7.122 3.694 12.159 1.00 98.56 402 TYR A C 1
ATOM 3353 O O . TYR A 1 402 ? -5.995 3.294 12.466 1.00 98.56 402 TYR A O 1
ATOM 3361 N N . ARG A 1 403 ? -8.227 3.077 12.600 1.00 97.75 403 ARG A N 1
ATOM 3362 C CA . ARG A 1 403 ? -8.166 1.831 13.371 1.00 97.75 403 ARG A CA 1
ATOM 3363 C C . ARG A 1 403 ? -7.426 0.750 12.588 1.00 97.75 403 ARG A C 1
ATOM 3365 O O . ARG A 1 403 ? -6.491 0.162 13.123 1.00 97.75 403 ARG A O 1
ATOM 3372 N N . TYR A 1 404 ? -7.802 0.508 11.334 1.00 97.62 404 TYR A N 1
ATOM 3373 C CA . TYR A 1 404 ? -7.136 -0.469 10.475 1.00 97.62 404 TYR A CA 1
ATOM 3374 C C . TYR A 1 404 ? -5.631 -0.177 10.349 1.00 97.62 404 TYR A C 1
ATOM 3376 O O . TYR A 1 404 ? -4.807 -1.052 10.626 1.00 97.62 404 TYR A O 1
ATOM 3384 N N . TYR A 1 405 ? -5.264 1.076 10.058 1.00 98.25 405 TYR A N 1
ATOM 3385 C CA . TYR A 1 405 ? -3.875 1.537 9.978 1.00 98.25 405 TYR A CA 1
ATOM 3386 C C . TYR A 1 405 ? -3.067 1.204 11.241 1.00 98.25 405 TYR A C 1
ATOM 3388 O O . TYR A 1 405 ? -1.948 0.693 11.162 1.00 98.25 405 TYR A O 1
ATOM 3396 N N . ARG A 1 406 ? -3.642 1.412 12.430 1.00 97.19 406 ARG A N 1
ATOM 3397 C CA . ARG A 1 406 ? -2.981 1.117 13.713 1.00 97.19 406 ARG A CA 1
ATOM 3398 C C . ARG A 1 406 ? -2.636 -0.360 13.905 1.00 97.19 406 ARG A C 1
ATOM 3400 O O . ARG A 1 406 ? -1.674 -0.669 14.619 1.00 97.19 406 ARG A O 1
ATOM 3407 N N . PHE A 1 407 ? -3.383 -1.261 13.272 1.00 96.06 407 PHE A N 1
ATOM 3408 C CA . PHE A 1 407 ? -3.129 -2.699 13.295 1.00 96.06 407 PHE A CA 1
ATOM 3409 C C . PHE A 1 407 ? -2.206 -3.188 12.179 1.00 96.06 407 PHE A C 1
ATOM 3411 O O . PHE A 1 407 ? -1.800 -4.348 12.230 1.00 96.06 407 PHE A O 1
ATOM 3418 N N . LEU A 1 408 ? -1.804 -2.342 11.228 1.00 96.12 408 LEU A N 1
ATOM 3419 C CA . LEU A 1 408 ? -0.800 -2.729 10.243 1.00 96.12 408 LEU A CA 1
ATOM 3420 C C . LEU A 1 408 ? 0.517 -3.096 10.929 1.00 96.12 408 LEU A C 1
ATOM 3422 O O . LEU A 1 408 ? 0.956 -2.452 11.888 1.00 96.12 408 LEU A O 1
ATOM 3426 N N . LYS A 1 409 ? 1.165 -4.145 10.419 1.00 95.12 409 LYS A N 1
ATOM 3427 C CA . LYS A 1 409 ? 2.516 -4.524 10.834 1.00 95.12 409 LYS A CA 1
ATOM 3428 C C . LYS A 1 409 ? 3.486 -3.409 10.444 1.00 95.12 409 LYS A C 1
ATOM 3430 O O . LYS A 1 409 ? 3.542 -3.005 9.288 1.00 95.12 409 LYS A O 1
ATOM 3435 N N . TYR A 1 410 ? 4.259 -2.930 11.414 1.00 93.62 410 TYR A N 1
ATOM 3436 C CA . TYR A 1 410 ? 5.366 -2.002 11.181 1.00 93.62 410 TYR A CA 1
ATOM 3437 C C . TYR A 1 410 ? 6.661 -2.771 10.894 1.00 93.62 410 TYR A C 1
ATOM 3439 O O . TYR A 1 410 ? 7.456 -2.403 10.034 1.00 93.62 410 TYR A O 1
ATOM 3447 N N . ASN A 1 411 ? 6.866 -3.864 11.626 1.00 91.12 411 ASN A N 1
ATOM 3448 C CA . ASN A 1 411 ? 7.908 -4.855 11.392 1.00 91.12 411 ASN A CA 1
ATOM 3449 C C . ASN A 1 411 ? 7.394 -6.230 11.856 1.00 91.12 411 ASN A C 1
ATOM 3451 O O . ASN A 1 411 ? 6.211 -6.381 12.158 1.00 91.12 411 ASN A O 1
ATOM 3455 N N . LYS A 1 412 ? 8.267 -7.242 11.916 1.00 89.19 412 LYS A N 1
ATOM 3456 C CA . LYS A 1 412 ? 7.874 -8.606 12.316 1.00 89.19 412 LYS A CA 1
ATOM 3457 C C . LYS A 1 412 ? 7.238 -8.671 13.710 1.00 89.19 412 LYS A C 1
ATOM 3459 O O . LYS A 1 412 ? 6.305 -9.438 13.933 1.00 89.19 412 LYS A O 1
ATOM 3464 N N . GLU A 1 413 ? 7.728 -7.854 14.635 1.00 89.81 413 GLU A N 1
ATOM 3465 C CA . GLU A 1 413 ? 7.349 -7.897 16.046 1.00 89.81 413 GLU A CA 1
ATOM 3466 C C . GLU A 1 413 ? 6.171 -6.977 16.352 1.00 89.81 413 GLU A C 1
ATOM 3468 O O . GLU A 1 413 ? 5.271 -7.366 17.086 1.00 89.81 413 GLU A O 1
ATOM 3473 N N . LYS A 1 414 ? 6.175 -5.768 15.783 1.00 92.94 414 LYS A N 1
ATOM 3474 C CA . LYS A 1 414 ? 5.320 -4.666 16.223 1.00 92.94 414 LYS A CA 1
ATOM 3475 C C . LYS A 1 414 ? 4.365 -4.200 15.145 1.00 92.94 414 LYS A C 1
ATOM 3477 O O . LYS A 1 414 ? 4.733 -4.088 13.971 1.00 92.94 414 LYS A O 1
ATOM 3482 N N . ASN A 1 415 ? 3.174 -3.821 15.579 1.00 95.31 415 ASN A N 1
ATOM 3483 C CA . ASN A 1 415 ? 2.215 -3.087 14.766 1.00 95.31 415 ASN A CA 1
ATOM 3484 C C . ASN A 1 415 ? 2.426 -1.571 14.931 1.00 95.31 415 ASN A C 1
ATOM 3486 O O . ASN A 1 415 ? 3.174 -1.118 15.802 1.00 95.31 415 ASN A O 1
ATOM 3490 N N . ILE A 1 416 ? 1.769 -0.760 14.101 1.00 96.69 416 ILE A N 1
ATOM 3491 C CA . ILE A 1 416 ? 1.890 0.705 14.148 1.00 96.69 416 ILE A CA 1
ATOM 3492 C C . ILE A 1 416 ? 1.537 1.269 15.530 1.00 96.69 416 ILE A C 1
ATOM 3494 O O . ILE A 1 416 ? 2.257 2.131 16.040 1.00 96.69 416 ILE A O 1
ATOM 3498 N N . LYS A 1 417 ? 0.482 0.751 16.172 1.00 94.94 417 LYS A N 1
ATOM 3499 C CA . LYS A 1 417 ? 0.072 1.184 17.518 1.00 94.94 417 LYS A CA 1
ATOM 3500 C C . LYS A 1 417 ? 1.112 0.931 18.615 1.00 94.94 417 LYS A C 1
ATOM 3502 O O . LYS A 1 417 ? 1.082 1.610 19.632 1.00 94.94 417 LYS A O 1
ATOM 3507 N N . GLU A 1 418 ? 2.026 -0.015 18.407 1.00 95.94 418 GLU A N 1
ATOM 3508 C CA . GLU A 1 418 ? 3.087 -0.392 19.355 1.00 95.94 418 GLU A CA 1
ATOM 3509 C C . GLU A 1 418 ? 4.411 0.336 19.070 1.00 95.94 418 GLU A C 1
ATOM 3511 O O . GLU A 1 418 ? 5.404 0.178 19.793 1.00 95.94 418 GLU A O 1
ATOM 3516 N N . ASN A 1 419 ? 4.471 1.127 17.996 1.00 94.94 419 ASN A N 1
ATOM 3517 C CA . ASN A 1 419 ? 5.680 1.836 17.624 1.00 94.94 419 ASN A CA 1
ATOM 3518 C C . ASN A 1 419 ? 5.850 3.120 18.449 1.00 94.94 419 ASN A C 1
ATOM 3520 O O . ASN A 1 419 ? 5.287 4.168 18.134 1.00 94.94 419 ASN A O 1
ATOM 3524 N N . ARG A 1 420 ? 6.755 3.063 19.435 1.00 95.31 420 ARG A N 1
ATOM 3525 C CA . ARG A 1 420 ? 7.094 4.199 20.310 1.00 95.31 420 ARG A CA 1
ATOM 3526 C C . ARG A 1 420 ? 7.470 5.493 19.579 1.00 95.31 420 ARG A C 1
ATOM 3528 O O . ARG A 1 420 ? 7.248 6.573 20.116 1.00 95.31 420 ARG A O 1
ATOM 3535 N N . TYR A 1 421 ? 8.035 5.404 18.372 1.00 95.69 421 TYR A N 1
ATOM 3536 C CA . TYR A 1 421 ? 8.447 6.574 17.588 1.00 95.69 421 TYR A CA 1
ATOM 3537 C C . TYR A 1 421 ? 7.272 7.299 16.916 1.00 95.69 421 TYR A C 1
ATOM 3539 O O . TYR A 1 421 ? 7.469 8.390 16.380 1.00 95.69 421 TYR A O 1
ATOM 3547 N N . LEU A 1 422 ? 6.078 6.698 16.946 1.00 96.69 422 LEU A N 1
ATOM 3548 C CA . LEU A 1 422 ? 4.832 7.248 16.417 1.00 96.69 422 LEU A CA 1
ATOM 3549 C C . LEU A 1 422 ? 3.829 7.607 17.523 1.00 96.69 422 LEU A C 1
ATOM 3551 O O . LEU A 1 422 ? 2.776 8.152 17.217 1.00 96.69 422 LEU A O 1
ATOM 3555 N N . ASN A 1 423 ? 4.131 7.343 18.802 1.00 94.81 423 ASN A N 1
ATOM 3556 C CA . ASN A 1 423 ? 3.188 7.547 19.909 1.00 94.81 423 ASN A CA 1
ATOM 3557 C C . ASN A 1 423 ? 2.622 8.970 19.960 1.00 94.81 423 ASN A C 1
ATOM 3559 O O . ASN A 1 423 ? 1.415 9.136 20.105 1.00 94.81 423 ASN A O 1
ATOM 3563 N N . LYS A 1 424 ? 3.477 9.992 19.814 1.00 96.12 424 LYS A N 1
ATOM 3564 C CA . LYS A 1 424 ? 3.044 11.396 19.859 1.00 96.12 424 LYS A CA 1
ATOM 3565 C C . LYS A 1 424 ? 2.058 11.705 18.730 1.00 96.12 424 LYS A C 1
ATOM 3567 O O . LYS A 1 424 ? 0.987 12.238 18.988 1.00 96.12 424 LYS A O 1
ATOM 3572 N N . GLN A 1 425 ? 2.416 11.340 17.502 1.00 96.94 425 GLN A N 1
ATOM 3573 C CA . GLN A 1 425 ? 1.598 11.574 16.314 1.00 96.94 425 GLN A CA 1
ATOM 3574 C C . GLN A 1 425 ? 0.292 10.774 16.377 1.00 96.94 425 GLN A C 1
ATOM 3576 O O . GLN A 1 425 ? -0.768 11.309 16.088 1.00 96.94 425 GLN A O 1
ATOM 3581 N N . ASN A 1 426 ? 0.343 9.517 16.823 1.00 96.31 426 ASN A N 1
ATOM 3582 C CA . ASN A 1 426 ? -0.848 8.685 16.976 1.00 96.31 426 ASN A CA 1
ATOM 3583 C C . ASN A 1 426 ? -1.832 9.282 17.993 1.00 96.31 426 ASN A C 1
ATOM 3585 O O . ASN A 1 426 ? -3.035 9.292 17.747 1.00 96.31 426 ASN A O 1
ATOM 3589 N N . GLN A 1 427 ? -1.329 9.791 19.121 1.00 95.31 427 GLN A N 1
ATOM 3590 C CA . GLN A 1 427 ? -2.159 10.449 20.133 1.00 95.31 427 GLN A CA 1
ATOM 3591 C C . GLN A 1 427 ? -2.764 11.759 19.621 1.00 95.31 427 GLN A C 1
ATOM 3593 O O . GLN A 1 427 ? -3.918 12.053 19.920 1.00 95.31 427 GLN A O 1
ATOM 3598 N N . GLU A 1 428 ? -2.021 12.521 18.817 1.00 96.56 428 GLU A N 1
ATOM 3599 C CA . GLU A 1 428 ? -2.548 13.710 18.145 1.00 96.56 428 GLU A CA 1
ATOM 3600 C C . GLU A 1 428 ? -3.705 13.355 17.200 1.00 96.56 428 GLU A C 1
ATOM 3602 O O . GLU A 1 428 ? -4.767 13.966 17.288 1.00 96.56 428 GLU A O 1
ATOM 3607 N N . ILE A 1 429 ? -3.546 12.327 16.363 1.00 98.19 429 ILE A N 1
ATOM 3608 C CA . ILE A 1 429 ? -4.608 11.888 15.448 1.00 98.19 429 ILE A CA 1
ATOM 3609 C C . ILE A 1 429 ? -5.836 11.379 16.204 1.00 98.19 429 ILE A C 1
ATOM 3611 O O . ILE A 1 429 ? -6.946 11.787 15.876 1.00 98.19 429 ILE A O 1
ATOM 3615 N N . ILE A 1 430 ? -5.659 10.567 17.253 1.00 97.56 430 ILE A N 1
ATOM 3616 C CA . ILE A 1 430 ? -6.772 10.106 18.104 1.00 97.56 430 ILE A CA 1
ATOM 3617 C C . ILE A 1 430 ? -7.563 11.300 18.649 1.00 97.56 430 ILE A C 1
ATOM 3619 O O . ILE A 1 430 ? -8.790 11.317 18.555 1.00 97.56 430 ILE A O 1
ATOM 3623 N N . ASN A 1 431 ? -6.869 12.312 19.179 1.00 96.19 431 ASN A N 1
ATOM 3624 C CA . ASN A 1 431 ? -7.512 13.505 19.733 1.00 96.19 431 ASN A CA 1
ATOM 3625 C C . ASN A 1 431 ? -8.353 14.237 18.690 1.00 96.19 431 ASN A C 1
ATOM 3627 O O . ASN A 1 431 ? -9.488 14.618 18.968 1.00 96.19 431 ASN A O 1
ATOM 3631 N N . ILE A 1 432 ? -7.784 14.450 17.504 1.00 97.38 432 ILE A N 1
ATOM 3632 C CA . ILE A 1 432 ? -8.441 15.211 16.442 1.00 97.38 432 ILE A CA 1
ATOM 3633 C C . ILE A 1 432 ? -9.644 14.431 15.904 1.00 97.38 432 ILE A C 1
ATOM 3635 O O . ILE A 1 432 ? -10.705 15.026 15.734 1.00 97.38 432 ILE A O 1
ATOM 3639 N N . ILE A 1 433 ? -9.522 13.111 15.715 1.00 98.25 433 ILE A N 1
ATOM 3640 C CA . ILE A 1 433 ? -10.641 12.255 15.296 1.00 98.25 433 ILE A CA 1
ATOM 3641 C C . ILE A 1 433 ? -11.779 12.312 16.314 1.00 98.25 433 ILE A C 1
ATOM 3643 O O . ILE A 1 433 ? -12.913 12.553 15.916 1.00 98.25 433 ILE A O 1
ATOM 3647 N N . ILE A 1 434 ? -11.498 12.113 17.609 1.00 97.12 434 ILE A N 1
ATOM 3648 C CA . ILE A 1 434 ? -12.535 12.137 18.654 1.00 97.12 434 ILE A CA 1
ATOM 3649 C C . ILE A 1 434 ? -13.242 13.491 18.656 1.00 97.12 434 ILE A C 1
ATOM 3651 O O . ILE A 1 434 ? -14.463 13.538 18.541 1.00 97.12 434 ILE A O 1
ATOM 3655 N N . LYS A 1 435 ? -12.478 14.587 18.702 1.00 95.38 435 LYS A N 1
ATOM 3656 C CA . LYS A 1 435 ? -13.036 15.941 18.710 1.00 95.38 435 LYS A CA 1
ATOM 3657 C C . LYS A 1 435 ? -13.934 16.190 17.494 1.00 95.38 435 LYS A C 1
ATOM 3659 O O . LYS A 1 435 ? -15.073 16.624 17.645 1.00 95.38 435 LYS A O 1
ATOM 3664 N N . LYS A 1 436 ? -13.448 15.870 16.292 1.00 97.38 436 LYS A N 1
ATOM 3665 C CA . LYS A 1 436 ? -14.201 16.052 15.046 1.00 97.38 436 LYS A CA 1
ATOM 3666 C C . LYS A 1 436 ? -15.451 15.166 14.995 1.00 97.38 436 LYS A C 1
ATOM 3668 O O . LYS A 1 436 ? -16.509 15.607 14.552 1.00 97.38 436 LYS A O 1
ATOM 3673 N N . ALA A 1 437 ? -15.356 13.930 15.478 1.00 97.38 437 ALA A N 1
ATOM 3674 C CA . ALA A 1 437 ? -16.477 13.001 15.536 1.00 97.38 437 ALA A CA 1
ATOM 3675 C C . ALA A 1 437 ? -17.564 13.454 16.524 1.00 97.38 437 ALA A C 1
ATOM 3677 O O . ALA A 1 437 ? -18.746 13.276 16.236 1.00 97.38 437 ALA A O 1
ATOM 3678 N N . GLU A 1 438 ? -17.204 14.075 17.648 1.00 95.12 438 GLU A N 1
ATOM 3679 C CA . GLU A 1 438 ? -18.170 14.692 18.567 1.00 95.12 438 GLU A CA 1
ATOM 3680 C C . GLU A 1 438 ? -18.850 15.917 17.941 1.00 95.12 438 GLU A C 1
ATOM 3682 O O . GLU A 1 438 ? -20.077 16.033 17.985 1.00 95.12 438 GLU A O 1
ATOM 3687 N N . GLU A 1 439 ? -18.078 16.803 17.298 1.00 95.38 439 GLU A N 1
ATOM 3688 C CA . GLU A 1 439 ? -18.597 17.980 16.579 1.00 95.38 439 GLU A CA 1
ATOM 3689 C C . GLU A 1 439 ? -19.625 17.577 15.509 1.00 95.38 439 GLU A C 1
ATOM 3691 O O . GLU A 1 439 ? -20.697 18.178 15.396 1.00 95.38 439 GLU A O 1
ATOM 3696 N N . LEU A 1 440 ? -19.330 16.509 14.762 1.00 96.94 440 LEU A N 1
ATOM 3697 C CA . LEU A 1 440 ? -20.214 15.949 13.742 1.00 96.94 440 LEU A CA 1
ATOM 3698 C C . LEU A 1 440 ? -21.311 15.039 14.314 1.00 96.94 440 LEU A C 1
ATOM 3700 O O . LEU A 1 440 ? -22.130 14.531 13.547 1.00 96.94 440 LEU A O 1
ATOM 3704 N N . LYS A 1 441 ? -21.385 14.837 15.637 1.00 95.81 441 LYS A N 1
ATOM 3705 C CA . LYS A 1 441 ? -22.339 13.926 16.295 1.00 95.81 441 LYS A CA 1
ATOM 3706 C C . LYS A 1 441 ? -22.308 12.517 15.686 1.00 95.81 441 LYS A C 1
ATOM 3708 O O . LYS A 1 441 ? -23.354 11.984 15.304 1.00 95.81 441 LYS A O 1
ATOM 3713 N N . VAL A 1 442 ? -21.105 11.986 15.508 1.00 96.62 442 VAL A N 1
ATOM 3714 C CA . VAL A 1 442 ? -20.801 10.603 15.107 1.00 96.62 442 VAL A CA 1
ATOM 3715 C C . VAL A 1 442 ? -20.532 9.761 16.350 1.00 96.62 442 VAL A C 1
ATOM 3717 O O . VAL A 1 442 ? -21.034 8.645 16.442 1.00 96.62 442 VAL A O 1
ATOM 3720 N N . LEU A 1 443 ? -19.783 10.312 17.310 1.00 94.94 443 LEU A N 1
ATOM 3721 C CA . LEU A 1 443 ? -19.550 9.706 18.618 1.00 94.94 443 LEU A CA 1
ATOM 3722 C C . LEU A 1 443 ? -20.316 10.466 19.703 1.00 94.94 443 LEU A C 1
ATOM 3724 O O . LEU A 1 443 ? -20.383 11.696 19.682 1.00 94.94 443 LEU A O 1
ATOM 3728 N N . GLU A 1 444 ? -20.882 9.720 20.648 1.00 89.50 444 GLU A N 1
ATOM 3729 C CA . GLU A 1 444 ? -21.519 10.270 21.841 1.00 89.50 444 GLU A CA 1
ATOM 3730 C C . GLU A 1 444 ? -20.460 10.718 22.851 1.00 89.50 444 GLU A C 1
ATOM 3732 O O . GLU A 1 444 ? -19.515 9.986 23.158 1.00 89.50 444 GLU A O 1
ATOM 3737 N N . LYS A 1 445 ? -20.658 11.908 23.424 1.00 87.81 445 LYS A N 1
ATOM 3738 C CA . LYS A 1 445 ? -19.819 12.417 24.510 1.00 87.81 445 LYS A CA 1
ATOM 3739 C C . LYS A 1 445 ? -20.227 11.768 25.833 1.00 87.81 445 LYS A C 1
ATOM 3741 O O . LYS A 1 445 ? -21.319 12.002 26.346 1.00 87.81 445 LYS A O 1
ATOM 3746 N N . ILE A 1 446 ? -19.333 10.974 26.416 1.00 84.06 446 ILE A N 1
ATOM 3747 C CA . ILE A 1 446 ? -19.610 10.134 27.594 1.00 84.06 446 ILE A CA 1
ATOM 3748 C C . ILE A 1 446 ? -19.333 10.887 28.899 1.00 84.06 446 ILE A C 1
ATOM 3750 O O . ILE A 1 446 ? -20.000 10.657 29.910 1.00 84.06 446 ILE A O 1
ATOM 3754 N N . SER A 1 447 ? -18.354 11.796 28.891 1.00 82.75 447 SER A N 1
ATOM 3755 C CA . SER A 1 447 ? -18.012 12.624 30.050 1.00 82.75 447 SER A CA 1
ATOM 3756 C C . SER A 1 447 ? -17.783 14.080 29.665 1.00 82.75 447 SER A C 1
ATOM 3758 O O . SER A 1 447 ? -17.252 14.395 28.601 1.00 82.75 447 SER A O 1
ATOM 3760 N N . ASN A 1 448 ? -18.133 14.986 30.580 1.00 81.44 448 ASN A N 1
ATOM 3761 C CA . ASN A 1 448 ? -17.768 16.399 30.471 1.00 81.44 448 ASN A CA 1
ATOM 3762 C C . ASN A 1 448 ? -16.277 16.641 30.741 1.00 81.44 448 ASN A C 1
ATOM 3764 O O . ASN A 1 448 ? -15.761 17.685 30.353 1.00 81.44 448 ASN A O 1
ATOM 3768 N N . ASN A 1 449 ? -15.587 15.693 31.382 1.00 83.75 449 ASN A N 1
ATOM 3769 C CA . ASN A 1 449 ? -14.138 15.725 31.508 1.00 83.75 449 ASN A CA 1
ATOM 3770 C C . ASN A 1 449 ? -13.508 15.212 30.203 1.00 83.75 449 ASN A C 1
ATOM 3772 O O . ASN A 1 449 ? -13.684 14.046 29.846 1.00 83.75 449 ASN A O 1
ATOM 3776 N N . GLU A 1 450 ? -12.777 16.083 29.505 1.00 82.56 450 GLU A N 1
ATOM 3777 C CA . GLU A 1 450 ? -12.172 15.780 28.202 1.00 82.56 450 GLU A CA 1
ATOM 3778 C C . GLU A 1 450 ? -11.165 14.626 28.263 1.00 82.56 450 GLU A C 1
ATOM 3780 O O . GLU A 1 450 ? -11.148 13.781 27.369 1.00 82.56 450 GLU A O 1
ATOM 3785 N N . GLU A 1 451 ? -10.365 14.544 29.328 1.00 83.62 451 GLU A N 1
ATOM 3786 C CA . GLU A 1 451 ? -9.371 13.485 29.505 1.00 83.62 451 GLU A CA 1
ATOM 3787 C C . GLU A 1 451 ? -10.047 12.120 29.679 1.00 83.62 451 GLU A C 1
ATOM 3789 O O . GLU A 1 451 ? -9.690 11.154 29.005 1.00 83.62 451 GLU A O 1
ATOM 3794 N N . TYR A 1 452 ? -11.079 12.044 30.522 1.00 83.56 452 TYR A N 1
ATOM 3795 C CA . TYR A 1 452 ? -11.824 10.801 30.743 1.00 83.56 452 TYR A CA 1
ATOM 3796 C C . TYR A 1 452 ? -12.584 10.363 29.502 1.00 83.56 452 TYR A C 1
ATOM 3798 O O . TYR A 1 452 ? -12.538 9.193 29.125 1.00 83.56 452 TYR A O 1
ATOM 3806 N N . ASN A 1 453 ? -13.255 11.309 28.851 1.00 87.12 453 ASN A N 1
ATOM 3807 C CA . ASN A 1 453 ? -13.979 11.049 27.621 1.00 87.12 453 ASN A CA 1
ATOM 3808 C C . ASN A 1 453 ? -13.048 10.488 26.541 1.00 87.12 453 ASN A C 1
ATOM 3810 O O . ASN A 1 453 ? -13.349 9.466 25.927 1.00 87.12 453 ASN A O 1
ATOM 3814 N N . LYS A 1 454 ? -11.864 11.091 26.389 1.00 87.25 454 LYS A N 1
ATOM 3815 C CA . LYS A 1 454 ? -10.836 10.605 25.476 1.00 87.25 454 LYS A CA 1
ATOM 3816 C C . LYS A 1 454 ? -10.386 9.182 25.818 1.00 87.25 454 LYS A C 1
ATOM 3818 O O . LYS A 1 454 ? -10.352 8.347 24.922 1.00 87.25 454 LYS A O 1
ATOM 3823 N N . ILE A 1 455 ? -10.039 8.900 27.078 1.00 87.12 455 ILE A N 1
ATOM 3824 C CA . ILE A 1 455 ? -9.551 7.572 27.501 1.00 87.12 455 ILE A CA 1
ATOM 3825 C C . ILE A 1 455 ? -10.574 6.474 27.183 1.00 87.12 455 ILE A C 1
ATOM 3827 O O . ILE A 1 455 ? -10.185 5.375 26.786 1.00 87.12 455 ILE A O 1
ATOM 3831 N N . ILE A 1 456 ? -11.867 6.770 27.348 1.00 88.19 456 ILE A N 1
ATOM 3832 C CA . ILE A 1 456 ? -12.952 5.835 27.033 1.00 88.19 456 ILE A CA 1
ATOM 3833 C C . ILE A 1 456 ? -13.088 5.652 25.514 1.00 88.19 456 ILE A C 1
ATOM 3835 O O . ILE A 1 456 ? -13.169 4.531 25.019 1.00 88.19 456 ILE A O 1
ATOM 3839 N N . LEU A 1 457 ? -13.105 6.746 24.750 1.00 92.12 457 LEU A N 1
ATOM 3840 C CA . LEU A 1 457 ? -13.315 6.682 23.302 1.00 92.12 457 LEU A CA 1
ATOM 3841 C C . LEU A 1 457 ? -12.098 6.146 22.536 1.00 92.12 457 LEU A C 1
ATOM 3843 O O . LEU A 1 457 ? -12.268 5.579 21.462 1.00 92.12 457 LEU A O 1
ATOM 3847 N N . GLU A 1 458 ? -10.879 6.260 23.069 1.00 92.69 458 GLU A N 1
ATOM 3848 C CA . GLU A 1 458 ? -9.651 5.778 22.419 1.00 92.69 458 GLU A CA 1
ATOM 3849 C C . GLU A 1 458 ? -9.681 4.267 22.114 1.00 92.69 458 GLU A C 1
ATOM 3851 O O . GLU A 1 458 ? -9.039 3.802 21.165 1.00 92.69 458 GLU A O 1
ATOM 3856 N N . GLU A 1 459 ? -10.441 3.483 22.881 1.00 90.50 459 GLU A N 1
ATOM 3857 C CA . GLU A 1 459 ? -10.482 2.028 22.727 1.00 90.50 459 GLU A CA 1
ATOM 3858 C C . GLU A 1 459 ? -11.084 1.578 21.386 1.00 90.50 459 GLU A C 1
ATOM 3860 O O . GLU A 1 459 ? -10.703 0.527 20.863 1.00 90.50 459 GLU A O 1
ATOM 3865 N N . ILE A 1 460 ? -11.911 2.411 20.735 1.00 93.81 460 ILE A N 1
ATOM 3866 C CA . ILE A 1 460 ? -12.445 2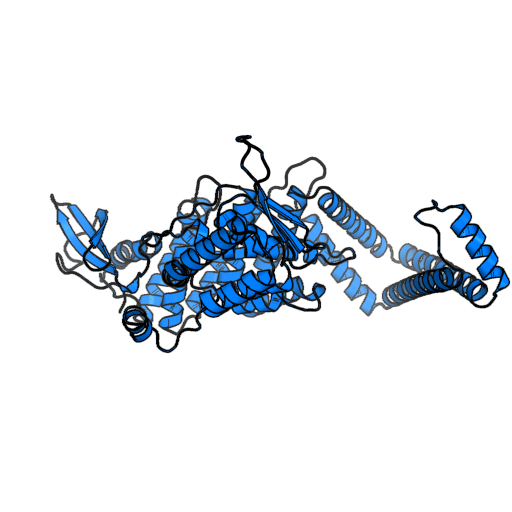.114 19.392 1.00 93.81 460 ILE A CA 1
ATOM 3867 C C . ILE A 1 460 ? -11.325 1.912 18.361 1.00 93.81 460 ILE A C 1
ATOM 3869 O O . ILE A 1 460 ? -11.500 1.187 17.386 1.00 93.81 460 ILE A O 1
ATOM 3873 N N . PHE A 1 461 ? -10.147 2.502 18.589 1.00 95.44 461 PHE A N 1
ATOM 3874 C CA . PHE A 1 461 ? -8.982 2.362 17.717 1.00 95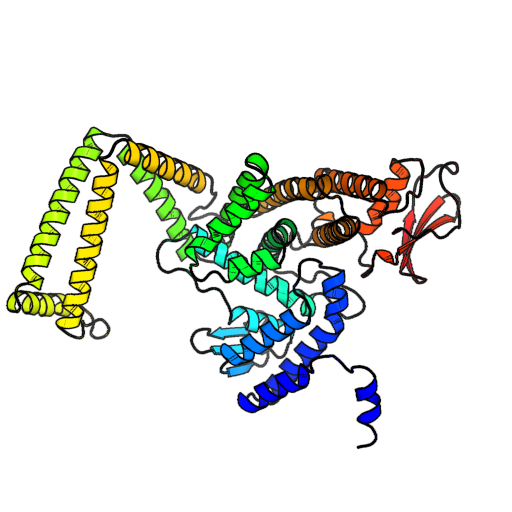.44 461 PHE A CA 1
ATOM 3875 C C . PHE A 1 461 ? -8.064 1.195 18.107 1.00 95.44 461 PHE A C 1
ATOM 3877 O O . PHE A 1 461 ? -7.069 0.955 17.420 1.00 95.44 461 PHE A O 1
ATOM 3884 N N . ASN A 1 462 ? -8.327 0.528 19.232 1.00 91.94 462 ASN A N 1
ATOM 3885 C CA . ASN A 1 462 ? -7.502 -0.541 19.803 1.00 91.94 462 ASN A CA 1
ATOM 3886 C C . ASN A 1 462 ? -8.185 -1.915 19.783 1.00 91.94 462 ASN A C 1
ATOM 3888 O O . ASN A 1 462 ? -7.503 -2.916 20.008 1.00 91.94 462 ASN A O 1
ATOM 3892 N N . THR A 1 463 ? -9.476 -1.964 19.451 1.00 90.81 463 THR A N 1
ATOM 3893 C CA . THR A 1 463 ? -10.285 -3.185 19.378 1.00 90.81 463 THR A CA 1
ATOM 3894 C C . THR A 1 463 ? -10.255 -3.871 18.005 1.00 90.81 463 THR A C 1
ATOM 3896 O O . THR A 1 463 ? -10.042 -3.233 16.969 1.00 90.81 463 THR A O 1
ATOM 3899 N N . ARG A 1 464 ? -10.506 -5.188 17.999 1.00 90.75 464 ARG A N 1
ATOM 3900 C CA . ARG A 1 464 ? -10.723 -6.013 16.798 1.00 90.75 464 ARG A CA 1
ATOM 3901 C C . ARG A 1 464 ? -12.205 -6.312 16.512 1.00 90.75 464 ARG A C 1
ATOM 3903 O O . ARG A 1 464 ? -12.479 -7.066 15.585 1.00 90.75 464 ARG A O 1
ATOM 3910 N N . ILE A 1 465 ? -13.149 -5.693 17.224 1.00 91.00 465 ILE A N 1
ATOM 3911 C CA . ILE A 1 465 ? -14.589 -5.769 16.900 1.00 91.00 465 ILE A CA 1
ATOM 3912 C C . ILE A 1 465 ? -14.810 -5.402 15.428 1.00 91.00 465 ILE A C 1
ATOM 3914 O O . ILE A 1 465 ? -14.237 -4.428 14.954 1.00 91.00 465 ILE A O 1
ATOM 3918 N N . ILE A 1 466 ? -15.616 -6.148 14.675 1.00 91.44 466 ILE A N 1
ATOM 3919 C CA . ILE A 1 466 ? -15.808 -5.871 13.240 1.00 91.44 466 ILE A CA 1
ATOM 3920 C C . ILE A 1 466 ? -16.624 -4.587 13.057 1.00 91.44 466 ILE A C 1
ATOM 3922 O O . ILE A 1 466 ? -16.152 -3.651 12.406 1.00 91.44 466 ILE A O 1
ATOM 3926 N N . THR A 1 467 ? -17.791 -4.517 13.706 1.00 92.44 467 THR A N 1
ATOM 3927 C CA . THR A 1 467 ? -18.761 -3.419 13.576 1.00 92.44 467 THR A CA 1
ATOM 3928 C C . THR A 1 467 ? -18.715 -2.490 14.794 1.00 92.44 467 THR A C 1
ATOM 3930 O O . THR A 1 467 ? -19.415 -2.696 15.781 1.00 92.44 467 THR A O 1
ATOM 3933 N N . LEU A 1 468 ? -17.890 -1.444 14.726 1.00 92.69 468 LEU A N 1
ATOM 3934 C CA . LEU A 1 468 ? -17.737 -0.420 15.766 1.00 92.69 468 LEU A CA 1
ATOM 3935 C C . LEU A 1 468 ? -19.055 0.258 16.166 1.00 92.69 468 LEU A C 1
ATOM 3937 O O . LEU A 1 468 ? -19.237 0.610 17.328 1.00 92.69 468 LEU A O 1
ATOM 3941 N N . GLU A 1 469 ? -19.991 0.423 15.233 1.00 92.19 469 GLU A N 1
ATOM 3942 C CA . GLU A 1 469 ? -21.277 1.087 15.462 1.00 92.19 469 GLU A CA 1
ATOM 3943 C C . GLU A 1 469 ? -22.186 0.302 16.426 1.00 92.19 469 GLU A C 1
ATOM 3945 O O . GLU A 1 469 ? -23.170 0.851 16.936 1.00 92.19 469 GLU A O 1
ATOM 3950 N N . ASN A 1 470 ? -21.862 -0.968 16.694 1.00 89.94 470 ASN A N 1
ATOM 3951 C CA . ASN A 1 470 ? -22.550 -1.826 17.660 1.00 89.94 470 ASN A CA 1
ATOM 3952 C C . ASN A 1 470 ? -21.914 -1.791 19.055 1.00 89.94 470 ASN A C 1
ATOM 3954 O O . ASN A 1 470 ? -22.389 -2.489 19.953 1.00 89.94 470 ASN A O 1
ATOM 3958 N N . ILE A 1 471 ? -20.860 -0.991 19.253 1.00 91.56 471 ILE A N 1
ATOM 3959 C CA . ILE A 1 471 ? -20.171 -0.937 20.536 1.00 91.56 471 ILE A CA 1
ATOM 3960 C C . ILE A 1 471 ? -21.019 -0.204 21.571 1.00 91.56 471 ILE A C 1
ATOM 3962 O O . ILE A 1 471 ? -21.416 0.956 21.392 1.00 91.56 471 ILE A O 1
ATOM 3966 N N . PHE A 1 472 ? -21.219 -0.882 22.700 1.00 90.94 472 PHE A N 1
ATOM 3967 C CA . PHE A 1 472 ? -21.753 -0.294 23.918 1.00 90.94 472 PHE A CA 1
ATOM 3968 C C . PHE A 1 472 ? -20.673 -0.208 24.987 1.00 90.94 472 PHE A C 1
ATOM 3970 O O . PHE A 1 472 ? -19.846 -1.105 25.130 1.00 90.94 472 PHE A O 1
ATOM 3977 N N . VAL A 1 473 ? -20.724 0.852 25.782 1.00 90.62 473 VAL A N 1
ATOM 3978 C CA . VAL A 1 473 ? -19.843 1.058 26.924 1.00 90.62 473 VAL A CA 1
ATOM 3979 C C . VAL A 1 473 ? -20.648 1.140 28.208 1.00 90.62 473 VAL A C 1
ATOM 3981 O O . VAL A 1 473 ? -21.705 1.769 28.258 1.00 90.62 473 VAL A O 1
ATOM 3984 N N . GLN A 1 474 ? -20.138 0.512 29.261 1.00 89.50 474 GLN A N 1
ATOM 3985 C CA . GLN A 1 474 ? -20.667 0.618 30.614 1.00 89.50 474 GLN A CA 1
ATOM 3986 C C . GLN A 1 474 ? -19.527 0.920 31.578 1.00 89.50 474 GLN A C 1
ATOM 3988 O O . GLN A 1 474 ? -18.472 0.294 31.508 1.00 89.50 474 GLN A O 1
ATOM 3993 N N . ILE A 1 475 ? -19.749 1.857 32.497 1.00 87.00 475 ILE A N 1
ATOM 3994 C CA . ILE A 1 475 ? -18.795 2.131 33.573 1.00 87.00 475 ILE A CA 1
ATOM 3995 C C . ILE A 1 475 ? -19.293 1.480 34.852 1.00 87.00 475 ILE A C 1
ATOM 3997 O O . ILE A 1 475 ? -20.441 1.690 35.259 1.00 87.00 475 ILE A O 1
ATOM 4001 N N . VAL A 1 476 ? -18.435 0.677 35.468 1.00 87.75 476 VAL A N 1
ATOM 4002 C CA . VAL A 1 476 ? -18.726 -0.067 36.692 1.00 87.75 476 VAL A CA 1
ATOM 4003 C C . VAL A 1 476 ? -17.642 0.190 37.727 1.00 87.75 476 VAL A C 1
ATOM 4005 O O . VAL A 1 476 ? -16.478 0.376 37.384 1.00 87.75 476 VAL A O 1
ATOM 4008 N N . GLU A 1 477 ? -18.039 0.187 38.990 1.00 84.88 477 GLU A N 1
ATOM 4009 C CA . GLU A 1 477 ? -17.124 0.182 40.124 1.00 84.88 477 GLU A CA 1
ATOM 4010 C C . GLU A 1 477 ? -17.063 -1.238 40.689 1.00 84.88 477 GLU A C 1
ATOM 4012 O O . GLU A 1 477 ? -18.105 -1.882 40.854 1.00 84.88 477 GLU A O 1
ATOM 4017 N N . ASP A 1 478 ? -15.849 -1.720 40.932 1.00 82.25 478 ASP A N 1
ATOM 4018 C CA . ASP A 1 478 ? -15.533 -3.069 41.397 1.00 82.25 478 ASP A CA 1
ATOM 4019 C C . ASP A 1 478 ? -14.329 -2.967 42.351 1.00 82.25 478 ASP A C 1
ATOM 4021 O O . ASP A 1 478 ? -13.293 -2.416 41.978 1.00 82.25 478 ASP A O 1
ATOM 4025 N N . ASP A 1 479 ? -14.489 -3.397 43.606 1.00 81.94 479 ASP A N 1
ATOM 4026 C CA . ASP A 1 479 ? -13.488 -3.280 44.684 1.00 81.94 479 ASP A CA 1
ATOM 4027 C C . ASP A 1 479 ? -12.860 -1.874 44.856 1.00 81.94 479 ASP A C 1
ATOM 4029 O O . ASP A 1 479 ? -11.651 -1.723 45.053 1.00 81.94 479 ASP A O 1
ATOM 4033 N N . GLY A 1 480 ? -13.674 -0.814 44.766 1.00 80.12 480 GLY A N 1
ATOM 4034 C CA . GLY A 1 480 ? -13.223 0.582 44.905 1.00 80.12 480 GLY A CA 1
ATOM 4035 C C . GLY A 1 480 ? -12.407 1.105 43.715 1.00 80.12 480 GLY A C 1
ATOM 4036 O O . GLY A 1 480 ? -11.823 2.189 43.781 1.00 80.12 480 GLY A O 1
ATOM 4037 N N . LYS A 1 481 ? -12.348 0.336 42.621 1.00 85.06 481 LYS A N 1
ATOM 4038 C CA . LYS A 1 481 ? -11.727 0.711 41.352 1.00 85.06 481 LYS A CA 1
ATOM 4039 C C . LYS A 1 481 ? -12.779 0.852 40.265 1.00 85.06 481 LYS A C 1
ATOM 4041 O O . LYS A 1 481 ? -13.760 0.115 40.207 1.00 85.06 481 LYS A O 1
ATOM 4046 N N . MET A 1 482 ? -12.542 1.791 39.361 1.00 84.75 482 MET A N 1
ATOM 4047 C CA . MET A 1 482 ? -13.443 2.083 38.254 1.00 84.75 482 MET A CA 1
ATOM 4048 C C . MET A 1 482 ? -12.987 1.361 36.991 1.00 84.75 482 MET A C 1
ATOM 4050 O O . MET A 1 482 ? -11.806 1.370 36.644 1.00 84.75 482 MET A O 1
ATOM 4054 N N . PHE A 1 483 ? -13.936 0.767 36.275 1.00 87.38 483 PHE A N 1
ATOM 4055 C CA . PHE A 1 483 ? -13.688 0.034 35.043 1.00 87.38 483 PHE A CA 1
ATOM 4056 C C . PHE A 1 483 ? -14.634 0.470 33.935 1.00 87.38 483 PHE A C 1
ATOM 4058 O O . PHE A 1 483 ? -15.827 0.682 34.156 1.00 87.38 483 PHE A O 1
ATOM 4065 N N . VAL A 1 484 ? -14.102 0.527 32.720 1.00 89.06 484 VAL A N 1
ATOM 4066 C CA . VAL A 1 484 ? -14.875 0.665 31.488 1.00 89.06 484 VAL A CA 1
ATOM 4067 C C . VAL A 1 484 ? -14.990 -0.708 30.847 1.00 89.06 484 VAL A C 1
ATOM 4069 O O . VAL A 1 484 ? -13.978 -1.353 30.576 1.00 89.06 484 VAL A O 1
ATOM 4072 N N . GLN A 1 485 ? -16.218 -1.153 30.624 1.00 91.31 485 GLN A N 1
ATOM 4073 C CA . GLN A 1 485 ? -16.545 -2.387 29.923 1.00 91.31 485 GLN A CA 1
ATOM 4074 C C . GLN A 1 485 ? -17.016 -2.061 28.508 1.00 91.31 485 GLN A C 1
ATOM 4076 O O . GLN A 1 485 ? -17.926 -1.244 28.344 1.00 91.31 485 GLN A O 1
ATOM 4081 N N . TYR A 1 486 ? -16.422 -2.716 27.513 1.00 91.19 486 TYR A N 1
ATOM 4082 C CA . TYR A 1 486 ? -16.761 -2.576 26.098 1.00 91.19 486 TYR A CA 1
ATOM 4083 C C . TYR A 1 486 ? -17.483 -3.831 25.625 1.00 91.19 486 TYR A C 1
ATOM 4085 O O . TYR A 1 486 ? -16.992 -4.944 25.816 1.00 91.19 486 TYR A O 1
ATOM 4093 N N . PHE A 1 487 ? -18.646 -3.651 25.009 1.00 90.31 487 PHE A N 1
ATOM 4094 C CA . PHE A 1 487 ? -19.484 -4.739 24.525 1.00 90.31 487 PHE A CA 1
ATOM 4095 C C . PHE A 1 487 ? -19.679 -4.651 23.014 1.00 90.31 487 PHE A C 1
ATOM 4097 O O . PHE A 1 487 ? -19.996 -3.571 22.518 1.00 90.31 487 PHE A O 1
ATOM 4104 N N . ASP A 1 488 ? -19.588 -5.781 22.313 1.00 88.00 488 ASP A N 1
ATOM 4105 C CA . ASP A 1 488 ? -20.147 -5.942 20.966 1.00 88.00 488 ASP A CA 1
ATOM 4106 C C . ASP A 1 488 ? -21.579 -6.480 21.099 1.00 88.00 488 ASP A C 1
ATOM 4108 O O . ASP A 1 488 ? -21.820 -7.647 21.436 1.00 88.00 488 ASP A O 1
ATOM 4112 N N . GLY A 1 489 ? -22.558 -5.579 20.982 1.00 84.81 489 GLY A N 1
ATOM 4113 C CA . GLY A 1 489 ? -23.940 -5.870 21.353 1.00 84.81 489 GLY A CA 1
ATOM 4114 C C . GLY A 1 489 ? -24.067 -6.275 22.828 1.00 84.81 489 GLY A C 1
ATOM 4115 O O . GLY A 1 489 ? -24.046 -5.434 23.730 1.00 84.81 489 GLY A O 1
ATOM 4116 N N . ASN A 1 490 ? -24.228 -7.577 23.080 1.00 83.81 490 ASN A N 1
ATOM 4117 C CA . ASN A 1 490 ? -24.377 -8.137 24.428 1.00 83.81 490 ASN A CA 1
ATOM 4118 C C . ASN A 1 490 ? -23.133 -8.877 24.942 1.00 83.81 490 ASN A C 1
ATOM 4120 O O . ASN A 1 490 ? -23.110 -9.244 26.118 1.00 83.81 490 ASN A O 1
ATOM 4124 N N . ILE A 1 491 ? -22.123 -9.093 24.100 1.00 87.44 491 ILE A N 1
ATOM 4125 C CA . ILE A 1 491 ? -20.913 -9.843 24.446 1.00 87.44 491 ILE A CA 1
ATOM 4126 C C . ILE A 1 491 ? -19.887 -8.868 25.018 1.00 87.44 491 ILE A C 1
ATOM 4128 O O . ILE A 1 491 ? -19.634 -7.830 24.417 1.00 87.44 491 ILE A O 1
ATOM 4132 N N . LEU A 1 492 ? -19.337 -9.168 26.197 1.00 89.31 492 LEU A N 1
ATOM 4133 C CA . LEU A 1 492 ? -18.254 -8.383 26.792 1.00 89.31 492 LEU A CA 1
ATOM 4134 C C . LEU A 1 492 ? -16.942 -8.718 26.074 1.00 89.31 492 LEU A C 1
ATOM 4136 O O . LEU A 1 492 ? -16.488 -9.856 26.148 1.00 89.31 492 LEU A O 1
ATOM 4140 N N . GLU A 1 493 ? -16.343 -7.724 25.430 1.00 88.00 493 GLU A N 1
ATOM 4141 C CA . GLU A 1 493 ? -15.108 -7.871 24.650 1.00 88.00 493 GLU A CA 1
ATOM 4142 C C . GLU A 1 493 ? -13.876 -7.431 25.444 1.00 88.00 493 GLU A C 1
ATOM 4144 O O . GLU A 1 493 ? -12.828 -8.068 25.370 1.00 88.00 493 GLU A O 1
ATOM 4149 N N . ASP A 1 494 ? -13.996 -6.355 26.229 1.00 86.75 494 ASP A N 1
ATOM 4150 C CA . ASP A 1 494 ? -12.871 -5.819 26.999 1.00 86.75 494 ASP A CA 1
ATOM 4151 C C . ASP A 1 494 ? -13.312 -5.133 28.305 1.00 86.75 494 ASP A C 1
ATOM 4153 O O . ASP A 1 494 ? -14.432 -4.620 28.418 1.00 86.75 494 ASP A O 1
ATOM 4157 N N . LYS A 1 495 ? -12.420 -5.114 29.303 1.00 89.19 495 LYS A N 1
ATOM 4158 C CA . LYS A 1 495 ? -12.586 -4.438 30.601 1.00 89.19 495 LYS A CA 1
ATOM 4159 C C . LYS A 1 495 ? -11.281 -3.731 30.970 1.00 89.19 495 LYS A C 1
ATOM 4161 O O . LYS A 1 495 ? -10.272 -4.379 31.237 1.00 89.19 495 LYS A O 1
ATOM 4166 N N . LYS A 1 496 ? -11.325 -2.403 31.081 1.00 87.12 496 LYS A N 1
ATOM 4167 C CA . LYS A 1 496 ? -10.149 -1.563 31.350 1.00 87.12 496 LYS A CA 1
ATOM 4168 C C . LYS A 1 496 ? -10.307 -0.766 32.635 1.00 87.12 496 LYS A C 1
ATOM 4170 O O . LYS A 1 496 ? -11.307 -0.071 32.808 1.00 87.12 496 LYS A O 1
ATOM 4175 N N . GLU A 1 497 ? -9.320 -0.854 33.522 1.00 86.56 497 GLU A N 1
ATOM 4176 C CA . GLU A 1 497 ? -9.257 -0.018 34.726 1.00 86.56 497 GLU A CA 1
ATOM 4177 C C . GLU A 1 497 ? -9.013 1.445 34.330 1.00 86.56 497 GLU A C 1
ATOM 4179 O O . GLU A 1 497 ? -8.166 1.741 33.484 1.00 86.56 497 GLU A O 1
ATOM 4184 N N . ILE A 1 498 ? -9.755 2.361 34.946 1.00 81.50 498 ILE A N 1
ATOM 4185 C CA . ILE A 1 498 ? -9.640 3.802 34.738 1.00 81.50 498 ILE A CA 1
ATOM 4186 C C . ILE A 1 498 ? -9.496 4.512 36.083 1.00 81.50 498 ILE A C 1
ATOM 4188 O O . ILE A 1 498 ? -10.199 4.219 37.046 1.00 81.50 498 ILE A O 1
ATOM 4192 N N . GLN A 1 499 ? -8.592 5.489 36.152 1.00 74.38 499 GLN A N 1
ATOM 4193 C CA . GLN A 1 499 ? -8.427 6.320 37.344 1.00 74.38 499 GLN A CA 1
ATOM 4194 C C . GLN A 1 499 ? -9.341 7.546 37.250 1.00 74.38 499 GLN A C 1
ATOM 4196 O O . GLN A 1 499 ? -8.920 8.638 36.869 1.00 74.38 499 GLN A O 1
ATOM 4201 N N . VAL A 1 500 ? -10.624 7.344 37.555 1.00 64.81 500 VAL A N 1
ATOM 4202 C CA . VAL A 1 500 ? -11.665 8.379 37.474 1.00 64.81 500 VAL A CA 1
ATOM 4203 C C . VAL A 1 500 ? -12.202 8.712 38.864 1.00 64.81 500 VAL A C 1
ATOM 4205 O O . VAL A 1 500 ? -12.450 7.816 39.663 1.00 64.81 500 VAL A O 1
ATOM 4208 N N . LYS A 1 501 ? -12.408 10.007 39.147 1.00 61.88 501 LYS A N 1
ATOM 4209 C CA . LYS A 1 501 ? -13.165 10.474 40.324 1.00 61.88 501 LYS A CA 1
ATOM 4210 C C . LYS A 1 501 ? -14.671 10.456 40.016 1.00 61.88 501 LYS A C 1
ATOM 4212 O O . LYS A 1 501 ? -15.073 10.921 38.952 1.00 61.88 501 LYS A O 1
ATOM 4217 N N . GLU A 1 502 ? -15.493 9.966 40.948 1.00 55.19 502 GLU A N 1
ATOM 4218 C CA . GLU A 1 502 ? -16.921 9.611 40.766 1.00 55.19 502 GLU A CA 1
ATOM 4219 C C . GLU A 1 502 ? -17.824 10.688 40.123 1.00 55.19 502 GLU A C 1
ATOM 4221 O O . GLU A 1 502 ? -18.799 10.358 39.454 1.00 55.19 502 GLU A O 1
ATOM 4226 N N . ASN A 1 503 ? -17.503 11.979 40.246 1.00 57.69 503 ASN A N 1
ATOM 4227 C CA . ASN A 1 503 ? -18.434 13.071 39.919 1.00 57.69 503 ASN A CA 1
ATOM 4228 C C . ASN A 1 503 ? -18.636 13.359 38.410 1.00 57.69 503 ASN A C 1
ATOM 4230 O O . ASN A 1 503 ? -19.336 14.311 38.066 1.00 57.69 503 ASN A O 1
ATOM 4234 N N . GLY A 1 504 ? -18.013 12.598 37.500 1.00 57.56 504 GLY A N 1
ATOM 4235 C CA . GLY A 1 504 ? -17.937 12.937 36.068 1.00 57.56 504 GLY A CA 1
ATOM 4236 C C . GLY A 1 504 ? -18.685 12.029 35.086 1.00 57.56 504 GLY A C 1
ATOM 4237 O O . GLY A 1 504 ? -18.739 12.376 33.901 1.00 57.56 504 GLY A O 1
ATOM 4238 N N . VAL A 1 505 ? -19.216 10.874 35.518 1.00 64.12 505 VAL A N 1
ATOM 4239 C CA . VAL A 1 505 ? -19.841 9.889 34.611 1.00 64.12 505 VAL A CA 1
ATOM 4240 C C . VAL A 1 505 ? -20.981 9.115 35.281 1.00 64.12 505 VAL A C 1
ATOM 4242 O O . VAL A 1 505 ? -20.962 8.857 36.479 1.00 64.12 505 VAL A O 1
ATOM 4245 N N . LYS A 1 506 ? -21.995 8.721 34.502 1.00 67.62 506 LYS A N 1
ATOM 4246 C CA . LYS A 1 506 ? -23.135 7.929 34.989 1.00 67.62 506 LYS A CA 1
ATOM 4247 C C . LYS A 1 506 ? -22.767 6.443 35.086 1.00 67.62 506 LYS A C 1
ATOM 4249 O O . LYS A 1 506 ? -22.545 5.793 34.065 1.00 67.62 506 LYS A O 1
ATOM 4254 N N . LEU A 1 507 ? -22.762 5.904 36.303 1.00 73.06 507 LEU A N 1
ATOM 4255 C CA . LEU A 1 507 ? -22.455 4.498 36.587 1.00 73.06 507 LEU A CA 1
ATOM 4256 C C . LEU A 1 507 ? -23.548 3.533 36.108 1.00 73.06 507 LEU A C 1
ATOM 4258 O O . LEU A 1 507 ? -24.733 3.866 36.081 1.00 73.06 507 LEU A O 1
ATOM 4262 N N . ARG A 1 508 ? -23.132 2.305 35.776 1.00 68.06 508 ARG A N 1
ATOM 4263 C CA . ARG A 1 508 ? -23.957 1.114 35.491 1.00 68.06 508 ARG A CA 1
ATOM 4264 C C . ARG A 1 508 ? -24.979 1.247 34.357 1.00 68.06 508 ARG A C 1
ATOM 4266 O O . ARG A 1 508 ? -25.720 0.299 34.110 1.00 68.06 508 ARG A O 1
ATOM 4273 N N . LYS A 1 509 ? -24.981 2.349 33.609 1.00 79.69 509 LYS A N 1
ATOM 4274 C CA . LYS A 1 509 ? -25.784 2.521 32.395 1.00 79.69 509 LYS A CA 1
ATOM 4275 C C . LYS A 1 509 ? -24.964 2.126 31.163 1.00 79.69 509 LYS A C 1
ATOM 4277 O O . LYS A 1 509 ? -23.801 2.502 31.062 1.00 79.69 509 LYS A O 1
ATOM 4282 N N . LYS A 1 510 ? -25.572 1.375 30.237 1.00 83.19 510 LYS A N 1
ATOM 4283 C CA . LYS A 1 510 ? -24.991 1.111 28.912 1.00 83.19 510 LYS A CA 1
ATOM 4284 C C . LYS A 1 510 ? -25.221 2.315 27.995 1.00 83.19 510 LYS A C 1
ATOM 4286 O O . LYS A 1 510 ? -26.348 2.801 27.885 1.00 83.19 510 LYS A O 1
ATOM 4291 N N . PHE A 1 511 ? -24.161 2.764 27.336 1.00 84.88 511 PHE A N 1
ATOM 4292 C CA . PHE A 1 511 ? -24.151 3.847 26.355 1.00 84.88 511 PHE A CA 1
ATOM 4293 C C . PHE A 1 511 ? -23.729 3.289 25.005 1.00 84.88 511 PHE A C 1
ATOM 4295 O O . PHE A 1 511 ? -22.747 2.559 24.939 1.00 84.88 511 PHE A O 1
ATOM 4302 N N . ARG A 1 512 ? -24.447 3.623 23.932 1.00 88.56 512 ARG A N 1
ATOM 4303 C CA . ARG A 1 512 ? -23.967 3.346 22.576 1.00 88.56 512 ARG A CA 1
ATOM 4304 C C . ARG A 1 512 ? -22.923 4.401 22.218 1.00 88.56 512 ARG A C 1
ATOM 4306 O O . ARG A 1 512 ? -23.177 5.578 22.454 1.00 88.56 512 ARG A O 1
ATOM 4313 N N . LEU A 1 513 ? -21.772 3.990 21.689 1.00 89.88 513 LEU A N 1
ATOM 4314 C CA . LEU A 1 513 ? -20.706 4.940 21.348 1.00 89.88 513 LEU A CA 1
ATOM 4315 C C . LEU A 1 513 ? -21.002 5.738 20.082 1.00 89.88 513 LEU A C 1
ATOM 4317 O O . LEU A 1 513 ? -20.707 6.926 20.034 1.00 89.88 513 LEU A O 1
ATOM 4321 N N . PHE A 1 514 ? -21.573 5.087 19.073 1.00 92.44 514 PHE A N 1
ATOM 4322 C CA . PHE A 1 514 ? -21.931 5.716 17.805 1.00 92.44 514 PHE A CA 1
ATOM 4323 C C . PHE A 1 514 ? -23.392 6.177 17.834 1.00 92.44 514 PHE A C 1
ATOM 4325 O O . PHE A 1 514 ? -24.261 5.432 18.303 1.00 92.44 514 PHE A O 1
ATOM 4332 N N . LEU A 1 515 ? -23.636 7.397 17.344 1.00 86.56 515 LEU A N 1
ATOM 4333 C CA . LEU A 1 515 ? -24.940 8.077 17.355 1.00 86.56 515 LEU A CA 1
ATOM 4334 C C . LEU A 1 515 ? -25.818 7.785 16.138 1.00 86.56 515 LEU A C 1
ATOM 4336 O O . LEU A 1 515 ? -25.294 7.806 15.001 1.00 86.56 515 LEU A O 1
#

Foldseek 3Di:
DVVVVVVCVPCVDDDPLVVLLVVLCVVLVADPLVSVLVVVLLVLLVLQVVLVCLLAVQDDHSVVLSVVLSCLCNPQANYEAADEDPVDPPDDQKDDDLVVNYIYHHSHSLGVLLRSLVSVADDADPDLLLLLNLVSVLLSLQVSLSSSLSVVADDNPFGAAPDFDFLSLLSNLLSLLLCLLQGNVQSVVLRPDPPSSCSLVSSLCSQCVQQHDPLSVLLSLLSSLLSLQSCVQPDVVSLVSLVVLLVVLVVVLVLLVPPVNVVVVLVVLLVVLVVLLVVLVVCLVDPVSLVVVLVVVQVPDDPVGRQPDSVSSNVVSVVVSVVSVVVNVVSVLCVPPVSVVVVSVVSVVVNVSSVPRPRDNPDRGPSLVSLLVSVLSSLSSLLSQLVPDDDLVVLSVSLSSLLSQQNRDSGNPDGNVRDPSCVVSNLVSLLSSVVSNVVNQFFDQFWPPSVVSSVLSVCSSVDRDSNLQQWKWAWEDDPNWIWIWIDNNPHTDDIDTDPDDPPIGDHPDIDRGGD

pLDDT: mean 87.26, std 12.1, range [31.33, 98.62]